Protein 2D7I (pdb70)

Nearest PDB structures (foldseek):
  2d7i-assembly1_A  TM=1.002E+00  e=0.000E+00  Homo sapiens
  6e4q-assembly1_A  TM=7.413E-01  e=8.117E-60  Drosophila melanogaster
  6nqt-assembly3_F  TM=6.940E-01  e=1.252E-51  Homo sapiens
  4d11-assembly1_A  TM=6.630E-01  e=9.498E-53  Homo sapiens
  8ui6-assembly1_A  TM=6.898E-01  e=3.267E-44  Toxoplasma gondii ME49

CATH classification: 3.90.550.10 (+1 more: 2.80.10.50)

Foldseek 3Di:
DQDKFQPFPVVLVVVLVVDDDACAQQDFGPDDVVQVDPVLCQQPLFRPVLLVRDDLAGAHHQPFDPCLNVDIFGPDFWAEEEEEEDESHDDSLLSSAVVLCVSAPDVVNHQAYEYEYQAHPDVCVPPVVVVVCVVPVRYDYHYDPHHQAPQVSSVVSLVPIDTQKYWFAYSRKHWHHPFPRVQRRVCRVPQLEKEFEQEWEQERRRRGTGHDPPGDFAWAAALLRDIDTHHDPPVQQDPPNQAKGFHLWDPPGTIMHGSVSCCLLPNADSLAGHDEQRRLQVSLSSQFQPHGYIYGSSTYMYGYDRNDHNDDDDPPHDNLLNVLLRCVQAVPPLSVLNCVLVVVSPPDDNDDNVVVNVSVVVRNTHHVVCSCVPPVVCRCVLHNSDFDAFFFKAWKAFQQLRWTFWDLPPQAKDFRATHHDCRVVDDCVSRTFGIWTCGLLQWIFTDGNSDTDQFTFAADEQWATTIRHGDDSDCASRHWAQDPLQWTARVNHRWTWFDDSVRTTITGHHDDSVDRRRHIDGPDGDVVSSVPPPDD

Organism: Homo sapiens (NCBI:txid9606)

Sequence (536 aa):
GQKLKDWHDKEAIRRDAQRVGNGEQGRPYPMTDAERVDQAYRENGFNIYVSDKISLNRSLPDIRHPNCNSKRYLETLPNTSIIIPFHNEGWSSLLRTVHSVLNRSPPELVAEIVLVDDFSDREHLKKPLEDYMALFPSVRILRTKKREGLIRTRMLGASVATGDVITFLDSHCEANVNWLPPLLDRIARNRKTIVCPMIDVIDHDDFRYETQAGDAMRGAFDWEMYYKRIPIPPELQKADPSDPFESPVMAGGLFAVDRKWFWELGGYDPGLEIWGGEQYEISFKVWMCGGRMEDIPCSRVGHIYRKYVPYKVPAGVSLARNLKRVAEVWMDEYAEYIYQRRPEYRHLSAGDVAVQKKLRSSLNCKSFKWFMTKIAWDLPKFYPPVEPPAAAWGEIRNVGTGLCADTKHGALGSPLRLEGCVRGRGEAAWNNMQVFTFTWREDIRPGDPQHTKKFCFDAISHTSPVTLYDCHSMKGNQLWKYRKDKTLYHPVSGSCMDCSESDHRIFMNTCNPSSLTQQWLFEHTNSTVLEKFNRN

InterPro domains:
  IPR000772 Ricin B, lectin domain [PF00652] (459-587)
  IPR000772 Ricin B, lectin domain [SM00458] (460-590)
  IPR001173 Glycosyltransferase 2-like [PF00535] (148-328)
  IPR029044 Nucleotide-diphospho-sugar transferases [G3DSA:3.90.550.10] (68-453)
  IPR029044 Nucleotide-diphospho-sugar transferases [SSF53448] (124-445)
  IPR035992 Ricin B-like lectins [SSF50370] (452-591)
  IPR045885 N-acetylgalactosaminyltransferase [cd02510] (148-443)

Solvent-accessible surface area: 24215 Å² total; per-residue (Å²): 120,131,150,76,70,50,21,20,79,144,93,15,71,130,142,38,67,122,80,133,48,75,4,3,41,3,137,68,23,78,48,68,115,63,8,141,56,119,105,0,12,143,77,3,0,0,0,17,82,0,0,88,114,6,46,45,54,2,0,19,36,69,64,20,65,105,60,0,86,86,51,128,20,26,89,115,20,34,50,0,0,0,0,0,13,7,23,11,5,5,79,7,3,0,1,5,0,1,23,6,1,47,88,38,6,26,114,117,5,18,44,22,0,0,0,0,6,5,108,13,80,62,122,51,0,83,129,63,0,69,75,56,5,81,137,57,132,43,12,94,39,32,76,13,183,120,47,35,1,42,0,61,0,6,30,52,0,1,70,49,7,97,1,67,1,0,1,0,2,33,2,10,2,4,1,3,19,14,0,0,0,4,1,0,12,71,5,45,125,64,97,88,1,0,0,4,2,12,23,1,37,0,20,41,41,22,0,77,12,76,53,36,86,58,62,28,31,6,2,1,0,16,4,64,9,106,77,57,58,4,52,30,10,113,146,58,106,90,113,38,78,1,48,25,11,64,2,1,2,4,38,3,16,4,1,0,0,18,81,144,4,0,88,70,0,25,0,1,4,70,17,0,42,12,140,4,1,10,20,2,2,0,0,0,0,0,12,0,10,53,6,86,0,6,22,4,8,5,0,10,0,0,21,4,82,66,103,87,94,37,43,155,77,61,106,84,42,56,55,15,67,2,6,14,12,5,1,76,6,4,1,55,93,17,4,70,55,3,16,104,80,43,82,106,7,111,194,59,90,12,42,98,22,63,98,18,98,146,36,40,78,77,43,129,30,104,48,0,108,68,0,12,71,131,24,1,78,1,1,48,117,28,30,16,32,104,82,63,93,15,3,0,77,6,18,0,85,0,60,17,26,39,40,0,0,1,1,132,96,14,45,170,30,32,31,1,26,16,68,43,46,30,149,79,181,39,104,95,84,176,80,46,33,10,58,0,0,6,10,55,49,18,6,0,12,3,5,66,58,156,126,47,96,108,42,0,0,19,0,138,49,102,69,24,48,0,36,6,120,85,27,70,42,98,100,25,55,5,24,0,23,13,102,125,58,61,6,0,82,0,49,76,30,52,2,7,0,18,3,28,92,78,99,109,95,0,63,0,45,98,46,62,100,95,30,94,15,4,60,0,72,23,98,76,67,54,70,92,31,27,93,121,119,35,167,196

Structure (mmCIF, N/CA/C/O backbone):
data_2D7I
#
_entry.id   2D7I
#
_cell.length_a   79.855
_cell.length_b   133.375
_cell.length_c   138.713
_cell.angle_alpha   90.00
_cell.angle_beta   90.00
_cell.angle_gamma   90.00
#
_symmetry.space_group_name_H-M   'C 2 2 21'
#
loop_
_entity.id
_entity.type
_entity.pdbx_description
1 polymer 'Polypeptide N-acetylgalactosaminyltransferase 10'
2 branched 2-acetamido-2-deoxy-beta-D-glucopyranose-(1-4)-2-acetamido-2-deoxy-beta-D-glucopyranose
3 non-polymer 2-acetamido-2-deoxy-beta-D-glucopyranose
4 non-polymer 2-acetamido-2-deoxy-beta-D-galactopyranose
5 non-polymer 'MANGANESE (II) ION'
6 non-polymer "URIDINE-5'-DIPHOSPHATE"
7 water water
#
loop_
_atom_site.group_PDB
_atom_site.id
_atom_site.type_symbol
_atom_site.label_atom_id
_atom_site.label_alt_id
_atom_site.label_comp_id
_atom_site.label_asym_id
_atom_site.label_entity_id
_atom_site.label_seq_id
_atom_site.pdbx_PDB_ins_code
_atom_site.Cartn_x
_atom_site.Cartn_y
_atom_site.Cartn_z
_atom_site.occupancy
_atom_site.B_iso_or_equiv
_atom_site.auth_seq_id
_atom_site.auth_comp_id
_atom_site.auth_asym_id
_atom_site.auth_atom_id
_atom_site.pdbx_PDB_model_num
ATOM 1 N N . GLY A 1 35 ? 27.700 7.191 16.204 1.00 99.01 68 GLY A N 1
ATOM 2 C CA . GLY A 1 35 ? 26.534 6.763 15.386 1.00 99.66 68 GLY A CA 1
ATOM 3 C C . GLY A 1 35 ? 25.656 7.928 14.96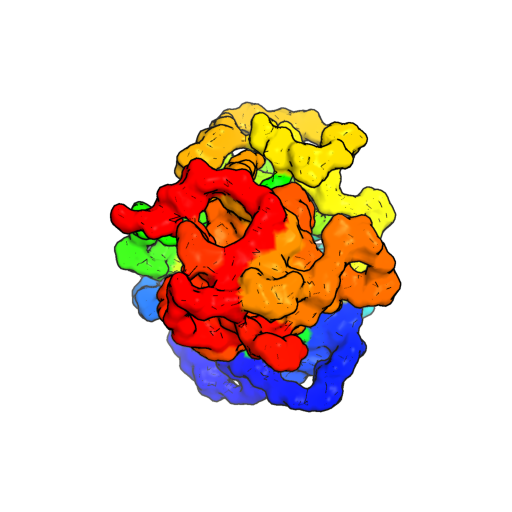0 1.00 100.21 68 GLY A C 1
ATOM 4 O O . GLY A 1 35 ? 25.230 8.729 15.791 1.00 100.80 68 GLY A O 1
ATOM 5 N N . GLN A 1 36 ? 25.383 8.021 13.660 1.00 99.52 69 GLN A N 1
ATOM 6 C CA . GLN A 1 36 ? 24.549 9.091 13.119 1.00 97.23 69 GLN A CA 1
ATOM 7 C C . GLN A 1 36 ? 23.099 8.651 12.941 1.00 95.59 69 GLN A C 1
ATOM 8 O O . GLN A 1 36 ? 22.505 8.864 11.879 1.00 95.52 69 GLN A O 1
ATOM 14 N N . LYS A 1 37 ? 22.529 8.032 13.972 1.00 93.19 70 LYS A N 1
ATOM 15 C CA . LYS A 1 37 ? 21.138 7.593 13.906 1.00 90.63 70 LYS A CA 1
ATOM 16 C C . LYS A 1 37 ? 20.249 8.822 13.722 1.00 87.74 70 LYS A C 1
ATOM 17 O O . LYS A 1 37 ? 20.178 9.677 14.604 1.00 87.84 70 LYS A O 1
ATOM 23 N N . LEU A 1 38 ? 19.584 8.918 12.576 1.00 83.77 71 LEU A N 1
ATOM 24 C CA . LEU A 1 38 ? 18.718 10.058 12.308 1.00 80.00 71 LEU A CA 1
ATOM 25 C C . LEU A 1 38 ? 17.351 9.953 12.974 1.00 78.55 71 LEU A C 1
ATOM 26 O O . LEU A 1 38 ? 17.068 8.983 13.681 1.00 78.75 71 LEU A O 1
ATOM 31 N N . LYS A 1 39 ? 16.505 10.955 12.734 1.00 75.43 72 LYS A N 1
ATOM 32 C CA . LYS A 1 39 ? 15.174 11.003 13.327 1.00 72.51 72 LYS A CA 1
ATOM 33 C C . LYS A 1 39 ? 14.253 11.994 12.612 1.00 71.94 72 LYS A C 1
ATOM 34 O O . LYS A 1 39 ? 14.722 12.941 11.982 1.00 72.95 72 LYS A O 1
ATOM 40 N N . ASP A 1 40 ? 12.947 11.758 12.691 1.00 70.22 73 ASP A N 1
ATOM 41 C CA . ASP A 1 40 ? 11.964 12.657 12.082 1.00 69.39 73 ASP A CA 1
ATOM 42 C C . ASP A 1 40 ? 11.399 13.449 13.242 1.00 67.40 73 ASP A C 1
ATOM 43 O O . ASP A 1 40 ? 10.470 12.995 13.904 1.00 66.71 73 ASP A O 1
ATOM 48 N N . TRP A 1 41 ? 11.966 14.627 13.492 1.00 65.35 74 TRP A N 1
ATOM 49 C CA . TRP A 1 41 ? 11.531 15.453 14.615 1.00 63.00 74 TRP A CA 1
ATOM 50 C C . TRP A 1 41 ? 10.164 16.120 14.485 1.00 62.42 74 TRP A C 1
ATOM 51 O O . TRP A 1 41 ? 9.764 16.894 15.353 1.00 62.20 74 TRP A O 1
ATOM 62 N N . HIS A 1 42 ? 9.441 15.820 13.414 1.00 63.22 75 HIS A N 1
ATOM 63 C CA . HIS A 1 42 ? 8.111 16.393 13.226 1.00 64.68 75 HIS A CA 1
ATOM 64 C C . HIS A 1 42 ? 7.113 15.821 14.231 1.00 65.74 75 HIS A C 1
ATOM 65 O O . HIS A 1 42 ? 7.055 14.611 14.444 1.00 66.41 75 HIS A O 1
ATOM 72 N N . ASP A 1 43 ? 6.344 16.699 14.864 1.00 67.37 76 ASP A N 1
ATOM 73 C CA . ASP A 1 43 ? 5.331 16.273 15.821 1.00 69.98 76 ASP A CA 1
ATOM 74 C C . ASP A 1 43 ? 4.029 16.277 15.046 1.00 71.61 76 ASP A C 1
ATOM 75 O O . ASP A 1 43 ? 3.233 17.210 15.153 1.00 72.91 76 ASP A O 1
ATOM 80 N N . LYS A 1 44 ? 3.825 15.225 14.261 1.00 73.25 77 LYS A N 1
ATOM 81 C CA . LYS A 1 44 ? 2.640 15.102 13.424 1.00 74.06 77 LYS A CA 1
ATOM 82 C C . LYS A 1 44 ? 1.323 15.422 14.126 1.00 73.65 77 LYS A C 1
ATOM 83 O O . LYS A 1 44 ? 0.459 16.083 13.553 1.00 73.20 77 LYS A O 1
ATOM 89 N N . GLU A 1 45 ? 1.162 14.966 15.362 1.00 73.53 78 GLU A N 1
ATOM 90 C CA . GLU A 1 45 ? -0.072 15.238 16.084 1.00 74.15 78 GLU A CA 1
ATOM 91 C C . GLU A 1 45 ? -0.270 16.731 16.296 1.00 72.76 78 GLU A C 1
ATOM 92 O O . GLU A 1 45 ? -1.357 17.263 16.061 1.00 71.81 78 GLU A O 1
ATOM 98 N N . ALA A 1 46 ? 0.783 17.408 16.741 1.00 71.54 79 ALA A N 1
ATOM 99 C CA . ALA A 1 46 ? 0.702 18.844 16.961 1.00 69.76 79 ALA A CA 1
ATOM 100 C C . ALA A 1 46 ? 0.284 19.531 15.659 1.00 69.49 79 ALA A C 1
ATOM 101 O O . ALA A 1 46 ? -0.568 20.419 15.666 1.00 69.18 79 ALA A O 1
ATOM 103 N N . ILE A 1 47 ? 0.872 19.111 14.541 1.00 68.77 80 ILE A N 1
ATOM 104 C CA . ILE A 1 47 ? 0.534 19.698 13.241 1.00 68.82 80 ILE A CA 1
ATOM 105 C C . ILE A 1 47 ? -0.937 19.494 12.928 1.00 69.94 80 ILE A C 1
ATOM 106 O O . ILE A 1 47 ? -1.579 20.350 12.321 1.00 70.26 80 ILE A O 1
ATOM 111 N N . ARG A 1 48 ? -1.465 18.350 13.342 1.00 72.59 81 ARG A N 1
ATOM 112 C CA . ARG A 1 48 ? -2.867 18.030 13.100 1.00 74.26 81 ARG A CA 1
ATOM 113 C C . ARG A 1 48 ? -3.731 18.941 13.968 1.00 73.32 81 ARG A C 1
ATOM 114 O O . ARG A 1 48 ? -4.636 19.609 13.467 1.00 73.07 81 ARG A O 1
ATOM 122 N N . ARG A 1 49 ? -3.438 18.974 15.266 1.00 72.55 82 ARG A N 1
ATOM 123 C CA . ARG A 1 49 ? -4.196 19.806 16.187 1.00 72.78 82 ARG A CA 1
ATOM 124 C C . ARG A 1 49 ? -4.105 21.286 15.826 1.00 72.35 82 ARG A C 1
ATOM 125 O O . ARG A 1 49 ? -5.094 22.009 15.924 1.00 73.11 82 ARG A O 1
ATOM 133 N N . ASP A 1 50 ? -2.934 21.740 15.396 1.00 72.42 83 ASP A N 1
ATOM 134 C CA . ASP A 1 50 ? -2.784 23.139 15.009 1.00 72.86 83 ASP A CA 1
ATOM 135 C C . ASP A 1 50 ? -3.602 23.414 13.757 1.00 71.80 83 ASP A C 1
ATOM 136 O O . ASP A 1 50 ? -4.191 24.482 13.605 1.00 71.46 83 ASP A O 1
ATOM 141 N N . ALA A 1 51 ? -3.640 22.440 12.860 1.00 71.45 84 ALA A N 1
ATOM 142 C CA . ALA A 1 51 ? -4.395 22.587 11.625 1.00 71.01 84 ALA A CA 1
ATOM 143 C C . ALA A 1 51 ? -5.890 22.619 11.928 1.00 69.94 84 ALA A C 1
ATOM 144 O O . ALA A 1 51 ? -6.658 23.268 11.222 1.00 69.42 84 ALA A O 1
ATOM 146 N N . GLN A 1 52 ? -6.290 21.920 12.987 1.00 69.07 85 GLN A N 1
ATOM 147 C CA . GLN A 1 52 ? -7.691 21.852 13.399 1.00 67.92 85 GLN A CA 1
ATOM 148 C C . GLN A 1 52 ? -8.092 23.043 14.276 1.00 65.11 85 GLN A C 1
ATOM 149 O O . GLN A 1 52 ? -9.254 23.177 14.663 1.00 66.20 85 GLN A O 1
ATOM 155 N N . ARG A 1 53 ? -7.128 23.906 14.583 1.00 60.75 86 ARG A N 1
ATOM 156 C CA . ARG A 1 53 ? -7.362 25.080 15.425 1.00 55.60 86 ARG A CA 1
ATOM 157 C C . ARG A 1 53 ? -8.158 26.159 14.681 1.00 53.59 86 ARG A C 1
ATOM 158 O O . ARG A 1 53 ? -7.903 26.418 13.509 1.00 53.07 86 ARG A O 1
ATOM 166 N N . VAL A 1 54 ? -9.113 26.789 15.364 1.00 50.85 87 VAL A N 1
ATOM 167 C CA . VAL A 1 54 ? -9.944 27.828 14.749 1.00 48.65 87 VAL A CA 1
ATOM 168 C C . VAL A 1 54 ? -10.111 29.062 15.632 1.00 45.81 87 VAL A C 1
ATOM 169 O O . VAL A 1 54 ? -10.151 28.964 16.849 1.00 45.52 87 VAL A O 1
ATOM 173 N N . GLY A 1 55 ? -10.212 30.227 15.006 1.00 44.63 88 GLY A N 1
ATOM 174 C CA . GLY A 1 55 ? -10.355 31.465 15.752 1.00 43.49 88 GLY A CA 1
ATOM 175 C C . GLY A 1 55 ? -9.632 32.609 15.056 1.00 45.00 88 GLY A C 1
ATOM 176 O O . GLY A 1 55 ? -8.860 32.390 14.110 1.00 44.09 88 GLY A O 1
ATOM 177 N N . ASN A 1 56 ? -9.865 33.834 15.513 1.00 44.94 89 ASN A N 1
ATOM 178 C CA . ASN A 1 56 ? -9.216 34.978 14.889 1.00 47.46 89 ASN A CA 1
ATOM 179 C C . ASN A 1 56 ? -7.697 34.881 14.865 1.00 47.82 89 ASN A C 1
ATOM 180 O O . ASN A 1 56 ? -7.062 34.696 15.906 1.00 47.42 89 ASN A O 1
ATOM 185 N N . GLY A 1 57 ? -7.133 35.018 13.664 1.00 45.85 90 GLY A N 1
ATOM 186 C CA . GLY A 1 57 ? -5.693 34.969 13.490 1.00 43.82 90 GLY A CA 1
ATOM 187 C C . GLY A 1 57 ? -5.090 33.590 13.309 1.00 44.07 90 GLY A C 1
ATOM 188 O O . GLY A 1 57 ? -3.910 33.462 12.970 1.00 43.78 90 GLY A O 1
ATOM 189 N N . GLU A 1 58 ? -5.886 32.552 13.530 1.00 43.74 91 GLU A N 1
ATOM 190 C CA . GLU A 1 58 ? -5.381 31.198 13.393 1.00 44.97 91 GLU A CA 1
ATOM 191 C C . GLU A 1 58 ? -4.854 30.936 11.981 1.00 45.03 91 GLU A C 1
ATOM 192 O O . GLU A 1 58 ? -5.297 31.561 11.021 1.00 43.68 91 GLU A O 1
ATOM 198 N N . GLN A 1 59 ? -3.893 30.022 11.867 1.00 44.63 92 GLN A N 1
ATOM 199 C CA . GLN A 1 59 ? -3.295 29.686 10.582 1.00 46.45 92 GLN A CA 1
ATOM 200 C C . GLN A 1 59 ? -2.591 30.900 9.974 1.00 46.12 92 GLN A C 1
ATOM 201 O O . GLN A 1 59 ? -2.302 30.923 8.781 1.00 43.95 92 GLN A O 1
ATOM 207 N N . GLY A 1 60 ? -2.324 31.907 10.804 1.00 44.87 93 GLY A N 1
ATOM 208 C CA . GLY A 1 60 ? -1.653 33.102 10.335 1.00 43.38 93 GLY A CA 1
ATOM 209 C C . GLY A 1 60 ? -2.494 34.114 9.576 1.00 42.78 93 GLY A C 1
ATOM 210 O O . GLY A 1 60 ? -1.979 35.176 9.212 1.00 42.69 93 GLY A O 1
ATOM 211 N N . ARG A 1 61 ? -3.767 33.813 9.331 1.00 41.54 94 ARG A N 1
ATOM 212 C CA . ARG A 1 61 ? -4.633 34.746 8.597 1.00 43.18 94 ARG A CA 1
ATOM 213 C C . ARG A 1 61 ? -4.716 36.088 9.300 1.00 43.61 94 ARG A C 1
ATOM 214 O O . ARG A 1 61 ? -4.623 36.158 10.524 1.00 44.83 94 ARG A O 1
ATOM 222 N N . PRO A 1 62 ? -4.897 37.175 8.533 1.00 44.59 95 PRO A N 1
ATOM 223 C CA . PRO A 1 62 ? -4.991 38.515 9.117 1.00 45.06 95 PRO A CA 1
ATOM 224 C C . PRO A 1 62 ? -6.167 38.636 10.073 1.00 45.37 95 PRO A C 1
ATOM 225 O O . PRO A 1 62 ? -7.165 37.936 9.941 1.00 44.85 95 PRO A O 1
ATOM 229 N N . TYR A 1 63 ? -6.034 39.527 11.044 1.00 45.93 96 TYR A N 1
ATOM 230 C CA . TYR A 1 63 ? -7.080 39.726 12.028 1.00 46.92 96 TYR A CA 1
ATOM 231 C C . TYR A 1 63 ? -8.193 40.556 11.417 1.00 47.56 96 TYR A C 1
ATOM 232 O O . TYR A 1 63 ? -7.919 41.538 10.725 1.00 47.76 96 TYR A O 1
ATOM 241 N N . PRO A 1 64 ? -9.462 40.172 11.654 1.00 48.04 97 PRO A N 1
ATOM 242 C CA . PRO A 1 64 ? -10.606 40.925 11.111 1.00 48.81 97 PRO A CA 1
ATOM 243 C C . PRO A 1 64 ? -10.637 42.337 11.719 1.00 49.90 97 PRO A C 1
ATOM 244 O O . PRO A 1 64 ? -11.338 42.575 12.696 1.00 49.89 97 PRO A O 1
ATOM 248 N N . MET A 1 65 ? -9.879 43.265 11.142 1.00 52.51 98 MET A N 1
ATOM 249 C CA . MET A 1 65 ? -9.800 44.648 11.640 1.00 56.06 98 MET A CA 1
ATOM 250 C C . MET A 1 65 ? -11.118 45.432 11.729 1.00 58.68 98 MET A C 1
ATOM 251 O O . MET A 1 65 ? -11.937 45.398 10.805 1.00 59.29 98 MET A O 1
ATOM 256 N N . THR A 1 66 ? -11.309 46.154 12.833 1.00 60.68 99 THR A N 1
ATOM 257 C CA . THR A 1 66 ? -12.491 47.009 12.989 1.00 62.74 99 THR A CA 1
ATOM 258 C C . THR A 1 66 ? -11.976 48.360 13.471 1.00 63.70 99 THR A C 1
ATOM 259 O O . THR A 1 66 ? -10.844 48.463 13.948 1.00 63.77 99 THR A O 1
ATOM 263 N N . ASP A 1 67 ? -12.805 49.391 13.348 1.00 64.39 100 ASP A N 1
ATOM 264 C CA . ASP A 1 67 ? -12.422 50.731 13.767 1.00 65.64 100 ASP A CA 1
ATOM 265 C C . ASP A 1 67 ? -11.857 50.748 15.180 1.00 64.92 100 ASP A C 1
ATOM 266 O O . ASP A 1 67 ? -11.035 51.606 15.514 1.00 64.59 100 ASP A O 1
ATOM 271 N N . ALA A 1 68 ? -12.295 49.804 16.009 1.00 62.84 101 ALA A N 1
ATOM 272 C CA . ALA A 1 68 ? -11.809 49.732 17.381 1.00 62.00 101 ALA A CA 1
ATOM 273 C C . ALA A 1 68 ? -10.301 49.468 17.408 1.00 62.04 101 ALA A C 1
ATOM 274 O O . ALA A 1 68 ? -9.555 50.171 18.094 1.00 62.16 101 ALA A O 1
ATOM 276 N N . GLU A 1 69 ? -9.850 48.466 16.657 1.00 60.98 102 GLU A N 1
ATOM 277 C CA . GLU A 1 69 ? -8.424 48.140 16.611 1.00 60.43 102 GLU A CA 1
ATOM 278 C C . GLU A 1 69 ? -7.609 49.102 15.755 1.00 60.38 102 GLU A C 1
ATOM 279 O O . GLU A 1 69 ? -6.387 49.131 15.852 1.00 60.42 102 GLU A O 1
ATOM 285 N N . ARG A 1 70 ? -8.283 49.899 14.931 1.00 60.94 103 ARG A N 1
ATOM 286 C CA . ARG A 1 70 ? -7.601 50.843 14.044 1.00 61.94 103 ARG A CA 1
ATOM 287 C C . ARG A 1 70 ? -7.194 52.183 14.667 1.00 61.81 103 ARG A C 1
ATOM 288 O O . ARG A 1 70 ? -6.710 53.071 13.963 1.00 61.79 103 ARG A O 1
ATOM 296 N N . VAL A 1 71 ? -7.375 52.335 15.974 1.00 61.95 104 VAL A N 1
ATOM 297 C CA . VAL A 1 71 ? -7.024 53.590 16.637 1.00 62.96 104 VAL A CA 1
ATOM 298 C C . VAL A 1 71 ? -5.511 53.776 16.653 1.00 63.59 104 VAL A C 1
ATOM 299 O O . VAL A 1 71 ? -4.773 52.875 16.266 1.00 65.36 104 VAL A O 1
ATOM 303 N N . ASP A 1 72 ? -5.047 54.940 17.096 1.00 63.68 105 ASP A N 1
ATOM 304 C CA . ASP A 1 72 ? -3.613 55.208 17.133 1.00 63.75 105 ASP A CA 1
ATOM 305 C C . ASP A 1 72 ? -2.993 54.896 18.477 1.00 62.45 105 ASP A C 1
ATOM 306 O O . ASP A 1 72 ? -1.775 54.930 18.629 1.00 62.08 105 ASP A O 1
ATOM 311 N N . GLN A 1 73 ? -3.829 54.606 19.463 1.00 60.99 106 GLN A N 1
ATOM 312 C CA . GLN A 1 73 ? -3.309 54.275 20.776 1.00 59.58 106 GLN A CA 1
ATOM 313 C C . GLN A 1 73 ? -2.840 52.831 20.784 1.00 57.19 106 GLN A C 1
ATOM 314 O O . GLN A 1 73 ? -2.041 52.433 21.625 1.00 56.44 106 GLN A O 1
ATOM 320 N N . ALA A 1 74 ? -3.338 52.048 19.838 1.00 54.83 107 ALA A N 1
ATOM 321 C CA . ALA A 1 74 ? -2.956 50.650 19.743 1.00 53.90 107 ALA A CA 1
ATOM 322 C C . ALA A 1 74 ? -1.488 50.454 19.334 1.00 52.52 107 ALA A C 1
ATOM 323 O O . ALA A 1 74 ? -0.965 49.343 19.425 1.00 52.61 107 ALA A O 1
ATOM 325 N N . TYR A 1 75 ? -0.823 51.526 18.904 1.00 49.87 108 TYR A N 1
ATOM 326 C CA . TYR A 1 75 ? 0.573 51.426 18.482 1.00 49.16 108 TYR A CA 1
ATOM 327 C C . TYR A 1 75 ? 1.543 52.131 19.425 1.00 49.31 108 TYR A C 1
ATOM 328 O O . TYR A 1 75 ? 2.690 51.702 19.588 1.00 49.58 108 TYR A O 1
ATOM 337 N N . ARG A 1 76 ? 1.069 53.196 20.061 1.00 49.33 109 ARG A N 1
ATOM 338 C CA . ARG A 1 76 ? 1.877 54.013 20.971 1.00 50.29 109 ARG A CA 1
ATOM 339 C C . ARG A 1 76 ? 2.860 53.279 21.884 1.00 48.14 109 ARG A C 1
ATOM 340 O O . ARG A 1 76 ? 3.979 53.742 22.092 1.00 49.00 109 ARG A O 1
ATOM 348 N N . GLU A 1 77 ? 2.454 52.135 22.414 1.00 45.73 110 GLU A N 1
ATOM 349 C CA . GLU A 1 77 ? 3.296 51.367 23.326 1.00 44.28 110 GLU A CA 1
ATOM 350 C C . GLU A 1 77 ? 4.348 50.424 22.722 1.00 42.13 110 GLU A C 1
ATOM 351 O O . GLU A 1 77 ? 5.410 50.213 23.315 1.00 40.24 110 GLU A O 1
ATOM 357 N N . ASN A 1 78 ? 4.072 49.867 21.547 1.00 40.87 111 ASN A N 1
ATOM 358 C CA . ASN A 1 78 ? 5.013 48.917 20.960 1.00 40.37 111 ASN A CA 1
ATOM 359 C C . ASN A 1 78 ? 5.484 49.152 19.546 1.00 40.21 111 ASN A C 1
ATOM 360 O O . ASN A 1 78 ? 6.470 48.556 19.126 1.00 41.93 111 ASN A O 1
ATOM 365 N N . GLY A 1 79 ? 4.802 50.009 18.799 1.00 40.17 112 GLY A N 1
ATOM 366 C CA . GLY A 1 79 ? 5.211 50.201 17.423 1.00 37.63 112 GLY A CA 1
ATOM 367 C C . GLY A 1 79 ? 4.421 49.216 16.573 1.00 37.63 112 GLY A C 1
ATOM 368 O O . GLY A 1 79 ? 4.560 49.200 15.352 1.00 39.83 112 GLY A O 1
ATOM 369 N N . PHE A 1 80 ? 3.618 48.374 17.228 1.00 35.49 113 PHE A N 1
ATOM 370 C CA . PHE A 1 80 ? 2.753 47.423 16.540 1.00 36.86 113 PHE A CA 1
ATOM 371 C C . PHE A 1 80 ? 1.411 47.371 17.273 1.00 38.42 113 PHE A C 1
ATOM 372 O O . PHE A 1 80 ? 1.304 47.831 18.400 1.00 38.24 113 PHE A O 1
ATOM 380 N N . ASN A 1 81 ? 0.388 46.820 16.630 1.00 40.60 114 ASN A N 1
ATOM 381 C CA . ASN A 1 81 ? -0.961 46.804 17.195 1.00 40.81 114 ASN A CA 1
ATOM 382 C C . ASN A 1 81 ? -1.234 45.856 18.362 1.00 40.24 114 ASN A C 1
ATOM 383 O O . ASN A 1 81 ? -1.597 44.691 18.171 1.00 40.88 114 ASN A O 1
ATOM 388 N N . ILE A 1 82 ? -1.100 46.385 19.574 1.00 39.73 115 ILE A N 1
ATOM 389 C CA . ILE A 1 82 ? -1.322 45.610 20.788 1.00 38.84 115 ILE A CA 1
ATOM 390 C C . ILE A 1 82 ? -2.811 45.255 21.009 1.00 38.51 115 ILE A C 1
ATOM 391 O O . ILE A 1 82 ? -3.128 44.278 21.678 1.00 38.31 115 ILE A O 1
ATOM 396 N N . TYR A 1 83 ? -3.728 46.037 20.449 1.00 38.93 116 TYR A N 1
ATOM 397 C CA . TYR A 1 83 ? -5.149 45.729 20.610 1.00 39.50 116 TYR A CA 1
ATOM 398 C C . TYR A 1 83 ? -5.461 44.444 19.870 1.00 38.52 116 TYR A C 1
ATOM 399 O O . TYR A 1 83 ? -6.246 43.633 20.337 1.00 38.79 116 TYR A O 1
ATOM 408 N N . VAL A 1 84 ? -4.847 44.284 18.701 1.00 38.33 117 VAL A N 1
ATOM 409 C CA . VAL A 1 84 ? -5.029 43.107 17.870 1.00 37.95 117 VAL A CA 1
ATOM 410 C C . VAL A 1 84 ? -4.318 41.930 18.515 1.00 39.06 117 VAL A C 1
ATOM 411 O O . VAL A 1 84 ? -4.839 40.813 18.567 1.00 39.02 117 VAL A O 1
ATOM 415 N N . SER A 1 85 ? -3.106 42.192 18.990 1.00 38.06 118 SER A N 1
ATOM 416 C CA . SER A 1 85 ? -2.317 41.168 19.642 1.00 37.78 118 SER A CA 1
ATOM 417 C C . SER A 1 85 ? -3.105 40.534 20.798 1.00 38.57 118 SER A C 1
ATOM 418 O O . SER A 1 85 ? -3.143 39.305 20.947 1.00 36.30 118 SER A O 1
ATOM 421 N N . ASP A 1 86 ? -3.732 41.379 21.612 1.00 39.02 119 ASP A N 1
ATOM 422 C CA . ASP A 1 86 ? -4.502 40.899 22.754 1.00 42.11 119 ASP A CA 1
ATOM 423 C C . ASP A 1 86 ? -5.697 40.029 22.348 1.00 43.23 119 ASP A C 1
ATOM 424 O O . ASP A 1 86 ? -6.100 39.139 23.102 1.00 45.12 119 ASP A O 1
ATOM 429 N N . LYS A 1 87 ? -6.257 40.278 21.163 1.00 42.82 120 LYS A N 1
ATOM 430 C CA . LYS A 1 87 ? -7.415 39.522 20.689 1.00 43.23 120 LYS A CA 1
ATOM 431 C C . LYS A 1 87 ? -7.042 38.240 19.946 1.00 42.24 120 LYS A C 1
ATOM 432 O O . LYS A 1 87 ? -7.912 37.559 19.406 1.00 41.66 120 LYS A O 1
ATOM 438 N N . ILE A 1 88 ? -5.749 37.935 19.900 1.00 39.92 121 ILE A N 1
ATOM 439 C CA . ILE A 1 88 ? -5.261 36.733 19.235 1.00 37.33 121 ILE A CA 1
ATOM 440 C C . ILE A 1 88 ? -4.711 35.762 20.269 1.00 35.66 121 ILE A C 1
ATOM 441 O O . ILE A 1 88 ? -4.017 36.164 21.189 1.00 35.57 121 ILE A O 1
ATOM 446 N N . SER A 1 89 ? -5.003 34.482 20.105 1.00 35.31 122 SER A N 1
ATOM 447 C CA . SER A 1 89 ? -4.523 33.483 21.040 1.00 34.69 122 SER A CA 1
ATOM 448 C C . SER A 1 89 ? -3.008 33.421 21.159 1.00 35.95 122 SER A C 1
ATOM 449 O O . SER A 1 89 ? -2.288 33.461 20.162 1.00 35.11 122 SER A O 1
ATOM 452 N N . LEU A 1 90 ? -2.536 33.297 22.393 1.00 35.26 123 LEU A N 1
ATOM 453 C CA . LEU A 1 90 ? -1.120 33.190 22.672 1.00 36.21 123 LEU A CA 1
ATOM 454 C C . LEU A 1 90 ? -0.539 31.893 22.076 1.00 37.25 123 LEU A C 1
ATOM 455 O O . LEU A 1 90 ? 0.684 31.704 22.040 1.00 39.25 123 LEU A O 1
ATOM 460 N N . ASN A 1 91 ? -1.407 31.004 21.609 1.00 37.49 124 ASN A N 1
ATOM 461 C CA . ASN A 1 91 ? -0.961 29.745 21.008 1.00 39.42 124 ASN A CA 1
ATOM 462 C C . ASN A 1 91 ? -1.406 29.673 19.553 1.00 38.98 124 ASN A C 1
ATOM 463 O O . ASN A 1 91 ? -1.336 28.608 18.949 1.00 41.00 124 ASN A O 1
ATOM 468 N N . ARG A 1 92 ? -1.854 30.788 18.979 1.00 37.74 125 ARG A N 1
ATOM 469 C CA . ARG A 1 92 ? -2.354 30.746 17.601 1.00 35.78 125 ARG A CA 1
ATOM 470 C C . ARG A 1 92 ? -1.495 29.902 16.680 1.00 35.52 125 ARG A C 1
ATOM 471 O O . ARG A 1 92 ? -0.273 29.832 16.851 1.00 36.53 125 ARG A O 1
ATOM 479 N N . SER A 1 93 ? -2.134 29.253 15.710 1.00 35.27 126 SER A N 1
ATOM 480 C CA . SER A 1 93 ? -1.412 28.413 14.747 1.00 35.99 126 SER A CA 1
ATOM 481 C C . SER A 1 93 ? -0.881 29.262 13.595 1.00 34.44 126 SER A C 1
ATOM 482 O O . SER A 1 93 ? -1.384 30.357 13.341 1.00 33.54 126 SER A O 1
ATOM 485 N N . LEU A 1 94 ? 0.120 28.743 12.895 1.00 34.65 127 LEU A N 1
ATOM 486 C CA . LEU A 1 94 ? 0.737 29.457 11.781 1.00 36.98 127 LEU A CA 1
ATOM 487 C C . LEU A 1 94 ? 0.793 28.592 10.518 1.00 37.50 127 LEU A C 1
ATOM 488 O O . LEU A 1 94 ? 0.909 27.364 10.598 1.00 39.05 127 LEU A O 1
ATOM 493 N N . PRO A 1 95 ? 0.754 29.222 9.335 1.00 37.82 128 PRO A N 1
ATOM 494 C CA . PRO A 1 95 ? 0.811 28.405 8.120 1.00 39.31 128 PRO A CA 1
ATOM 495 C C . PRO A 1 95 ? 2.208 27.788 7.958 1.00 40.36 128 PRO A C 1
ATOM 496 O O . PRO A 1 95 ? 3.200 28.361 8.375 1.00 41.67 128 PRO A O 1
ATOM 500 N N . ASP A 1 96 ? 2.289 26.608 7.372 1.00 43.79 129 ASP A N 1
ATOM 501 C CA . ASP A 1 96 ? 3.582 25.967 7.171 1.00 45.27 129 ASP A CA 1
ATOM 502 C C . ASP A 1 96 ? 4.084 26.351 5.786 1.00 45.75 129 ASP A C 1
ATOM 503 O O . ASP A 1 96 ? 3.906 25.595 4.840 1.00 49.83 129 ASP A O 1
ATOM 508 N N . ILE A 1 97 ? 4.706 27.521 5.663 1.00 44.38 130 ILE A N 1
ATOM 509 C CA . ILE A 1 97 ? 5.198 27.966 4.368 1.00 41.43 130 ILE A CA 1
ATOM 510 C C . ILE A 1 97 ? 6.628 27.529 4.040 1.00 42.25 130 ILE A C 1
ATOM 511 O O . ILE A 1 97 ? 7.311 28.160 3.228 1.00 40.94 130 ILE A O 1
ATOM 516 N N . ARG A 1 98 ? 7.074 26.448 4.668 1.00 41.08 131 ARG A N 1
ATOM 517 C CA . ARG A 1 98 ? 8.402 25.920 4.405 1.00 43.00 131 ARG A CA 1
ATOM 518 C C . ARG A 1 98 ? 8.469 25.353 2.995 1.00 45.54 131 ARG A C 1
ATOM 519 O O . ARG A 1 98 ? 7.452 25.205 2.312 1.00 44.28 131 ARG A O 1
ATOM 527 N N . HIS A 1 99 ? 9.678 25.033 2.555 1.00 47.54 132 HIS A N 1
ATOM 528 C CA . HIS A 1 99 ? 9.819 24.449 1.242 1.00 48.76 132 HIS A CA 1
ATOM 529 C C . HIS A 1 99 ? 9.254 23.031 1.405 1.00 49.04 132 HIS A C 1
ATOM 530 O O . HIS A 1 99 ? 9.462 22.382 2.442 1.00 45.25 132 HIS A O 1
ATOM 537 N N . PRO A 1 100 ? 8.527 22.539 0.388 1.00 49.21 133 PRO A N 1
ATOM 538 C CA . PRO A 1 100 ? 7.919 21.206 0.406 1.00 50.50 133 PRO A CA 1
ATOM 539 C C . PRO A 1 100 ? 8.881 20.109 0.851 1.00 52.76 133 PRO A C 1
ATOM 540 O O . PRO A 1 100 ? 8.469 19.118 1.454 1.00 53.93 133 PRO A O 1
ATOM 544 N N . ASN A 1 101 ? 10.161 20.292 0.546 1.00 53.78 134 ASN A N 1
ATOM 545 C CA . ASN A 1 101 ? 11.188 19.317 0.893 1.00 54.96 134 ASN A CA 1
ATOM 546 C C . ASN A 1 101 ? 11.478 19.244 2.386 1.00 55.99 134 ASN A C 1
ATOM 547 O O . ASN A 1 101 ? 11.897 18.204 2.907 1.00 55.56 134 ASN A O 1
ATOM 552 N N . CYS A 1 102 ? 11.257 20.357 3.071 1.00 57.86 135 CYS A N 1
ATOM 553 C CA . CYS A 1 102 ? 11.531 20.443 4.497 1.00 57.90 135 CYS A CA 1
ATOM 554 C C . CYS A 1 102 ? 10.806 19.414 5.343 1.00 58.96 135 CYS A C 1
ATOM 555 O O . CYS A 1 102 ? 11.359 18.905 6.315 1.00 56.99 135 CYS A O 1
ATOM 558 N N . ASN A 1 103 ? 9.570 19.109 4.964 1.00 61.65 136 ASN A N 1
ATOM 559 C CA . ASN A 1 103 ? 8.760 18.146 5.694 1.00 64.32 136 ASN A CA 1
ATOM 560 C C . ASN A 1 103 ? 9.378 16.747 5.669 1.00 66.01 136 ASN A C 1
ATOM 561 O O . ASN A 1 103 ? 9.127 15.934 6.565 1.00 67.28 136 ASN A O 1
ATOM 566 N N . SER A 1 104 ? 10.188 16.480 4.645 1.00 65.87 137 SER A N 1
ATOM 567 C CA . SER A 1 104 ? 10.831 15.181 4.466 1.00 65.56 137 SER A CA 1
ATOM 568 C C . SER A 1 104 ? 12.153 15.069 5.220 1.00 65.80 137 SER A C 1
ATOM 569 O O . SER A 1 104 ? 12.541 13.980 5.650 1.00 65.15 137 SER A O 1
ATOM 572 N N . LYS A 1 105 ? 12.851 16.193 5.362 1.00 65.78 138 LYS A N 1
ATOM 573 C CA . LYS A 1 105 ? 14.136 16.207 6.051 1.00 64.42 138 LYS A CA 1
ATOM 574 C C . LYS A 1 105 ? 14.065 15.548 7.416 1.00 64.01 138 LYS A C 1
ATOM 575 O O . LYS A 1 105 ? 13.020 15.539 8.063 1.00 65.40 138 LYS A O 1
ATOM 581 N N . ARG A 1 106 ? 15.189 14.978 7.832 1.00 63.79 139 ARG A N 1
ATOM 582 C CA . ARG A 1 106 ? 15.314 14.333 9.131 1.00 62.74 139 ARG A CA 1
ATOM 583 C C . ARG A 1 106 ? 16.656 14.781 9.684 1.00 61.11 139 ARG A C 1
ATOM 584 O O . ARG A 1 106 ? 17.551 15.152 8.924 1.00 59.55 139 ARG A O 1
ATOM 592 N N . TYR A 1 107 ? 16.804 14.743 10.999 1.00 59.83 140 TYR A N 1
ATOM 593 C CA . TYR A 1 107 ? 18.040 15.201 11.614 1.00 60.02 140 TYR A CA 1
ATOM 594 C C . TYR A 1 107 ? 18.528 14.254 12.700 1.00 62.29 140 TYR A C 1
ATOM 595 O O . TYR A 1 107 ? 17.803 13.355 13.130 1.00 64.37 140 TYR A O 1
ATOM 604 N N . LEU A 1 108 ? 19.762 14.465 13.144 1.00 63.87 141 LEU A N 1
ATOM 605 C CA . LEU A 1 108 ? 20.359 13.622 14.172 1.00 65.10 141 LEU A CA 1
ATOM 606 C C . LEU A 1 108 ? 19.428 13.351 15.346 1.00 66.43 141 LEU A C 1
ATOM 607 O O . LEU A 1 108 ? 18.790 14.266 15.874 1.00 68.84 141 LEU A O 1
ATOM 612 N N . GLU A 1 109 ? 19.353 12.087 15.748 1.00 66.49 142 GLU A N 1
ATOM 613 C CA . GLU A 1 109 ? 18.520 11.693 16.872 1.00 67.02 142 GLU A CA 1
ATOM 614 C C . GLU A 1 109 ? 19.057 12.376 18.126 1.00 66.33 142 GLU A C 1
ATOM 615 O O . GLU A 1 109 ? 18.299 12.770 19.019 1.00 67.06 142 GLU A O 1
ATOM 621 N N . THR A 1 110 ? 20.374 12.517 18.184 1.00 63.89 143 THR A N 1
ATOM 622 C CA . THR A 1 110 ? 21.015 13.157 19.320 1.00 63.41 143 THR A CA 1
ATOM 623 C C . THR A 1 110 ? 21.560 14.520 18.907 1.00 63.09 143 THR A C 1
ATOM 624 O O . THR A 1 110 ? 22.421 14.626 18.033 1.00 63.55 143 THR A O 1
ATOM 628 N N . LEU A 1 111 ? 21.048 15.566 19.542 1.00 61.51 144 LEU A N 1
ATOM 629 C CA . LEU A 1 111 ? 21.474 16.924 19.241 1.00 59.05 144 LEU A CA 1
ATOM 630 C C . LEU A 1 111 ? 21.878 17.652 20.510 1.00 58.55 144 LEU A C 1
ATOM 631 O O . LEU A 1 111 ? 21.491 17.252 21.607 1.00 60.54 144 LEU A O 1
ATOM 636 N N . PRO A 1 112 ? 22.685 18.716 20.384 1.00 57.59 145 PRO A N 1
ATOM 637 C CA . PRO A 1 112 ? 23.098 19.473 21.572 1.00 57.80 145 PRO A CA 1
ATOM 638 C C . PRO A 1 112 ? 21.906 20.318 22.054 1.00 57.41 145 PRO A C 1
ATOM 639 O O . PRO A 1 112 ? 21.124 20.809 21.238 1.00 56.77 145 PRO A O 1
ATOM 643 N N . ASN A 1 113 ? 21.756 20.452 23.370 1.00 58.05 146 ASN A N 1
ATOM 644 C CA . ASN A 1 113 ? 20.665 21.228 23.968 1.00 57.52 146 ASN A CA 1
ATOM 645 C C . ASN A 1 113 ? 20.942 22.727 23.733 1.00 55.37 146 ASN A C 1
ATOM 646 O O . ASN A 1 113 ? 22.069 23.094 23.379 1.00 53.95 146 ASN A O 1
ATOM 651 N N . THR A 1 114 ? 19.936 23.588 23.915 1.00 50.75 147 THR A N 1
ATOM 652 C CA . THR A 1 114 ? 20.133 25.026 23.687 1.00 47.66 147 THR A CA 1
ATOM 653 C C . THR A 1 114 ? 19.533 25.969 24.733 1.00 46.19 147 THR A C 1
ATOM 654 O O . THR A 1 114 ? 18.494 25.695 25.327 1.00 46.15 147 THR A O 1
ATOM 658 N N . SER A 1 115 ? 20.215 27.082 24.964 1.00 45.28 148 SER A N 1
ATOM 659 C CA . SER A 1 115 ? 19.729 28.095 25.892 1.00 44.57 148 SER A CA 1
ATOM 660 C C . SER A 1 115 ? 19.104 29.182 25.026 1.00 43.48 148 SER A C 1
ATOM 661 O O . SER A 1 115 ? 19.802 29.864 24.278 1.00 44.31 148 SER A O 1
ATOM 664 N N . ILE A 1 116 ? 17.790 29.334 25.108 1.00 40.54 149 ILE A N 1
ATOM 665 C CA . ILE A 1 116 ? 17.100 30.338 24.318 1.00 36.96 149 ILE A CA 1
ATOM 666 C C . ILE A 1 116 ? 17.051 31.667 25.068 1.00 34.58 149 ILE A C 1
ATOM 667 O O . ILE A 1 116 ? 16.375 31.787 26.087 1.00 34.24 149 ILE A O 1
ATOM 672 N N . ILE A 1 117 ? 17.773 32.657 24.562 1.00 31.21 150 ILE A N 1
ATOM 673 C CA . ILE A 1 117 ? 17.818 33.962 25.200 1.00 33.26 150 ILE A CA 1
ATOM 674 C C . ILE A 1 117 ? 16.947 35.014 24.524 1.00 33.44 150 ILE A C 1
ATOM 675 O O . ILE A 1 117 ? 17.130 35.341 23.346 1.00 33.03 150 ILE A O 1
ATOM 680 N N . ILE A 1 118 ? 16.015 35.568 25.292 1.00 34.24 151 ILE A N 1
ATOM 681 C CA . ILE A 1 118 ? 15.105 36.589 24.778 1.00 34.79 151 ILE A CA 1
ATOM 682 C C . ILE A 1 118 ? 15.193 37.905 25.560 1.00 35.28 151 ILE A C 1
ATOM 683 O O . ILE A 1 118 ? 14.663 38.036 26.667 1.00 36.10 151 ILE A O 1
ATOM 688 N N . PRO A 1 119 ? 15.892 38.892 24.992 1.00 34.44 152 PRO A N 1
ATOM 689 C CA . PRO A 1 119 ? 16.037 40.192 25.638 1.00 33.13 152 PRO A CA 1
ATOM 690 C C . PRO A 1 119 ? 14.790 41.001 25.371 1.00 33.99 152 PRO A C 1
ATOM 691 O O . PRO A 1 119 ? 14.171 40.883 24.316 1.00 33.03 152 PRO A O 1
ATOM 695 N N . PHE A 1 120 ? 14.414 41.836 26.321 1.00 34.32 153 PHE A N 1
ATOM 696 C CA . PHE A 1 120 ? 13.234 42.642 26.113 1.00 33.83 153 PHE A CA 1
ATOM 697 C C . PHE A 1 120 ? 13.287 43.918 26.940 1.00 35.07 153 PHE A C 1
ATOM 698 O O . PHE A 1 120 ? 13.973 43.997 27.965 1.00 36.72 153 PHE A O 1
ATOM 706 N N . HIS A 1 121 ? 12.541 44.908 26.484 1.00 34.68 154 HIS A N 1
ATOM 707 C CA . HIS A 1 121 ? 12.489 46.196 27.139 1.00 36.14 154 HIS A CA 1
ATOM 708 C C . HIS A 1 121 ? 11.106 46.773 26.904 1.00 37.66 154 HIS A C 1
ATOM 709 O O . HIS A 1 121 ? 10.741 47.060 25.757 1.00 34.78 154 HIS A O 1
ATOM 716 N N . ASN A 1 122 ? 10.334 46.934 27.981 1.00 37.82 155 ASN A N 1
ATOM 717 C CA . ASN A 1 122 ? 8.996 47.490 27.863 1.00 37.96 155 ASN A CA 1
ATOM 718 C C . ASN A 1 122 ? 8.235 46.850 26.714 1.00 37.81 155 ASN A C 1
ATOM 719 O O . ASN A 1 122 ? 7.539 47.532 25.961 1.00 38.23 155 ASN A O 1
ATOM 724 N N . GLU A 1 123 ? 8.367 45.539 26.582 1.00 37.44 156 GLU A N 1
ATOM 725 C CA . GLU A 1 123 ? 7.687 44.817 25.525 1.00 37.82 156 GLU A CA 1
ATOM 726 C C . GLU A 1 123 ? 6.245 44.548 25.961 1.00 35.96 156 GLU A C 1
ATOM 727 O O . GLU A 1 123 ? 5.959 44.428 27.151 1.00 34.60 156 GLU A O 1
ATOM 733 N N . GLY A 1 124 ? 5.330 44.470 25.003 1.00 35.47 157 GLY A N 1
ATOM 734 C CA . GLY A 1 124 ? 3.937 44.223 25.345 1.00 34.30 157 GLY A CA 1
ATOM 735 C C . GLY A 1 124 ? 3.705 42.873 26.014 1.00 35.43 157 GLY A C 1
ATOM 736 O O . GLY A 1 124 ? 4.460 41.921 25.803 1.00 35.83 157 GLY A O 1
ATOM 737 N N . TRP A 1 125 ? 2.646 42.776 26.812 1.00 34.87 158 TRP A N 1
ATOM 738 C CA . TRP A 1 125 ? 2.328 41.532 27.513 1.00 32.51 158 TRP A CA 1
ATOM 739 C C . TRP A 1 125 ? 1.985 40.333 26.624 1.00 31.97 158 TRP A C 1
ATOM 740 O O . TRP A 1 125 ? 2.605 39.275 26.737 1.00 30.42 158 TRP A O 1
ATOM 751 N N . SER A 1 126 ? 1.003 40.490 25.743 1.00 31.23 159 SER A N 1
ATOM 752 C CA . SER A 1 126 ? 0.606 39.380 24.895 1.00 32.86 159 SER A CA 1
ATOM 753 C C . SER A 1 126 ? 1.683 39.003 23.875 1.00 33.56 159 SER A C 1
ATOM 754 O O . SER A 1 126 ? 1.996 37.820 23.707 1.00 32.97 159 SER A O 1
ATOM 757 N N . SER A 1 127 ? 2.258 39.994 23.199 1.00 30.75 160 SER A N 1
ATOM 758 C CA . SER A 1 127 ? 3.285 39.691 22.228 1.00 29.54 160 SER A CA 1
ATOM 759 C C . SER A 1 127 ? 4.459 38.944 22.892 1.00 30.83 160 SER A C 1
ATOM 760 O O . SER A 1 127 ? 5.025 38.035 22.298 1.00 32.20 160 SER A O 1
ATOM 763 N N . LEU A 1 128 ? 4.819 39.296 24.124 1.00 29.72 161 LEU A N 1
ATOM 764 C CA . LEU A 1 128 ? 5.915 38.596 24.793 1.00 31.05 161 LEU A CA 1
ATOM 765 C C . LEU A 1 128 ? 5.475 37.177 25.153 1.00 31.42 161 LEU A C 1
ATOM 766 O O . LEU A 1 128 ? 6.198 36.216 24.908 1.00 32.45 161 LEU A O 1
ATOM 771 N N . LEU A 1 129 ? 4.287 37.038 25.728 1.00 30.61 162 LEU A N 1
ATOM 772 C CA . LEU A 1 129 ? 3.824 35.715 26.085 1.00 28.18 162 LEU A CA 1
ATOM 773 C C . LEU A 1 129 ? 3.633 34.832 24.855 1.00 29.04 162 LEU A C 1
ATOM 774 O O . LEU A 1 129 ? 3.851 33.621 24.934 1.00 30.42 162 LEU A O 1
ATOM 779 N N . ARG A 1 130 ? 3.276 35.412 23.712 1.00 26.05 163 ARG A N 1
ATOM 780 C CA . ARG A 1 130 ? 3.094 34.574 22.532 1.00 26.57 163 ARG A CA 1
ATOM 781 C C . ARG A 1 130 ? 4.448 34.056 22.072 1.00 26.02 163 ARG A C 1
ATOM 782 O O . ARG A 1 130 ? 4.556 32.928 21.590 1.00 25.81 163 ARG A O 1
ATOM 790 N N . THR A 1 131 ? 5.490 34.861 22.225 1.00 25.45 164 THR A N 1
ATOM 791 C CA . THR A 1 131 ? 6.809 34.395 21.834 1.00 27.70 164 THR A CA 1
ATOM 792 C C . THR A 1 131 ? 7.178 33.160 22.669 1.00 30.82 164 THR A C 1
ATOM 793 O O . THR A 1 131 ? 7.508 32.091 22.137 1.00 28.98 164 THR A O 1
ATOM 797 N N . VAL A 1 132 ? 7.099 33.304 23.989 1.00 33.25 165 VAL A N 1
ATOM 798 C CA . VAL A 1 132 ? 7.464 32.207 24.869 1.00 33.92 165 VAL A CA 1
ATOM 799 C C . VAL A 1 132 ? 6.593 30.974 24.633 1.00 35.41 165 VAL A C 1
ATOM 800 O O . VAL A 1 132 ? 7.089 29.849 24.629 1.00 36.81 165 VAL A O 1
ATOM 804 N N . HIS A 1 133 ? 5.300 31.162 24.412 1.00 35.22 166 HIS A N 1
ATOM 805 C CA . HIS A 1 133 ? 4.452 29.998 24.176 1.00 37.15 166 HIS A CA 1
ATOM 806 C C . HIS A 1 133 ? 4.902 29.257 22.918 1.00 36.95 166 HIS A C 1
ATOM 807 O O . HIS A 1 133 ? 5.038 28.037 22.923 1.00 36.70 166 HIS A O 1
ATOM 814 N N . SER A 1 134 ? 5.140 30.004 21.846 1.00 36.20 167 SER A N 1
ATOM 815 C CA . SER A 1 134 ? 5.556 29.395 20.598 1.00 34.59 167 SER A CA 1
ATOM 816 C C . SER A 1 134 ? 6.804 28.564 20.811 1.00 35.42 167 SER A C 1
ATOM 817 O O . SER A 1 134 ? 6.963 27.493 20.218 1.00 33.73 167 SER A O 1
ATOM 820 N N . VAL A 1 135 ? 7.689 29.047 21.674 1.00 37.53 168 VAL A N 1
ATOM 821 C CA . VAL A 1 135 ? 8.921 28.320 21.938 1.00 38.42 168 VAL A CA 1
ATOM 822 C C . VAL A 1 135 ? 8.603 27.083 22.759 1.00 40.14 168 VAL A C 1
ATOM 823 O O . VAL A 1 135 ? 9.122 26.004 22.489 1.00 40.22 168 VAL A O 1
ATOM 827 N N . LEU A 1 136 ? 7.731 27.233 23.744 1.00 41.33 169 LEU A N 1
ATOM 828 C CA . LEU A 1 136 ? 7.374 26.107 24.589 1.00 43.45 169 LEU A CA 1
ATOM 829 C C . LEU A 1 136 ? 6.611 25.013 23.840 1.00 44.78 169 LEU A C 1
ATOM 830 O O . LEU A 1 136 ? 6.887 23.827 24.010 1.00 47.69 169 LEU A O 1
ATOM 835 N N . ASN A 1 137 ? 5.670 25.415 22.995 1.00 44.64 170 ASN A N 1
ATOM 836 C CA . ASN A 1 137 ? 4.846 24.466 22.262 1.00 44.62 170 ASN A CA 1
ATOM 837 C C . ASN A 1 137 ? 5.417 23.944 20.953 1.00 46.12 170 ASN A C 1
ATOM 838 O O . ASN A 1 137 ? 4.900 22.971 20.401 1.00 49.16 170 ASN A O 1
ATOM 843 N N . ARG A 1 138 ? 6.469 24.572 20.443 1.00 45.25 171 ARG A N 1
ATOM 844 C CA . ARG A 1 138 ? 7.014 24.127 19.178 1.00 43.21 171 ARG A CA 1
ATOM 845 C C . ARG A 1 138 ? 8.486 23.757 19.232 1.00 45.29 171 ARG A C 1
ATOM 846 O O . ARG A 1 138 ? 9.130 23.564 18.201 1.00 47.19 171 ARG A O 1
ATOM 854 N N . SER A 1 139 ? 9.010 23.643 20.444 1.00 44.72 172 SER A N 1
ATOM 855 C CA . SER A 1 139 ? 10.393 23.253 20.637 1.00 46.40 172 SER A CA 1
ATOM 856 C C . SER A 1 139 ? 10.425 21.981 21.475 1.00 48.49 172 SER A C 1
ATOM 857 O O . SER A 1 139 ? 9.789 21.913 22.534 1.00 49.09 172 SER A O 1
ATOM 860 N N . PRO A 1 140 ? 11.153 20.950 21.011 1.00 50.12 173 PRO A N 1
ATOM 861 C CA . PRO A 1 140 ? 11.246 19.688 21.758 1.00 51.55 173 PRO A CA 1
ATOM 862 C C . PRO A 1 140 ? 11.874 19.995 23.123 1.00 53.31 173 PRO A C 1
ATOM 863 O O . PRO A 1 140 ? 13.035 20.389 23.204 1.00 53.97 173 PRO A O 1
ATOM 867 N N . PRO A 1 141 ? 11.109 19.830 24.211 1.00 53.55 174 PRO A N 1
ATOM 868 C CA . PRO A 1 141 ? 11.624 20.113 25.555 1.00 55.00 174 PRO A CA 1
ATOM 869 C C . PRO A 1 141 ? 13.023 19.589 25.833 1.00 56.36 174 PRO A C 1
ATOM 870 O O . PRO A 1 141 ? 13.858 20.295 26.403 1.00 55.93 174 PRO A O 1
ATOM 874 N N . GLU A 1 142 ? 13.276 18.353 25.426 1.00 58.17 175 GLU A N 1
ATOM 875 C CA . GLU A 1 142 ? 14.580 17.740 25.631 1.00 60.38 175 GLU A CA 1
ATOM 876 C C . GLU A 1 142 ? 15.721 18.581 25.027 1.00 58.75 175 GLU A C 1
ATOM 877 O O . GLU A 1 142 ? 16.821 18.634 25.572 1.00 59.59 175 GLU A O 1
ATOM 883 N N . LEU A 1 143 ? 15.451 19.238 23.905 1.00 56.91 176 LEU A N 1
ATOM 884 C CA . LEU A 1 143 ? 16.455 20.058 23.233 1.00 55.83 176 LEU A CA 1
ATOM 885 C C . LEU A 1 143 ? 16.591 21.452 23.835 1.00 55.80 176 LEU A C 1
ATOM 886 O O . LEU A 1 143 ? 17.546 22.170 23.535 1.00 56.62 176 LEU A O 1
ATOM 891 N N . VAL A 1 144 ? 15.639 21.839 24.680 1.00 54.08 177 VAL A N 1
ATOM 892 C CA . VAL A 1 144 ? 15.677 23.155 25.305 1.00 52.19 177 VAL A CA 1
ATOM 893 C C . VAL A 1 144 ? 16.172 23.052 26.731 1.00 51.37 177 VAL A C 1
ATOM 894 O O . VAL A 1 144 ? 15.471 22.561 27.607 1.00 51.74 177 VAL A O 1
ATOM 898 N N . ALA A 1 145 ? 17.386 23.524 26.963 1.00 51.59 178 ALA A N 1
ATOM 899 C CA . ALA A 1 145 ? 17.962 23.481 28.295 1.00 50.87 178 ALA A CA 1
ATOM 900 C C . ALA A 1 145 ? 17.294 24.515 29.184 1.00 50.70 178 ALA A C 1
ATOM 901 O O . ALA A 1 145 ? 17.056 24.265 30.360 1.00 51.83 178 ALA A O 1
ATOM 903 N N . GLU A 1 146 ? 16.985 25.676 28.617 1.00 50.77 179 GLU A N 1
ATOM 904 C CA . GLU A 1 146 ? 16.354 26.745 29.386 1.00 49.46 179 GLU A CA 1
ATOM 905 C C . GLU A 1 146 ? 15.975 27.932 28.510 1.00 46.59 179 GLU A C 1
ATOM 906 O O . GLU A 1 146 ? 16.621 28.195 27.499 1.00 46.11 179 GLU A O 1
ATOM 912 N N . ILE A 1 147 ? 14.918 28.632 28.904 1.00 43.59 180 ILE A N 1
ATOM 913 C CA . ILE A 1 147 ? 14.459 29.828 28.204 1.00 40.78 180 ILE A CA 1
ATOM 914 C C . ILE A 1 147 ? 14.726 30.991 29.159 1.00 40.04 180 ILE A C 1
ATOM 915 O O . ILE A 1 147 ? 14.155 31.044 30.252 1.00 38.52 180 ILE A O 1
ATOM 920 N N . VAL A 1 148 ? 15.590 31.914 28.753 1.00 37.97 181 VAL A N 1
ATOM 921 C CA . VAL A 1 148 ? 15.933 33.033 29.608 1.00 36.29 181 VAL A CA 1
ATOM 922 C C . VAL A 1 148 ? 15.467 34.368 29.052 1.00 37.15 181 VAL A C 1
ATOM 923 O O . VAL A 1 148 ? 15.933 34.828 28.003 1.00 36.83 181 VAL A O 1
ATOM 927 N N . LEU A 1 149 ? 14.529 34.977 29.767 1.00 35.86 182 LEU A N 1
ATOM 928 C CA . LEU A 1 149 ? 13.987 36.264 29.389 1.00 34.85 182 LEU A CA 1
ATOM 929 C C . LEU A 1 149 ? 14.863 37.245 30.122 1.00 36.68 182 LEU A C 1
ATOM 930 O O . LEU A 1 149 ? 15.010 37.166 31.342 1.00 38.77 182 LEU A O 1
ATOM 935 N N . VAL A 1 150 ? 15.464 38.158 29.383 1.00 36.11 183 VAL A N 1
ATOM 936 C CA . VAL A 1 150 ? 16.337 39.123 30.002 1.00 35.46 183 VAL A CA 1
ATOM 937 C C . VAL A 1 150 ? 15.686 40.487 29.891 1.00 36.90 183 VAL A C 1
ATOM 938 O O . VAL A 1 150 ? 15.543 41.035 28.796 1.00 37.08 183 VAL A O 1
ATOM 942 N N . ASP A 1 151 ? 15.284 41.008 31.048 1.00 36.41 184 ASP A N 1
ATOM 943 C CA . ASP A 1 151 ? 14.638 42.302 31.189 1.00 36.43 184 ASP A CA 1
ATOM 944 C C . ASP A 1 151 ? 15.661 43.436 31.160 1.00 36.94 184 ASP A C 1
ATOM 945 O O . ASP A 1 151 ? 16.503 43.540 32.047 1.00 35.51 184 ASP A O 1
ATOM 950 N N . ASP A 1 152 ? 15.589 44.292 30.146 1.00 37.36 185 ASP A N 1
ATOM 951 C CA . ASP A 1 152 ? 16.514 45.411 30.079 1.00 38.79 185 ASP A CA 1
ATOM 952 C C . ASP A 1 152 ? 15.914 46.652 30.740 1.00 40.33 185 ASP A C 1
ATOM 953 O O . ASP A 1 152 ? 15.440 47.572 30.077 1.00 41.24 185 ASP A O 1
ATOM 958 N N . PHE A 1 153 ? 15.931 46.649 32.065 1.00 42.63 186 PHE A N 1
ATOM 959 C CA . PHE A 1 153 ? 15.443 47.761 32.868 1.00 43.91 186 PHE A CA 1
ATOM 960 C C . PHE A 1 153 ? 14.059 48.268 32.491 1.00 43.28 186 PHE A C 1
ATOM 961 O O . PHE A 1 153 ? 13.836 49.480 32.366 1.00 43.10 186 PHE A O 1
ATOM 969 N N . SER A 1 154 ? 13.129 47.339 32.316 1.00 44.43 187 SER A N 1
ATOM 970 C CA . SER A 1 154 ? 11.761 47.687 31.958 1.00 45.89 187 SER A CA 1
ATOM 971 C C . SER A 1 154 ? 11.039 48.469 33.049 1.00 47.33 187 SER A C 1
ATOM 972 O O . SER A 1 154 ? 11.189 48.182 34.246 1.00 46.81 187 SER A O 1
ATOM 975 N N . ASP A 1 155 ? 10.243 49.447 32.632 1.00 47.96 188 ASP A N 1
ATOM 976 C CA . ASP A 1 155 ? 9.482 50.250 33.577 1.00 50.51 188 ASP A CA 1
ATOM 977 C C . ASP A 1 155 ? 7.989 49.923 33.533 1.00 49.40 188 ASP A C 1
ATOM 978 O O . ASP A 1 155 ? 7.226 50.396 34.364 1.00 51.39 188 ASP A O 1
ATOM 983 N N . ARG A 1 156 ? 7.571 49.124 32.559 1.00 49.78 189 ARG A N 1
ATOM 984 C CA . ARG A 1 156 ? 6.165 48.745 32.444 1.00 48.51 189 ARG A CA 1
ATOM 985 C C . ARG A 1 156 ? 5.847 47.777 33.580 1.00 48.06 189 ARG A C 1
ATOM 986 O O . ARG A 1 156 ? 6.560 46.800 33.802 1.00 46.88 189 ARG A O 1
ATOM 994 N N . GLU A 1 157 ? 4.767 48.048 34.300 1.00 48.73 190 GLU A N 1
ATOM 995 C CA . GLU A 1 157 ? 4.383 47.216 35.431 1.00 48.34 190 GLU A CA 1
ATOM 996 C C . GLU A 1 157 ? 4.028 45.755 35.134 1.00 46.91 190 GLU A C 1
ATOM 997 O O . GLU A 1 157 ? 4.321 44.876 35.945 1.00 46.44 190 GLU A O 1
ATOM 1003 N N . HIS A 1 158 ? 3.406 45.474 33.991 1.00 44.00 191 HIS A N 1
ATOM 1004 C CA . HIS A 1 158 ? 3.048 44.088 33.698 1.00 41.93 191 HIS A CA 1
ATOM 1005 C C . HIS A 1 158 ? 4.288 43.213 33.563 1.00 42.92 191 HIS A C 1
ATOM 1006 O O . HIS A 1 158 ? 4.205 41.985 33.635 1.00 42.81 191 HIS A O 1
ATOM 1013 N N . LEU A 1 159 ? 5.442 43.853 33.397 1.00 41.53 192 LEU A N 1
ATOM 1014 C CA . LEU A 1 159 ? 6.692 43.127 33.251 1.00 40.10 192 LEU A CA 1
ATOM 1015 C C . LEU A 1 159 ? 7.367 42.825 34.583 1.00 40.22 192 LEU A C 1
ATOM 1016 O O . LEU A 1 159 ? 8.491 42.322 34.618 1.00 40.01 192 LEU A O 1
ATOM 1021 N N . LYS A 1 160 ? 6.686 43.121 35.683 1.00 40.63 193 LYS A N 1
ATOM 1022 C CA . LYS A 1 160 ? 7.275 42.868 36.990 1.00 41.91 193 LYS A CA 1
ATOM 1023 C C . LYS A 1 160 ? 6.630 41.669 37.686 1.00 41.42 193 LYS A C 1
ATOM 1024 O O . LYS A 1 160 ? 6.789 40.529 37.238 1.00 42.08 193 LYS A O 1
ATOM 1030 N N . LYS A 1 161 ? 5.900 41.907 38.764 1.00 39.91 194 LYS A N 1
ATOM 1031 C CA . LYS A 1 161 ? 5.269 40.808 39.475 1.00 39.65 194 LYS A CA 1
ATOM 1032 C C . LYS A 1 161 ? 4.415 39.934 38.552 1.00 38.91 194 LYS A C 1
ATOM 1033 O O . LYS A 1 161 ? 4.594 38.716 38.494 1.00 39.76 194 LYS A O 1
ATOM 1039 N N . PRO A 1 162 ? 3.482 40.543 37.803 1.00 38.11 195 PRO A N 1
ATOM 1040 C CA . PRO A 1 162 ? 2.658 39.703 36.926 1.00 37.78 195 PRO A CA 1
ATOM 1041 C C . PRO A 1 162 ? 3.477 38.734 36.081 1.00 36.80 195 PRO A C 1
ATOM 1042 O O . PRO A 1 162 ? 3.227 37.535 36.095 1.00 38.37 195 PRO A O 1
ATOM 1046 N N . LEU A 1 163 ? 4.459 39.249 35.352 1.00 36.78 196 LEU A N 1
ATOM 1047 C CA . LEU A 1 163 ? 5.304 38.397 34.519 1.00 37.21 196 LEU A CA 1
ATOM 1048 C C . LEU A 1 163 ? 5.944 37.285 35.350 1.00 37.59 196 LEU A C 1
ATOM 1049 O O . LEU A 1 163 ? 5.943 36.112 34.942 1.00 37.37 196 LEU A O 1
ATOM 1054 N N . GLU A 1 164 ? 6.470 37.650 36.516 1.00 36.72 197 GLU A N 1
ATOM 1055 C CA . GLU A 1 164 ? 7.094 36.669 37.400 1.00 39.73 197 GLU A CA 1
ATOM 1056 C C . GLU A 1 164 ? 6.131 35.547 37.828 1.00 40.70 197 GLU A C 1
ATOM 1057 O O . GLU A 1 164 ? 6.455 34.354 37.723 1.00 40.62 197 GLU A O 1
ATOM 1063 N N . ASP A 1 165 ? 4.945 35.916 38.298 1.00 38.97 198 ASP A N 1
ATOM 1064 C CA . ASP A 1 165 ? 3.996 34.898 38.718 1.00 39.75 198 ASP A CA 1
ATOM 1065 C C . ASP A 1 165 ? 3.612 34.013 37.548 1.00 38.10 198 ASP A C 1
ATOM 1066 O O . ASP A 1 165 ? 3.502 32.795 37.689 1.00 38.30 198 ASP A O 1
ATOM 1071 N N . TYR A 1 166 ? 3.404 34.627 36.394 1.00 36.78 199 TYR A N 1
ATOM 1072 C CA . TYR A 1 166 ? 3.035 33.875 35.209 1.00 37.88 199 TYR A CA 1
ATOM 1073 C C . TYR A 1 166 ? 4.139 32.919 34.739 1.00 40.24 199 TYR A C 1
ATOM 1074 O O . TYR A 1 166 ? 3.871 31.750 34.422 1.00 39.12 199 TYR A O 1
ATOM 1083 N N . MET A 1 167 ? 5.377 33.406 34.688 1.00 40.56 200 MET A N 1
ATOM 1084 C CA . MET A 1 167 ? 6.470 32.556 34.237 1.00 41.76 200 MET A CA 1
ATOM 1085 C C . MET A 1 167 ? 6.869 31.504 35.266 1.00 42.97 200 MET A C 1
ATOM 1086 O O . MET A 1 167 ? 7.469 30.489 34.913 1.00 43.79 200 MET A O 1
ATOM 1091 N N . ALA A 1 168 ? 6.534 31.733 36.535 1.00 42.67 201 ALA A N 1
ATOM 1092 C CA . ALA A 1 168 ? 6.869 30.761 37.573 1.00 44.53 201 ALA A CA 1
ATOM 1093 C C . ALA A 1 168 ? 6.136 29.449 37.331 1.00 45.76 201 ALA A C 1
ATOM 1094 O O . ALA A 1 168 ? 6.521 28.419 37.865 1.00 48.59 201 ALA A O 1
ATOM 1096 N N . LEU A 1 169 ? 5.082 29.494 36.523 1.00 46.46 202 LEU A N 1
ATOM 1097 C CA . LEU A 1 169 ? 4.289 28.307 36.215 1.00 45.34 202 LEU A CA 1
ATOM 1098 C C . LEU A 1 169 ? 4.903 27.453 35.099 1.00 45.89 202 LEU A C 1
ATOM 1099 O O . LEU A 1 169 ? 4.382 26.382 34.755 1.00 43.34 202 LEU A O 1
ATOM 1104 N N . PHE A 1 170 ? 5.997 27.940 34.525 1.00 46.40 203 PHE A N 1
ATOM 1105 C CA . PHE A 1 170 ? 6.692 27.232 33.454 1.00 47.47 203 PHE A CA 1
ATOM 1106 C C . PHE A 1 170 ? 8.123 27.114 33.931 1.00 49.27 203 PHE A C 1
ATOM 1107 O O . PHE A 1 170 ? 8.899 28.066 33.871 1.00 50.49 203 PHE A O 1
ATOM 1115 N N . PRO A 1 171 ? 8.476 25.935 34.445 1.00 50.11 204 PRO A N 1
ATOM 1116 C CA . PRO A 1 171 ? 9.790 25.571 34.982 1.00 49.53 204 PRO A CA 1
ATOM 1117 C C . PRO A 1 171 ? 10.990 25.930 34.104 1.00 49.20 204 PRO A C 1
ATOM 1118 O O . PRO A 1 171 ? 11.997 26.442 34.604 1.00 50.14 204 PRO A O 1
ATOM 1122 N N . SER A 1 172 ? 10.893 25.655 32.807 1.00 46.89 205 SER A N 1
ATOM 1123 C CA . SER A 1 172 ? 11.997 25.946 31.895 1.00 45.14 205 SER A CA 1
ATOM 1124 C C . SER A 1 172 ? 12.225 27.433 31.657 1.00 44.35 205 SER A C 1
ATOM 1125 O O . SER A 1 172 ? 13.248 27.819 31.108 1.00 43.67 205 SER A O 1
ATOM 1128 N N . VAL A 1 173 ? 11.275 28.269 32.066 1.00 42.95 206 VAL A N 1
ATOM 1129 C CA . VAL A 1 173 ? 11.420 29.699 31.864 1.00 42.49 206 VAL A CA 1
ATOM 1130 C C . VAL A 1 173 ? 12.032 30.355 33.075 1.00 43.30 206 VAL A C 1
ATOM 1131 O O . VAL A 1 173 ? 11.728 30.007 34.207 1.00 45.72 206 VAL A O 1
ATOM 1135 N N . ARG A 1 174 ? 12.889 31.330 32.825 1.00 44.23 207 ARG A N 1
ATOM 1136 C CA . ARG A 1 174 ? 13.578 32.028 33.895 1.00 45.44 207 ARG A CA 1
ATOM 1137 C C . ARG A 1 174 ? 13.735 33.504 33.516 1.00 45.68 207 ARG A C 1
ATOM 1138 O O . ARG A 1 174 ? 14.005 33.829 32.358 1.00 45.88 207 ARG A O 1
ATOM 1146 N N . ILE A 1 175 ? 13.563 34.395 34.486 1.00 45.20 208 ILE A N 1
ATOM 1147 C CA . ILE A 1 175 ? 13.678 35.827 34.226 1.00 45.33 208 ILE A CA 1
ATOM 1148 C C . ILE A 1 175 ? 14.921 36.398 34.887 1.00 46.48 208 ILE A C 1
ATOM 1149 O O . ILE A 1 175 ? 15.148 36.196 36.078 1.00 47.09 208 ILE A O 1
ATOM 1154 N N . LEU A 1 176 ? 15.704 37.133 34.107 1.00 46.60 209 LEU A N 1
ATOM 1155 C CA . LEU A 1 176 ? 16.936 37.742 34.580 1.00 46.83 209 LEU A CA 1
ATOM 1156 C C . LEU A 1 176 ? 16.828 39.240 34.327 1.00 47.88 209 LEU A C 1
ATOM 1157 O O . LEU A 1 176 ? 16.445 39.658 33.240 1.00 50.77 209 LEU A O 1
ATOM 1162 N N . ARG A 1 177 ? 17.157 40.054 35.320 1.00 46.94 210 ARG A N 1
ATOM 1163 C CA . ARG A 1 177 ? 17.041 41.492 35.141 1.00 47.93 210 ARG A CA 1
ATOM 1164 C C . ARG A 1 177 ? 18.350 42.253 35.291 1.00 50.43 210 ARG A C 1
ATOM 1165 O O . ARG A 1 177 ? 19.196 41.912 36.116 1.00 52.14 210 ARG A O 1
ATOM 1173 N N . THR A 1 178 ? 18.509 43.285 34.471 1.00 50.81 211 THR A N 1
ATOM 1174 C CA . THR A 1 178 ? 19.685 44.132 34.521 1.00 51.97 211 THR A CA 1
ATOM 1175 C C . THR A 1 178 ? 19.418 45.173 35.610 1.00 53.88 211 THR A C 1
ATOM 1176 O O . THR A 1 178 ? 18.260 45.451 35.931 1.00 51.72 211 THR A O 1
ATOM 1180 N N . LYS A 1 179 ? 20.480 45.754 36.170 1.00 55.94 212 LYS A N 1
ATOM 1181 C CA . LYS A 1 179 ? 20.327 46.769 37.213 1.00 56.44 212 LYS A CA 1
ATOM 1182 C C . LYS A 1 179 ? 20.013 48.164 36.646 1.00 55.64 212 LYS A C 1
ATOM 1183 O O . LYS A 1 179 ? 19.502 49.022 37.358 1.00 58.24 212 LYS A O 1
ATOM 1189 N N . LYS A 1 180 ? 20.321 48.388 35.372 1.00 53.27 213 LYS A N 1
ATOM 1190 C CA . LYS A 1 180 ? 20.038 49.668 34.715 1.00 51.44 213 LYS A CA 1
ATOM 1191 C C . LYS A 1 180 ? 19.843 49.426 33.215 1.00 49.51 213 LYS A C 1
ATOM 1192 O O . LYS A 1 180 ? 19.931 48.291 32.760 1.00 48.52 213 LYS A O 1
ATOM 1198 N N . ARG A 1 181 ? 19.556 50.476 32.450 1.00 48.72 214 ARG A N 1
ATOM 1199 C CA . ARG A 1 181 ? 19.368 50.312 31.008 1.00 47.90 214 ARG A CA 1
ATOM 1200 C C . ARG A 1 181 ? 20.700 49.911 30.389 1.00 48.94 214 ARG A C 1
ATOM 1201 O O . ARG A 1 181 ? 21.665 50.673 30.448 1.00 50.15 214 ARG A O 1
ATOM 1209 N N . GLU A 1 182 ? 20.750 48.718 29.802 1.00 47.85 215 GLU A N 1
ATOM 1210 C CA . GLU A 1 182 ? 21.976 48.218 29.204 1.00 46.63 215 GLU A CA 1
ATOM 1211 C C . GLU A 1 182 ? 21.977 48.208 27.678 1.00 45.38 215 GLU A C 1
ATOM 1212 O O . GLU A 1 182 ? 23.034 48.345 27.058 1.00 46.03 215 GLU A O 1
ATOM 1218 N N . GLY A 1 183 ? 20.801 48.056 27.072 1.00 43.49 216 GLY A N 1
ATOM 1219 C CA . GLY A 1 183 ? 20.715 48.022 25.624 1.00 39.26 216 GLY A CA 1
ATOM 1220 C C . GLY A 1 183 ? 20.643 46.584 25.152 1.00 39.57 216 GLY A C 1
ATOM 1221 O O . GLY A 1 183 ? 21.115 45.677 25.842 1.00 38.97 216 GLY A O 1
ATOM 1222 N N . LEU A 1 184 ? 20.082 46.369 23.965 1.00 38.67 217 LEU A N 1
ATOM 1223 C CA . LEU A 1 184 ? 19.921 45.015 23.448 1.00 37.12 217 LEU A CA 1
ATOM 1224 C C . LEU A 1 184 ? 21.241 44.248 23.343 1.00 36.72 217 LEU A C 1
ATOM 1225 O O . LEU A 1 184 ? 21.310 43.072 23.701 1.00 37.28 217 LEU A O 1
ATOM 1230 N N . ILE A 1 185 ? 22.298 44.905 22.881 1.00 36.40 218 ILE A N 1
ATOM 1231 C CA . ILE A 1 185 ? 23.588 44.226 22.757 1.00 37.00 218 ILE A CA 1
ATOM 1232 C C . ILE A 1 185 ? 24.056 43.640 24.084 1.00 37.32 218 ILE A C 1
ATOM 1233 O O . ILE A 1 185 ? 24.209 42.425 24.225 1.00 37.81 218 ILE A O 1
ATOM 1238 N N . ARG A 1 186 ? 24.274 44.512 25.063 1.00 38.74 219 ARG A N 1
ATOM 1239 C CA . ARG A 1 186 ? 24.734 44.072 26.376 1.00 39.14 219 ARG A CA 1
ATOM 1240 C C . ARG A 1 186 ? 23.688 43.210 27.060 1.00 38.98 219 ARG A C 1
ATOM 1241 O O . ARG A 1 186 ? 24.025 42.292 27.809 1.00 38.75 219 ARG A O 1
ATOM 1249 N N . THR A 1 187 ? 22.418 43.491 26.800 1.00 38.01 220 THR A N 1
ATOM 1250 C CA . THR A 1 187 ? 21.373 42.691 27.416 1.00 38.09 220 THR A CA 1
ATOM 1251 C C . THR A 1 187 ? 21.451 41.271 26.865 1.00 38.38 220 THR A C 1
ATOM 1252 O O . THR A 1 187 ? 21.206 40.316 27.592 1.00 39.66 220 THR A O 1
ATOM 1256 N N . ARG A 1 188 ? 21.819 41.117 25.595 1.00 40.29 221 ARG A N 1
ATOM 1257 C CA . ARG A 1 188 ? 21.940 39.770 25.040 1.00 41.17 221 ARG A CA 1
ATOM 1258 C C . ARG A 1 188 ? 23.175 39.113 25.633 1.00 41.63 221 ARG A C 1
ATOM 1259 O O . ARG A 1 188 ? 23.213 37.901 25.829 1.00 42.50 221 ARG A O 1
ATOM 1267 N N . MET A 1 189 ? 24.181 39.923 25.934 1.00 44.19 222 MET A N 1
ATOM 1268 C CA . MET A 1 189 ? 25.418 39.420 26.539 1.00 46.63 222 MET A CA 1
ATOM 1269 C C . MET A 1 189 ? 25.134 38.893 27.934 1.00 47.55 222 MET A C 1
ATOM 1270 O O . MET A 1 189 ? 25.656 37.856 28.335 1.00 48.34 222 MET A O 1
ATOM 1275 N N . LEU A 1 190 ? 24.317 39.619 28.688 1.00 47.01 223 LEU A N 1
ATOM 1276 C CA . LEU A 1 190 ? 23.994 39.164 30.021 1.00 48.37 223 LEU A CA 1
ATOM 1277 C C . LEU A 1 190 ? 23.425 37.762 29.903 1.00 48.96 223 LEU A C 1
ATOM 1278 O O . LEU A 1 190 ? 23.898 36.841 30.561 1.00 51.29 223 LEU A O 1
ATOM 1283 N N . GLY A 1 191 ? 22.429 37.591 29.039 1.00 48.48 224 GLY A N 1
ATOM 1284 C CA . GLY A 1 191 ? 21.842 36.273 28.870 1.00 47.82 224 GLY A CA 1
ATOM 1285 C C . GLY A 1 191 ? 22.849 35.211 28.454 1.00 48.45 224 GLY A C 1
ATOM 1286 O O . GLY A 1 191 ? 22.799 34.068 28.919 1.00 47.58 224 GLY A O 1
ATOM 1287 N N . ALA A 1 192 ? 23.768 35.581 27.571 1.00 48.43 225 ALA A N 1
ATOM 1288 C CA . ALA A 1 192 ? 24.776 34.642 27.097 1.00 50.48 225 ALA A CA 1
ATOM 1289 C C . ALA A 1 192 ? 25.764 34.241 28.197 1.00 50.39 225 ALA A C 1
ATOM 1290 O O . ALA A 1 192 ? 26.248 33.104 28.221 1.00 50.42 225 ALA A O 1
ATOM 1292 N N . SER A 1 193 ? 26.045 35.168 29.110 1.00 50.10 226 SER A N 1
ATOM 1293 C CA . SER A 1 193 ? 26.994 34.922 30.197 1.00 50.31 226 SER A CA 1
ATOM 1294 C C . SER A 1 193 ? 26.496 33.968 31.262 1.00 50.28 226 SER A C 1
ATOM 1295 O O . SER A 1 193 ? 27.255 33.560 32.128 1.00 52.83 226 SER A O 1
ATOM 1298 N N . VAL A 1 194 ? 25.223 33.614 31.202 1.00 50.47 227 VAL A N 1
ATOM 1299 C CA . VAL A 1 194 ? 24.646 32.712 32.186 1.00 49.99 227 VAL A CA 1
ATOM 1300 C C . VAL A 1 194 ? 24.131 31.419 31.563 1.00 49.58 227 VAL A C 1
ATOM 1301 O O . VAL A 1 194 ? 23.870 30.445 32.265 1.00 49.86 227 VAL A O 1
ATOM 1305 N N . ALA A 1 195 ? 24.001 31.411 30.241 1.00 49.38 228 ALA A N 1
ATOM 1306 C CA . ALA A 1 195 ? 23.510 30.240 29.520 1.00 50.07 228 ALA A CA 1
ATOM 1307 C C . ALA A 1 195 ? 24.283 28.966 29.875 1.00 50.77 228 ALA A C 1
ATOM 1308 O O . ALA A 1 195 ? 25.517 28.985 29.985 1.00 50.62 228 ALA A O 1
ATOM 1310 N N . THR A 1 196 ? 23.552 27.860 30.031 1.00 50.37 229 THR A N 1
ATOM 1311 C CA . THR A 1 196 ? 24.160 26.579 30.376 1.00 50.58 229 THR A CA 1
ATOM 1312 C C . THR A 1 196 ? 24.080 25.572 29.235 1.00 50.62 229 THR A C 1
ATOM 1313 O O . THR A 1 196 ? 24.702 24.506 29.291 1.00 50.64 229 THR A O 1
ATOM 1317 N N . GLY A 1 197 ? 23.323 25.914 28.199 1.00 49.50 230 GLY A N 1
ATOM 1318 C CA . GLY A 1 197 ? 23.169 25.010 27.074 1.00 48.60 230 GLY A CA 1
ATOM 1319 C C . GLY A 1 197 ? 24.362 24.951 26.140 1.00 47.34 230 GLY A C 1
ATOM 1320 O O . GLY A 1 197 ? 25.232 25.822 26.172 1.00 46.87 230 GLY A O 1
ATOM 1321 N N . ASP A 1 198 ? 24.399 23.926 25.294 1.00 46.24 231 ASP A N 1
ATOM 1322 C CA . ASP A 1 198 ? 25.504 23.770 24.362 1.00 47.33 231 ASP A CA 1
ATOM 1323 C C . ASP A 1 198 ? 25.550 24.917 23.357 1.00 47.40 231 ASP A C 1
ATOM 1324 O O . ASP A 1 198 ? 26.618 25.479 23.099 1.00 46.40 231 ASP A O 1
ATOM 1329 N N . VAL A 1 199 ? 24.391 25.279 22.804 1.00 46.51 232 VAL A N 1
ATOM 1330 C CA . VAL A 1 199 ? 24.329 26.379 21.851 1.00 43.69 232 VAL A CA 1
ATOM 1331 C C . VAL A 1 199 ? 23.373 27.471 22.335 1.00 42.19 232 VAL A C 1
ATOM 1332 O O . VAL A 1 199 ? 22.331 27.193 22.933 1.00 42.38 232 VAL A O 1
ATOM 1336 N N . ILE A 1 200 ? 23.739 28.716 22.066 1.00 40.38 233 ILE A N 1
ATOM 1337 C CA . ILE A 1 200 ? 22.923 29.860 22.439 1.00 38.78 233 ILE A CA 1
ATOM 1338 C C . ILE A 1 200 ? 22.032 30.257 21.261 1.00 37.33 233 ILE A C 1
ATOM 1339 O O . ILE A 1 200 ? 22.533 30.556 20.166 1.00 34.97 233 ILE A O 1
ATOM 1344 N N . THR A 1 201 ? 20.721 30.263 21.475 1.00 34.44 234 THR A N 1
ATOM 1345 C CA . THR A 1 201 ? 19.808 30.676 20.416 1.00 34.76 234 THR A CA 1
ATOM 1346 C C . THR A 1 201 ? 19.200 32.013 20.817 1.00 34.04 234 THR A C 1
ATOM 1347 O O . THR A 1 201 ? 18.592 32.108 21.873 1.00 35.44 234 THR A O 1
ATOM 1351 N N . PHE A 1 202 ? 19.368 33.046 19.995 1.00 33.80 235 PHE A N 1
ATOM 1352 C CA . PHE A 1 202 ? 18.784 34.355 20.310 1.00 34.80 235 PHE A CA 1
ATOM 1353 C C . PHE A 1 202 ? 17.474 34.595 19.558 1.00 33.42 235 PHE A C 1
ATOM 1354 O O . PHE A 1 202 ? 17.316 34.178 18.424 1.00 34.03 235 PHE A O 1
ATOM 1362 N N . LEU A 1 203 ? 16.551 35.307 20.186 1.00 33.97 236 LEU A N 1
ATOM 1363 C CA . LEU A 1 203 ? 15.245 35.585 19.592 1.00 32.86 236 LEU A CA 1
ATOM 1364 C C . LEU A 1 203 ? 14.704 36.922 20.110 1.00 34.00 236 LEU A C 1
ATOM 1365 O O . LEU A 1 203 ? 14.822 37.214 21.294 1.00 36.00 236 LEU A O 1
ATOM 1370 N N . ASP A 1 204 ? 14.108 37.736 19.245 1.00 32.33 237 ASP A N 1
ATOM 1371 C CA . ASP A 1 204 ? 13.540 38.987 19.720 1.00 32.97 237 ASP A CA 1
ATOM 1372 C C . ASP A 1 204 ? 12.282 38.658 20.519 1.00 32.48 237 ASP A C 1
ATOM 1373 O O . ASP A 1 204 ? 11.728 37.569 20.390 1.00 30.61 237 ASP A O 1
ATOM 1378 N N . SER A 1 205 ? 11.834 39.588 21.350 1.00 31.80 238 SER A N 1
ATOM 1379 C CA . SER A 1 205 ? 10.676 39.325 22.202 1.00 33.10 238 SER A CA 1
ATOM 1380 C C . SER A 1 205 ? 9.317 39.356 21.545 1.00 31.36 238 SER A C 1
ATOM 1381 O O . SER A 1 205 ? 8.305 39.238 22.223 1.00 34.02 238 SER A O 1
ATOM 1384 N N . HIS A 1 206 ? 9.290 39.522 20.233 1.00 30.91 239 HIS A N 1
ATOM 1385 C CA . HIS A 1 206 ? 8.027 39.555 19.492 1.00 31.95 239 HIS A CA 1
ATOM 1386 C C . HIS A 1 206 ? 8.156 38.638 18.280 1.00 31.33 239 HIS A C 1
ATOM 1387 O O . HIS A 1 206 ? 8.111 39.088 17.140 1.00 32.01 239 HIS A O 1
ATOM 1394 N N . CYS A 1 207 ? 8.306 37.346 18.550 1.00 30.49 240 CYS A N 1
ATOM 1395 C CA . CYS A 1 207 ? 8.465 36.347 17.518 1.00 29.56 240 CYS A CA 1
ATOM 1396 C C . CYS A 1 207 ? 7.471 35.222 17.702 1.00 30.97 240 CYS A C 1
ATOM 1397 O O . CYS A 1 207 ? 6.726 35.201 18.682 1.00 30.40 240 CYS A O 1
ATOM 1400 N N . GLU A 1 208 ? 7.463 34.295 16.747 1.00 31.69 241 GLU A N 1
ATOM 1401 C CA . GLU A 1 208 ? 6.583 33.128 16.787 1.00 34.92 241 GLU A CA 1
ATOM 1402 C C . GLU A 1 208 ? 7.254 32.005 15.994 1.00 35.55 241 GLU A C 1
ATOM 1403 O O . GLU A 1 208 ? 7.242 32.004 14.763 1.00 34.03 241 GLU A O 1
ATOM 1409 N N . ALA A 1 209 ? 7.852 31.058 16.710 1.00 35.46 242 ALA A N 1
ATOM 1410 C CA . ALA A 1 209 ? 8.542 29.930 16.082 1.00 35.10 242 ALA A CA 1
ATOM 1411 C C . ALA A 1 209 ? 7.568 29.106 15.252 1.00 35.82 242 ALA A C 1
ATOM 1412 O O . ALA A 1 209 ? 6.467 28.797 15.714 1.00 37.37 242 ALA A O 1
ATOM 1414 N N . ASN A 1 210 ? 7.949 28.743 14.033 1.00 35.94 243 ASN A N 1
ATOM 1415 C CA . ASN A 1 210 ? 7.038 27.947 13.244 1.00 35.37 243 ASN A CA 1
ATOM 1416 C C . ASN A 1 210 ? 7.308 26.467 13.479 1.00 36.05 243 ASN A C 1
ATOM 1417 O O . ASN A 1 210 ? 8.161 26.101 14.293 1.00 35.98 243 ASN A O 1
ATOM 1422 N N . VAL A 1 211 ? 6.578 25.619 12.767 1.00 37.64 244 VAL A N 1
ATOM 1423 C CA . VAL A 1 211 ? 6.697 24.172 12.928 1.00 39.65 244 VAL A CA 1
ATOM 1424 C C . VAL A 1 211 ? 8.092 23.572 12.730 1.00 41.70 244 VAL A C 1
ATOM 1425 O O . VAL A 1 211 ? 8.763 23.818 11.731 1.00 43.17 244 VAL A O 1
ATOM 1429 N N . ASN A 1 212 ? 8.521 22.790 13.713 1.00 42.89 245 ASN A N 1
ATOM 1430 C CA . ASN A 1 212 ? 9.807 22.114 13.649 1.00 44.28 245 ASN A CA 1
ATOM 1431 C C . ASN A 1 212 ? 10.908 23.058 13.170 1.00 43.23 245 ASN A C 1
ATOM 1432 O O . ASN A 1 212 ? 11.553 22.812 12.158 1.00 44.94 245 ASN A O 1
ATOM 1437 N N . TRP A 1 213 ? 11.129 24.125 13.926 1.00 42.46 246 TRP A N 1
ATOM 1438 C CA . TRP A 1 213 ? 12.134 25.145 13.606 1.00 39.68 246 TRP A CA 1
ATOM 1439 C C . TRP A 1 213 ? 13.507 24.948 14.267 1.00 37.83 246 TRP A C 1
ATOM 1440 O O . TRP A 1 213 ? 14.531 25.330 13.713 1.00 36.23 246 TRP A O 1
ATOM 1451 N N . LEU A 1 214 ? 13.524 24.387 15.466 1.00 38.62 247 LEU A N 1
ATOM 1452 C CA . LEU A 1 214 ? 14.768 24.218 16.211 1.00 40.24 247 LEU A CA 1
ATOM 1453 C C . LEU A 1 214 ? 15.741 23.124 15.767 1.00 43.64 247 LEU A C 1
ATOM 1454 O O . LEU A 1 214 ? 16.935 23.388 15.592 1.00 44.88 247 LEU A O 1
ATOM 1459 N N . PRO A 1 215 ? 15.254 21.887 15.576 1.00 45.04 248 PRO A N 1
ATOM 1460 C CA . PRO A 1 215 ? 16.131 20.784 15.161 1.00 45.67 248 PRO A CA 1
ATOM 1461 C C . PRO A 1 215 ? 17.060 21.086 13.979 1.00 45.37 248 PRO A C 1
ATOM 1462 O O . PRO A 1 215 ? 18.251 20.787 14.032 1.00 42.97 248 PRO A O 1
ATOM 1466 N N . PRO A 1 216 ? 16.533 21.685 12.898 1.00 45.92 249 PRO A N 1
ATOM 1467 C CA . PRO A 1 216 ? 17.421 21.978 11.766 1.00 44.59 249 PRO A CA 1
ATOM 1468 C C . PRO A 1 216 ? 18.512 23.018 12.046 1.00 44.90 249 PRO A C 1
ATOM 1469 O O . PRO A 1 216 ? 19.471 23.128 11.287 1.00 45.94 249 PRO A O 1
ATOM 1473 N N . LEU A 1 217 ? 18.374 23.783 13.123 1.00 44.65 250 LEU A N 1
ATOM 1474 C CA . LEU A 1 217 ? 19.392 24.772 13.458 1.00 46.18 250 LEU A CA 1
ATOM 1475 C C . LEU A 1 217 ? 20.479 24.060 14.254 1.00 47.55 250 LEU A C 1
ATOM 1476 O O . LEU A 1 217 ? 21.669 24.239 14.000 1.00 47.88 250 LEU A O 1
ATOM 1481 N N . LEU A 1 218 ? 20.049 23.246 15.214 1.00 48.66 251 LEU A N 1
ATOM 1482 C CA . LEU A 1 218 ? 20.952 22.496 16.076 1.00 49.35 251 LEU A CA 1
ATOM 1483 C C . LEU A 1 218 ? 21.747 21.450 15.289 1.00 50.74 251 LEU A C 1
ATOM 1484 O O . LEU A 1 218 ? 22.936 21.233 15.540 1.00 49.36 251 LEU A O 1
ATOM 1489 N N . ASP A 1 219 ? 21.090 20.814 14.327 1.00 51.62 252 ASP A N 1
ATOM 1490 C CA . ASP A 1 219 ? 21.743 19.805 13.509 1.00 53.05 252 ASP A CA 1
ATOM 1491 C C . ASP A 1 219 ? 22.931 20.422 12.780 1.00 52.38 252 ASP A C 1
ATOM 1492 O O . ASP A 1 219 ? 24.035 19.881 12.799 1.00 51.88 252 ASP A O 1
ATOM 1497 N N . ARG A 1 220 ? 22.700 21.568 12.150 1.00 51.48 253 ARG A N 1
ATOM 1498 C CA . ARG A 1 220 ? 23.751 22.245 11.413 1.00 50.10 253 ARG A CA 1
ATOM 1499 C C . ARG A 1 220 ? 24.968 22.534 12.293 1.00 49.70 253 ARG A C 1
ATOM 1500 O O . ARG A 1 220 ? 26.096 22.211 11.915 1.00 48.82 253 ARG A O 1
ATOM 1508 N N . ILE A 1 221 ? 24.749 23.130 13.463 1.00 48.99 254 ILE A N 1
ATOM 1509 C CA . ILE A 1 221 ? 25.860 23.441 14.362 1.00 50.02 254 ILE A CA 1
ATOM 1510 C C . ILE A 1 221 ? 26.506 22.168 14.894 1.00 51.45 254 ILE A C 1
ATOM 1511 O O . ILE A 1 221 ? 27.693 22.163 15.239 1.00 52.16 254 ILE A O 1
ATOM 1516 N N . ALA A 1 222 ? 25.732 21.090 14.966 1.00 52.33 255 ALA A N 1
ATOM 1517 C CA . ALA A 1 222 ? 26.266 19.825 15.460 1.00 54.22 255 ALA A CA 1
ATOM 1518 C C . ALA A 1 222 ? 27.311 19.281 14.480 1.00 56.08 255 ALA A C 1
ATOM 1519 O O . ALA A 1 222 ? 28.305 18.680 14.887 1.00 55.74 255 ALA A O 1
ATOM 1521 N N . ARG A 1 223 ? 27.082 19.510 13.190 1.00 57.53 256 ARG A N 1
ATOM 1522 C CA . ARG A 1 223 ? 27.998 19.066 12.148 1.00 58.91 256 ARG A CA 1
ATOM 1523 C C . ARG A 1 223 ? 29.192 20.030 12.043 1.00 60.38 256 ARG A C 1
ATOM 1524 O O . ARG A 1 223 ? 30.324 19.602 11.800 1.00 62.54 256 ARG A O 1
ATOM 1532 N N . ASN A 1 224 ? 28.932 21.327 12.212 1.00 59.71 257 ASN A N 1
ATOM 1533 C CA . ASN A 1 224 ? 29.976 22.354 12.127 1.00 59.21 257 ASN A CA 1
ATOM 1534 C C . ASN A 1 224 ? 29.867 23.319 13.307 1.00 58.76 257 ASN A C 1
ATOM 1535 O O . ASN A 1 224 ? 29.143 24.320 13.250 1.00 58.24 257 ASN A O 1
ATOM 1540 N N . ARG A 1 225 ? 30.614 23.035 14.361 1.00 56.25 258 ARG A N 1
ATOM 1541 C CA . ARG A 1 225 ? 30.569 23.862 15.548 1.00 53.50 258 ARG A CA 1
ATOM 1542 C C . ARG A 1 225 ? 30.843 25.342 15.318 1.00 52.06 258 ARG A C 1
ATOM 1543 O O . ARG A 1 225 ? 30.309 26.181 16.037 1.00 51.92 258 ARG A O 1
ATOM 1551 N N . LYS A 1 226 ? 31.660 25.682 14.329 1.00 49.27 259 LYS A N 1
ATOM 1552 C CA . LYS A 1 226 ? 31.967 27.093 14.112 1.00 47.35 259 LYS A CA 1
ATOM 1553 C C . LYS A 1 226 ? 31.014 27.856 13.198 1.00 45.23 259 LYS A C 1
ATOM 1554 O O . LYS A 1 226 ? 31.262 29.013 12.880 1.00 46.99 259 LYS A O 1
ATOM 1560 N N . THR A 1 227 ? 29.921 27.217 12.793 1.00 43.60 260 THR A N 1
ATOM 1561 C CA . THR A 1 227 ? 28.921 27.846 11.921 1.00 42.19 260 THR A CA 1
ATOM 1562 C C . THR A 1 227 ? 27.793 28.523 12.709 1.00 41.39 260 THR A C 1
ATOM 1563 O O . THR A 1 227 ? 27.195 27.901 13.590 1.00 41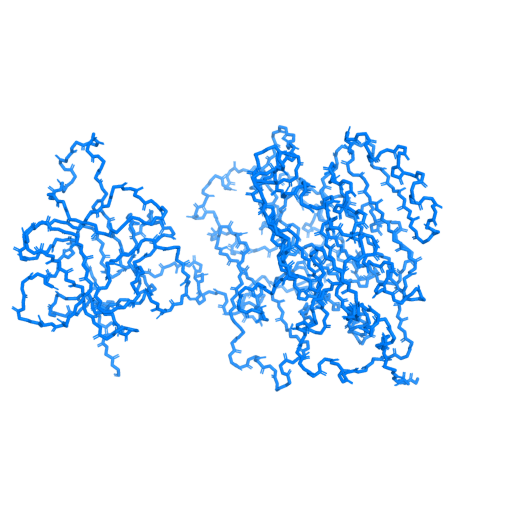.46 260 THR A O 1
ATOM 1567 N N . ILE A 1 228 ? 27.488 29.780 12.404 1.00 38.49 261 ILE A N 1
ATOM 1568 C CA . ILE A 1 228 ? 26.360 30.416 13.066 1.00 37.66 261 ILE A CA 1
ATOM 1569 C C . ILE A 1 228 ? 25.156 30.223 12.131 1.00 38.14 261 ILE A C 1
ATOM 1570 O O . ILE A 1 228 ? 25.273 30.438 10.921 1.00 37.31 261 ILE A O 1
ATOM 1575 N N . VAL A 1 229 ? 24.011 29.805 12.665 1.00 37.09 262 VAL A N 1
ATOM 1576 C CA . VAL A 1 229 ? 22.846 29.592 11.798 1.00 39.23 262 VAL A CA 1
ATOM 1577 C C . VAL A 1 229 ? 21.652 30.510 12.056 1.00 38.26 262 VAL A C 1
ATOM 1578 O O . VAL A 1 229 ? 21.326 30.836 13.195 1.00 37.88 262 VAL A O 1
ATOM 1582 N N . CYS A 1 230 ? 20.989 30.903 10.980 1.00 36.75 263 CYS A N 1
ATOM 1583 C CA . CYS A 1 230 ? 19.840 31.787 11.078 1.00 38.00 263 CYS A CA 1
ATOM 1584 C C . CYS A 1 230 ? 18.600 31.214 10.388 1.00 37.84 263 CYS A C 1
ATOM 1585 O O . CYS A 1 230 ? 18.663 30.707 9.261 1.00 36.04 263 CYS A O 1
ATOM 1588 N N . PRO A 1 231 ? 17.455 31.255 11.074 1.00 37.56 264 PRO A N 1
ATOM 1589 C CA . PRO A 1 231 ? 16.253 30.729 10.425 1.00 37.15 264 PRO A CA 1
ATOM 1590 C C . PRO A 1 231 ? 15.771 31.798 9.446 1.00 35.50 264 PRO A C 1
ATOM 1591 O O . PRO A 1 231 ? 16.295 32.911 9.419 1.00 34.96 264 PRO A O 1
ATOM 1595 N N . MET A 1 232 ? 14.797 31.453 8.625 1.00 34.73 265 MET A N 1
ATOM 1596 C CA . MET A 1 232 ? 14.250 32.429 7.709 1.00 35.60 265 MET A CA 1
ATOM 1597 C C . MET A 1 232 ? 13.408 33.275 8.654 1.00 36.35 265 MET A C 1
ATOM 1598 O O . MET A 1 232 ? 12.698 32.739 9.512 1.00 37.43 265 MET A O 1
ATOM 1603 N N . ILE A 1 233 ? 13.497 34.589 8.521 1.00 34.00 266 ILE A N 1
ATOM 1604 C CA . ILE A 1 233 ? 12.726 35.463 9.380 1.00 32.63 266 ILE A CA 1
ATOM 1605 C C . ILE A 1 233 ? 11.483 35.921 8.605 1.00 32.44 266 ILE A C 1
ATOM 1606 O O . ILE A 1 233 ? 11.579 36.635 7.608 1.00 29.49 266 ILE A O 1
ATOM 1611 N N . ASP A 1 234 ? 10.317 35.470 9.056 1.00 32.09 267 ASP A N 1
ATOM 1612 C CA . ASP A 1 234 ? 9.066 35.815 8.408 1.00 33.39 267 ASP A CA 1
ATOM 1613 C C . ASP A 1 234 ? 8.440 37.026 9.090 1.00 33.76 267 ASP A C 1
ATOM 1614 O O . ASP A 1 234 ? 8.769 37.354 10.232 1.00 34.78 267 ASP A O 1
ATOM 1619 N N . VAL A 1 235 ? 7.547 37.696 8.379 1.00 33.49 268 VAL A N 1
ATOM 1620 C CA . VAL A 1 235 ? 6.908 38.906 8.883 1.00 33.73 268 VAL A CA 1
ATOM 1621 C C . VAL A 1 235 ? 5.568 38.675 9.573 1.00 34.71 268 VAL A C 1
ATOM 1622 O O . VAL A 1 235 ? 4.751 37.878 9.113 1.00 34.00 268 VAL A O 1
ATOM 1626 N N . ILE A 1 236 ? 5.356 39.363 10.691 1.00 35.60 269 ILE A N 1
ATOM 1627 C CA . ILE A 1 236 ? 4.077 39.303 11.399 1.00 34.49 269 ILE A CA 1
ATOM 1628 C C . ILE A 1 236 ? 3.660 40.754 11.290 1.00 34.44 269 ILE A C 1
ATOM 1629 O O . ILE A 1 236 ? 4.272 41.612 11.901 1.00 34.78 269 ILE A O 1
ATOM 1634 N N . ASP A 1 237 ? 2.647 41.025 10.473 1.00 34.32 270 ASP A N 1
ATOM 1635 C CA . ASP A 1 237 ? 2.194 42.390 10.226 1.00 35.20 270 ASP A CA 1
ATOM 1636 C C . ASP A 1 237 ? 1.855 43.208 11.486 1.00 35.62 270 ASP A C 1
ATOM 1637 O O . ASP A 1 237 ? 1.047 42.780 12.317 1.00 32.68 270 ASP A O 1
ATOM 1642 N N . HIS A 1 238 ? 2.459 44.391 11.614 1.00 35.71 271 HIS A N 1
ATOM 1643 C CA . HIS A 1 238 ? 2.210 45.221 12.783 1.00 38.94 271 HIS A CA 1
ATOM 1644 C C . HIS A 1 238 ? 0.783 45.737 12.883 1.00 40.87 271 HIS A C 1
ATOM 1645 O O . HIS A 1 238 ? 0.422 46.362 13.883 1.00 41.15 271 HIS A O 1
ATOM 1652 N N . ASP A 1 239 ? -0.032 45.476 11.861 1.00 42.37 272 ASP A N 1
ATOM 1653 C CA . ASP A 1 239 ? -1.426 45.913 11.894 1.00 43.35 272 ASP A CA 1
ATOM 1654 C C . ASP A 1 239 ? -2.411 44.763 12.119 1.00 42.50 272 ASP A C 1
ATOM 1655 O O . ASP A 1 239 ? -3.100 44.734 13.133 1.00 42.55 272 ASP A O 1
ATOM 1660 N N . ASP A 1 240 ? -2.488 43.814 11.193 1.00 42.03 273 ASP A N 1
ATOM 1661 C CA . ASP A 1 240 ? -3.435 42.717 11.363 1.00 41.63 273 ASP A CA 1
ATOM 1662 C C . ASP A 1 240 ? -2.802 41.402 11.793 1.00 41.20 273 ASP A C 1
ATOM 1663 O O . ASP A 1 240 ? -3.469 40.367 11.854 1.00 40.86 273 ASP A O 1
ATOM 1668 N N . PHE A 1 241 ? -1.511 41.456 12.106 1.00 40.20 274 PHE A N 1
ATOM 1669 C CA . PHE A 1 241 ? -0.752 40.285 12.560 1.00 38.45 274 PHE A CA 1
ATOM 1670 C C . PHE A 1 241 ? -0.694 39.068 11.634 1.00 37.93 274 PHE A C 1
ATOM 1671 O O . PHE A 1 241 ? -0.401 37.945 12.086 1.00 37.73 274 PHE A O 1
ATOM 1679 N N . ARG A 1 242 ? -0.932 39.270 10.343 1.00 35.78 275 ARG A N 1
ATOM 1680 C CA . ARG A 1 242 ? -0.857 38.133 9.445 1.00 34.81 275 ARG A CA 1
ATOM 1681 C C . ARG A 1 242 ? 0.597 37.667 9.367 1.00 33.88 275 ARG A C 1
ATOM 1682 O O . ARG A 1 242 ? 1.535 38.442 9.567 1.00 31.46 275 ARG A O 1
ATOM 1690 N N . TYR A 1 243 ? 0.758 36.379 9.108 1.00 31.75 276 TYR A N 1
ATOM 1691 C CA . TYR A 1 243 ? 2.056 35.765 9.023 1.00 33.06 276 TYR A CA 1
ATOM 1692 C C . TYR A 1 243 ? 2.397 35.476 7.568 1.00 35.90 276 TYR A C 1
ATOM 16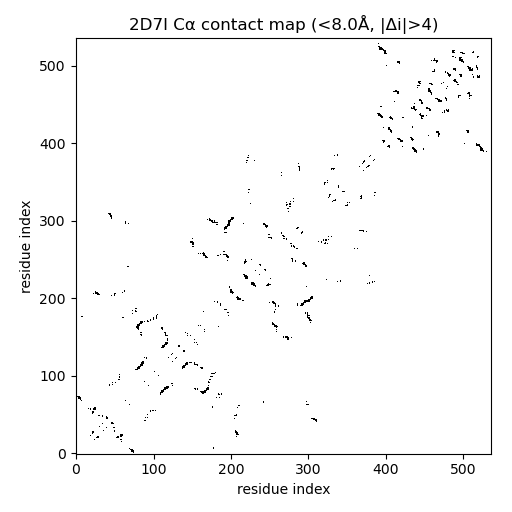93 O O . TYR A 1 243 ? 1.630 34.838 6.836 1.00 35.34 276 TYR A O 1
ATOM 1702 N N . GLU A 1 244 ? 3.557 35.950 7.148 1.00 37.14 277 GLU A N 1
ATOM 1703 C CA . GLU A 1 244 ? 4.001 35.730 5.786 1.00 39.46 277 GLU A CA 1
ATOM 1704 C C . GLU A 1 244 ? 5.476 36.024 5.620 1.00 38.55 277 GLU A C 1
ATOM 1705 O O . GLU A 1 244 ? 6.076 36.815 6.360 1.00 38.64 277 GLU A O 1
ATOM 1711 N N . THR A 1 245 ? 6.043 35.358 4.629 1.00 35.38 278 THR A N 1
ATOM 1712 C CA . THR A 1 245 ? 7.436 35.482 4.302 1.00 33.61 278 THR A CA 1
ATOM 1713 C C . THR A 1 245 ? 7.760 36.875 3.824 1.00 33.47 278 THR A C 1
ATOM 1714 O O . THR A 1 245 ? 6.902 37.570 3.294 1.00 35.24 278 THR A O 1
ATOM 1718 N N . GLN A 1 246 ? 9.001 37.297 4.026 1.00 35.87 279 GLN A N 1
ATOM 1719 C CA . GLN A 1 246 ? 9.418 38.601 3.530 1.00 35.30 279 GLN A CA 1
ATOM 1720 C C . GLN A 1 246 ? 9.477 38.414 2.018 1.00 37.04 279 GLN A C 1
ATOM 1721 O O . GLN A 1 246 ? 9.587 37.282 1.518 1.00 34.97 279 GLN A O 1
ATOM 1727 N N . ALA A 1 247 ? 9.413 39.523 1.291 1.00 39.31 280 ALA A N 1
ATOM 1728 C CA . ALA A 1 247 ? 9.480 39.476 -0.166 1.00 40.30 280 ALA A CA 1
ATOM 1729 C C . ALA A 1 247 ? 10.791 38.831 -0.596 1.00 40.80 280 ALA A C 1
ATOM 1730 O O . ALA A 1 247 ? 11.828 39.031 0.039 1.00 41.82 280 ALA A O 1
ATOM 1732 N N . GLY A 1 248 ? 10.728 38.052 -1.672 1.00 41.67 281 GLY A N 1
ATOM 1733 C CA . GLY A 1 248 ? 11.911 37.396 -2.194 1.00 40.98 281 GLY A CA 1
ATOM 1734 C C . GLY A 1 248 ? 12.329 36.151 -1.440 1.00 42.52 281 GLY A C 1
ATOM 1735 O O . GLY A 1 248 ? 13.254 35.455 -1.851 1.00 45.10 281 GLY A O 1
ATOM 1736 N N . ASP A 1 249 ? 11.646 35.862 -0.344 1.00 42.72 282 ASP A N 1
ATOM 1737 C CA . ASP A 1 249 ? 11.959 34.704 0.487 1.00 44.94 282 ASP A CA 1
ATOM 1738 C C . ASP A 1 249 ? 13.456 34.468 0.752 1.00 44.17 282 ASP A C 1
ATOM 1739 O O . ASP A 1 249 ? 14.142 35.347 1.269 1.00 43.22 282 ASP A O 1
ATOM 1744 N N . ALA A 1 250 ? 13.969 33.286 0.426 1.00 44.04 283 ALA A N 1
ATOM 1745 C CA . ALA A 1 250 ? 15.389 33.008 0.675 1.00 43.41 283 ALA A CA 1
ATOM 1746 C C . ALA A 1 250 ? 16.274 34.013 -0.056 1.00 40.60 283 ALA A C 1
ATOM 1747 O O . ALA A 1 250 ? 16.288 34.053 -1.272 1.00 40.10 283 ALA A O 1
ATOM 1749 N N . MET A 1 251 ? 17.010 34.822 0.701 1.00 40.13 284 MET A N 1
ATOM 1750 C CA . MET A 1 251 ? 17.886 35.839 0.132 1.00 40.04 284 MET A CA 1
ATOM 1751 C C . MET A 1 251 ? 19.160 36.021 0.953 1.00 40.56 284 MET A C 1
ATOM 1752 O O . MET A 1 251 ? 19.208 35.628 2.114 1.00 41.45 284 MET A O 1
ATOM 1757 N N . ARG A 1 252 ? 20.188 36.620 0.358 1.00 37.82 285 ARG A N 1
ATOM 1758 C CA . ARG A 1 252 ? 21.435 36.842 1.072 1.00 37.38 285 ARG A CA 1
ATOM 1759 C C . ARG A 1 252 ? 21.430 38.187 1.775 1.00 38.67 285 ARG A C 1
ATOM 1760 O O . ARG A 1 252 ? 20.904 39.167 1.259 1.00 40.05 285 ARG A O 1
ATOM 1768 N N . GLY A 1 253 ? 21.999 38.226 2.973 1.00 39.49 286 GLY A N 1
ATOM 1769 C CA . GLY A 1 253 ? 22.060 39.476 3.698 1.00 39.60 286 GLY A CA 1
ATOM 1770 C C . GLY A 1 253 ? 23.193 40.309 3.128 1.00 40.94 286 GLY A C 1
ATOM 1771 O O . GLY A 1 253 ? 24.176 39.763 2.620 1.00 42.17 286 GLY A O 1
ATOM 1772 N N . ALA A 1 254 ? 23.055 41.628 3.205 1.00 40.44 287 ALA A N 1
ATOM 1773 C CA . ALA A 1 254 ? 24.063 42.553 2.704 1.00 40.14 287 ALA A CA 1
ATOM 1774 C C . ALA A 1 254 ? 23.764 43.922 3.287 1.00 42.22 287 ALA A C 1
ATOM 1775 O O . ALA A 1 254 ? 22.944 44.038 4.194 1.00 43.50 287 ALA A O 1
ATOM 1777 N N . PHE A 1 255 ? 24.410 44.961 2.764 1.00 42.74 288 PHE A N 1
ATOM 1778 C CA . PHE A 1 255 ? 24.183 46.317 3.258 1.00 44.04 288 PHE A CA 1
ATOM 1779 C C . PHE A 1 255 ? 24.595 47.367 2.240 1.00 44.63 288 PHE A C 1
ATOM 1780 O O . PHE A 1 255 ? 25.357 47.075 1.326 1.00 44.89 288 PHE A O 1
ATOM 1788 N N . ASP A 1 256 ? 24.072 48.584 2.389 1.00 45.82 289 ASP A N 1
ATOM 1789 C CA . ASP A 1 256 ? 24.444 49.668 1.492 1.00 46.68 289 ASP A CA 1
ATOM 1790 C C . ASP A 1 256 ? 25.594 50.367 2.200 1.00 47.67 289 ASP A C 1
ATOM 1791 O O . ASP A 1 256 ? 25.883 50.048 3.349 1.00 45.80 289 ASP A O 1
ATOM 1796 N N . TRP A 1 257 ? 26.256 51.318 1.557 1.00 49.69 290 TRP A N 1
ATOM 1797 C CA . TRP A 1 257 ? 27.389 51.920 2.235 1.00 51.70 290 TRP A CA 1
ATOM 1798 C C . TRP A 1 257 ? 27.118 52.890 3.377 1.00 53.98 290 TRP A C 1
ATOM 1799 O O . TRP A 1 257 ? 28.044 53.532 3.877 1.00 56.50 290 TRP A O 1
ATOM 1810 N N . GLU A 1 258 ? 25.859 52.976 3.807 1.00 54.85 291 GLU A N 1
ATOM 1811 C CA . GLU A 1 258 ? 25.500 53.797 4.964 1.00 55.01 291 GLU A CA 1
ATOM 1812 C C . GLU A 1 258 ? 25.197 52.800 6.080 1.00 54.57 291 GLU A C 1
ATOM 1813 O O . GLU A 1 258 ? 24.739 53.168 7.163 1.00 57.28 291 GLU A O 1
ATOM 1819 N N . MET A 1 259 ? 25.454 51.529 5.778 1.00 51.33 292 MET A N 1
ATOM 1820 C CA . MET A 1 259 ? 25.264 50.407 6.689 1.00 48.70 292 MET A CA 1
ATOM 1821 C C . MET A 1 259 ? 23.830 50.001 7.005 1.00 48.10 292 MET A C 1
ATOM 1822 O O . MET A 1 259 ? 23.550 49.419 8.057 1.00 48.65 292 MET A O 1
ATOM 1827 N N . TYR A 1 260 ? 22.922 50.300 6.088 1.00 46.30 293 TYR A N 1
ATOM 1828 C CA . TYR A 1 260 ? 21.542 49.899 6.267 1.00 46.96 293 TYR A CA 1
ATOM 1829 C C . TYR A 1 260 ? 21.460 48.476 5.759 1.00 45.09 293 TYR A C 1
ATOM 1830 O O . TYR A 1 260 ? 21.930 48.169 4.666 1.00 44.50 293 TYR A O 1
ATOM 1839 N N . TYR A 1 261 ? 20.875 47.603 6.564 1.00 44.74 294 TYR A N 1
ATOM 1840 C CA . TYR A 1 261 ? 20.751 46.207 6.190 1.00 43.42 294 TYR A CA 1
ATOM 1841 C C . TYR A 1 261 ? 19.933 46.040 4.916 1.00 44.50 294 TYR A C 1
ATOM 1842 O O . TYR A 1 261 ? 18.855 46.625 4.752 1.00 43.78 294 TYR A O 1
ATOM 1851 N N . LYS A 1 262 ? 20.473 45.245 4.003 1.00 44.82 295 LYS A N 1
ATOM 1852 C CA . LYS A 1 262 ? 19.815 44.991 2.738 1.00 45.99 295 LYS A CA 1
ATOM 1853 C C . LYS A 1 262 ? 19.801 43.499 2.476 1.00 45.29 295 LYS A C 1
ATOM 1854 O O . LYS A 1 262 ? 20.588 42.751 3.057 1.00 45.68 295 LYS A O 1
ATOM 1860 N N . ARG A 1 263 ? 18.896 43.073 1.603 1.00 43.65 296 ARG A N 1
ATOM 1861 C CA . ARG A 1 263 ? 18.795 41.670 1.242 1.00 42.92 296 ARG A CA 1
ATOM 1862 C C . ARG A 1 263 ? 18.889 41.589 -0.266 1.00 42.04 296 ARG A C 1
ATOM 1863 O O . ARG A 1 263 ? 18.107 42.220 -0.961 1.00 42.65 296 ARG A O 1
ATOM 1871 N N . ILE A 1 264 ? 19.853 40.822 -0.769 1.00 40.82 297 ILE A N 1
ATOM 1872 C CA . ILE A 1 264 ? 20.021 40.667 -2.202 1.00 38.24 297 ILE A CA 1
ATOM 1873 C C . ILE A 1 264 ? 19.827 39.222 -2.602 1.00 39.99 297 ILE A C 1
ATOM 1874 O O . ILE A 1 264 ? 20.093 38.303 -1.825 1.00 40.76 297 ILE A O 1
ATOM 1879 N N . PRO A 1 265 ? 19.356 39.004 -3.835 1.00 40.17 298 PRO A N 1
ATOM 1880 C CA . PRO A 1 265 ? 19.103 37.664 -4.369 1.00 39.41 298 PRO A CA 1
ATOM 1881 C C . PRO A 1 265 ? 20.322 36.778 -4.436 1.00 39.51 298 PRO A C 1
ATOM 1882 O O . PRO A 1 265 ? 21.441 37.243 -4.662 1.00 40.79 298 PRO A O 1
ATOM 1886 N N . ILE A 1 266 ? 20.082 35.490 -4.245 1.00 39.33 299 ILE A N 1
ATOM 1887 C CA . ILE A 1 266 ? 21.134 34.502 -4.303 1.00 40.77 299 ILE A CA 1
ATOM 1888 C C . ILE A 1 266 ? 21.603 34.347 -5.757 1.00 43.20 299 ILE A C 1
ATOM 1889 O O . ILE A 1 266 ? 20.805 34.006 -6.642 1.00 43.92 299 ILE A O 1
ATOM 1894 N N . PRO A 1 267 ? 22.891 34.628 -6.032 1.00 43.94 300 PRO A N 1
ATOM 1895 C CA . PRO A 1 267 ? 23.385 34.480 -7.408 1.00 45.50 300 PRO A CA 1
ATOM 1896 C C . PRO A 1 267 ? 23.137 33.042 -7.876 1.00 46.41 300 PRO A C 1
ATOM 1897 O O . PRO A 1 267 ? 23.229 32.093 -7.090 1.00 46.56 300 PRO A O 1
ATOM 1901 N N . PRO A 1 268 ? 22.804 32.864 -9.158 1.00 47.44 301 PRO A N 1
ATOM 1902 C CA . PRO A 1 268 ? 22.546 31.527 -9.707 1.00 47.81 301 PRO A CA 1
ATOM 1903 C C . PRO A 1 268 ? 23.657 30.514 -9.429 1.00 47.70 301 PRO A C 1
ATOM 1904 O O . PRO A 1 268 ? 23.380 29.350 -9.140 1.00 48.05 301 PRO A O 1
ATOM 1908 N N . GLU A 1 269 ? 24.909 30.961 -9.497 1.00 46.91 302 GLU A N 1
ATOM 1909 C CA . GLU A 1 269 ? 26.036 30.070 -9.266 1.00 47.04 302 GLU A CA 1
ATOM 1910 C C . GLU A 1 269 ? 26.136 29.584 -7.816 1.00 46.55 302 GLU A C 1
ATOM 1911 O O . GLU A 1 269 ? 26.896 28.664 -7.519 1.00 44.58 302 GLU A O 1
ATOM 1917 N N . LEU A 1 270 ? 25.357 30.190 -6.917 1.00 47.85 303 LEU A N 1
ATOM 1918 C CA . LEU A 1 270 ? 25.369 29.799 -5.503 1.00 47.27 303 LEU A CA 1
ATOM 1919 C C . LEU A 1 270 ? 24.098 29.066 -5.091 1.00 48.39 303 LEU A C 1
ATOM 1920 O O . LEU A 1 270 ? 24.064 28.429 -4.044 1.00 49.93 303 LEU A O 1
ATOM 1925 N N . GLN A 1 271 ? 23.057 29.160 -5.914 1.00 49.32 304 GLN A N 1
ATOM 1926 C CA . GLN A 1 271 ? 21.786 28.506 -5.616 1.00 52.23 304 GLN A CA 1
ATOM 1927 C C . GLN A 1 271 ? 21.956 26.995 -5.528 1.00 53.20 304 GLN A C 1
ATOM 1928 O O . GLN A 1 271 ? 22.405 26.371 -6.479 1.00 53.87 304 GLN A O 1
ATOM 1934 N N . LYS A 1 272 ? 21.594 26.420 -4.381 1.00 55.18 305 LYS A N 1
ATOM 1935 C CA . LYS A 1 272 ? 21.706 24.974 -4.144 1.00 57.25 305 LYS A CA 1
ATOM 1936 C C . LYS A 1 272 ? 20.709 24.124 -4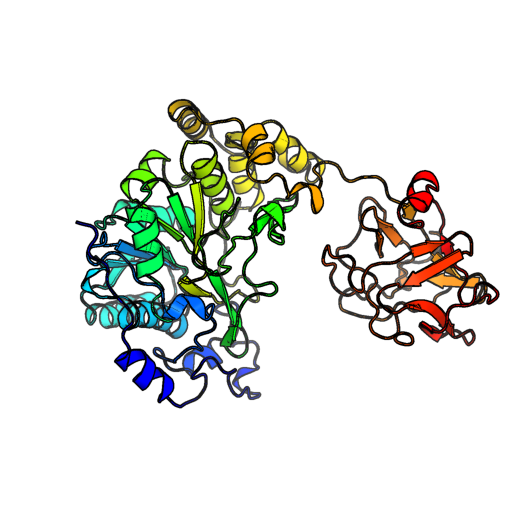.945 1.00 58.62 305 LYS A C 1
ATOM 1937 O O . LYS A 1 272 ? 19.569 24.547 -5.191 1.00 58.48 305 LYS A O 1
ATOM 1943 N N . ALA A 1 273 ? 21.147 22.925 -5.337 1.00 59.17 306 ALA A N 1
ATOM 1944 C CA . ALA A 1 273 ? 20.317 21.984 -6.100 1.00 59.93 306 ALA A CA 1
ATOM 1945 C C . ALA A 1 273 ? 18.956 21.857 -5.424 1.00 59.46 306 ALA A C 1
ATOM 1946 O O . ALA A 1 273 ? 17.917 22.059 -6.055 1.00 60.01 306 ALA A O 1
ATOM 1948 N N . ASP A 1 274 ? 18.984 21.500 -4.140 1.00 58.31 307 ASP A N 1
ATOM 1949 C CA . ASP A 1 274 ? 17.780 21.391 -3.324 1.00 56.78 307 ASP A CA 1
ATOM 1950 C C . ASP A 1 274 ? 17.601 22.782 -2.719 1.00 55.62 307 ASP A C 1
ATOM 1951 O O . ASP A 1 274 ? 18.330 23.172 -1.806 1.00 56.89 307 ASP A O 1
ATOM 1956 N N . PRO A 1 275 ? 16.638 23.557 -3.230 1.00 54.58 308 PRO A N 1
ATOM 1957 C CA . PRO A 1 275 ? 16.418 24.907 -2.697 1.00 53.87 308 PRO A CA 1
ATOM 1958 C C . PRO A 1 275 ? 16.058 24.997 -1.210 1.00 53.11 308 PRO A C 1
ATOM 1959 O O . PRO A 1 275 ? 15.905 26.098 -0.681 1.00 52.61 308 PRO A O 1
ATOM 1963 N N . SER A 1 276 ? 15.938 23.848 -0.543 1.00 52.03 309 SER A N 1
ATOM 1964 C CA . SER A 1 276 ? 15.599 23.808 0.885 1.00 52.15 309 SER A CA 1
ATOM 1965 C C . SER A 1 276 ? 16.855 23.618 1.732 1.00 51.21 309 SER A C 1
ATOM 1966 O O . SER A 1 276 ? 16.800 23.539 2.965 1.00 50.41 309 SER A O 1
ATOM 1969 N N . ASP A 1 277 ? 17.990 23.533 1.060 1.00 49.87 310 ASP A N 1
ATOM 1970 C CA . ASP A 1 277 ? 19.245 23.334 1.753 1.00 49.91 310 ASP A CA 1
ATOM 1971 C C . ASP A 1 277 ? 19.861 24.604 2.321 1.00 46.12 310 ASP A C 1
ATOM 1972 O O . ASP A 1 277 ? 19.623 25.719 1.829 1.00 44.71 310 ASP A O 1
ATOM 1977 N N . PRO A 1 278 ? 20.636 24.444 3.404 1.00 41.33 311 PRO A N 1
ATOM 1978 C CA . PRO A 1 278 ? 21.326 25.546 4.068 1.00 39.86 311 PRO A CA 1
ATOM 1979 C C . PRO A 1 278 ? 22.138 26.327 3.030 1.00 40.31 311 PRO A C 1
ATOM 1980 O O . PRO A 1 278 ? 22.789 25.745 2.158 1.00 41.35 311 PRO A O 1
ATOM 1984 N N . PHE A 1 279 ? 22.090 27.644 3.102 1.00 40.42 312 PHE A N 1
ATOM 1985 C CA . PHE A 1 279 ? 22.850 28.437 2.161 1.00 39.20 312 PHE A CA 1
ATOM 1986 C C . PHE A 1 279 ? 23.555 29.553 2.895 1.00 41.13 312 PHE A C 1
ATOM 1987 O O . PHE A 1 279 ? 23.083 30.039 3.928 1.00 41.96 312 PHE A O 1
ATOM 1995 N N . GLU A 1 280 ? 24.694 29.955 2.351 1.00 42.87 313 GLU A N 1
ATOM 1996 C CA . GLU A 1 280 ? 25.500 30.989 2.961 1.00 43.84 313 GLU A CA 1
ATOM 1997 C C . GLU A 1 280 ? 24.940 32.387 2.868 1.00 41.48 313 GLU A C 1
ATOM 1998 O O . GLU A 1 280 ? 24.293 32.757 1.900 1.00 42.10 313 GLU A O 1
ATOM 2004 N N . SER A 1 281 ? 25.187 33.151 3.922 1.00 39.07 314 SER A N 1
ATOM 2005 C CA . SER A 1 281 ? 24.759 34.526 4.003 1.00 36.77 314 SER A CA 1
ATOM 2006 C C . SER A 1 281 ? 25.918 35.331 4.560 1.00 35.76 314 SER A C 1
ATOM 2007 O O . SER A 1 281 ? 26.535 34.956 5.548 1.00 34.28 314 SER A O 1
ATOM 2010 N N . PRO A 1 282 ? 26.239 36.449 3.924 1.00 36.52 315 PRO A N 1
ATOM 2011 C CA . PRO A 1 282 ? 27.348 37.279 4.407 1.00 36.88 315 PRO A CA 1
ATOM 2012 C C . PRO A 1 282 ? 27.043 38.007 5.706 1.00 36.04 315 PRO A C 1
ATOM 2013 O O . PRO A 1 282 ? 27.924 38.217 6.541 1.00 37.17 315 PRO A O 1
ATOM 2017 N N . VAL A 1 283 ? 25.782 38.396 5.865 1.00 37.00 316 VAL A N 1
ATOM 2018 C CA . VAL A 1 283 ? 25.346 39.138 7.041 1.00 33.95 316 VAL A CA 1
ATOM 2019 C C . VAL A 1 283 ? 23.992 38.646 7.564 1.00 34.59 316 VAL A C 1
ATOM 2020 O O . VAL A 1 283 ? 23.100 38.298 6.789 1.00 35.73 316 VAL A O 1
ATOM 2024 N N . MET A 1 284 ? 23.834 38.621 8.877 1.00 33.17 317 MET A N 1
ATOM 2025 C CA . MET A 1 284 ? 22.560 38.201 9.450 1.00 34.68 317 MET A CA 1
ATOM 2026 C C . MET A 1 284 ? 21.729 39.453 9.758 1.00 35.40 317 MET A C 1
ATOM 2027 O O . MET A 1 284 ? 22.267 40.566 9.871 1.00 31.09 317 MET A O 1
ATOM 2032 N N . ALA A 1 285 ? 20.415 39.268 9.871 1.00 36.75 318 ALA A N 1
ATOM 2033 C CA . ALA A 1 285 ? 19.515 40.367 10.193 1.00 36.51 318 ALA A CA 1
ATOM 2034 C C . ALA A 1 285 ? 19.946 40.854 11.579 1.00 38.71 318 ALA A C 1
ATOM 2035 O O . ALA A 1 285 ? 19.970 42.064 11.848 1.00 38.01 318 ALA A O 1
ATOM 2037 N N . GLY A 1 286 ? 20.298 39.904 12.449 1.00 37.35 319 GLY A N 1
ATOM 2038 C CA . GLY A 1 286 ? 20.759 40.261 13.777 1.00 37.16 319 GLY A CA 1
ATOM 2039 C C . GLY A 1 286 ? 20.028 39.703 14.989 1.00 38.18 319 GLY A C 1
ATOM 2040 O O . GLY A 1 286 ? 20.659 39.295 15.966 1.00 39.40 319 GLY A O 1
ATOM 2041 N N . GLY A 1 287 ? 18.702 39.665 14.938 1.00 38.99 320 GLY A N 1
ATOM 2042 C CA . GLY A 1 287 ? 17.944 39.187 16.085 1.00 39.37 320 GLY A CA 1
ATOM 2043 C C . GLY A 1 287 ? 17.666 37.705 16.274 1.00 38.97 320 GLY A C 1
ATOM 2044 O O . GLY A 1 287 ? 17.357 37.290 17.383 1.00 39.71 320 GLY A O 1
ATOM 2045 N N . LEU A 1 288 ? 17.762 36.903 15.220 1.00 36.84 321 LEU A N 1
ATOM 2046 C CA . LEU A 1 288 ? 17.481 35.473 15.337 1.00 35.67 321 LEU A CA 1
ATOM 2047 C C . LEU A 1 288 ? 18.638 34.643 14.802 1.00 35.66 321 LEU A C 1
ATOM 2048 O O . LEU A 1 288 ? 18.938 34.683 13.602 1.00 34.83 321 LEU A O 1
ATOM 2053 N N . PHE A 1 289 ? 19.278 33.883 15.684 1.00 33.91 322 PHE A N 1
ATOM 2054 C CA . PHE A 1 289 ? 20.373 33.018 15.284 1.00 33.17 322 PHE A CA 1
ATOM 2055 C C . PHE A 1 289 ? 20.798 32.133 16.423 1.00 33.71 322 PHE A C 1
ATOM 2056 O O . PHE A 1 289 ? 20.490 32.401 17.572 1.00 35.10 322 PHE A O 1
ATOM 2064 N N . ALA A 1 290 ? 21.469 31.045 16.081 1.00 35.12 323 ALA A N 1
ATOM 2065 C CA . ALA A 1 290 ? 21.954 30.097 17.066 1.00 36.16 323 ALA A CA 1
ATOM 2066 C C . ALA A 1 290 ? 23.454 29.999 16.837 1.00 37.20 323 ALA A C 1
ATOM 2067 O O . ALA A 1 290 ? 23.919 30.088 15.704 1.00 38.97 323 ALA A O 1
ATOM 2069 N N . VAL A 1 291 ? 24.209 29.828 17.912 1.00 36.68 324 VAL A N 1
ATOM 2070 C CA . VAL A 1 291 ? 25.656 29.739 17.814 1.00 35.46 324 VAL A CA 1
ATOM 2071 C C . VAL A 1 291 ? 26.182 28.959 18.992 1.00 38.32 324 VAL A C 1
ATOM 2072 O O . VAL A 1 291 ? 25.779 29.193 20.136 1.00 37.48 324 VAL A O 1
ATOM 2076 N N . ASP A 1 292 ? 27.079 28.024 18.713 1.00 40.16 325 ASP A N 1
ATOM 2077 C CA . ASP A 1 292 ? 27.685 27.242 19.775 1.00 41.31 325 ASP A CA 1
ATOM 2078 C C . ASP A 1 292 ? 28.148 28.219 20.869 1.00 40.95 325 ASP A C 1
ATOM 2079 O O . ASP A 1 292 ? 28.790 29.233 20.572 1.00 36.98 325 ASP A O 1
ATOM 2084 N N . ARG A 1 293 ? 27.817 27.927 22.126 1.00 43.32 326 ARG A N 1
ATOM 2085 C CA . ARG A 1 293 ? 28.181 28.825 23.225 1.00 46.90 326 ARG A CA 1
ATOM 2086 C C . ARG A 1 293 ? 29.677 29.111 23.310 1.00 48.26 326 ARG A C 1
ATOM 2087 O O . ARG A 1 293 ? 30.087 30.277 23.364 1.00 47.03 326 ARG A O 1
ATOM 2095 N N . LYS A 1 294 ? 30.486 28.053 23.318 1.00 48.77 327 LYS A N 1
ATOM 2096 C CA . LYS A 1 294 ? 31.936 28.211 23.397 1.00 50.96 327 LYS A CA 1
ATOM 2097 C C . LYS A 1 294 ? 32.449 29.041 22.229 1.00 49.21 327 LYS A C 1
ATOM 2098 O O . LYS A 1 294 ? 33.262 29.956 22.414 1.00 48.79 327 LYS A O 1
ATOM 2104 N N . TRP A 1 295 ? 31.977 28.712 21.028 1.00 46.56 328 TRP A N 1
ATOM 2105 C CA . TRP A 1 295 ? 32.373 29.442 19.823 1.00 46.39 328 TRP A CA 1
ATOM 2106 C C . TRP A 1 295 ? 32.006 30.914 19.983 1.00 44.72 328 TRP A C 1
ATOM 2107 O O . TRP A 1 295 ? 32.766 31.802 19.605 1.00 46.78 328 TRP A O 1
ATOM 2118 N N . PHE A 1 296 ? 30.835 31.167 20.559 1.00 44.00 329 PHE A N 1
ATOM 2119 C CA . PHE A 1 296 ? 30.368 32.527 20.759 1.00 42.18 329 PHE A CA 1
ATOM 2120 C C . PHE A 1 296 ? 31.357 33.350 21.567 1.00 42.51 329 PHE A C 1
ATOM 2121 O O . PHE A 1 296 ? 31.708 34.465 21.188 1.00 41.96 329 PHE A O 1
ATOM 2129 N N . TRP A 1 297 ? 31.823 32.810 22.684 1.00 44.58 330 TRP A N 1
ATOM 2130 C CA . TRP A 1 297 ? 32.758 33.579 23.491 1.00 48.13 330 TRP A CA 1
ATOM 2131 C C . TRP A 1 297 ? 34.165 33.634 22.896 1.00 48.22 330 TRP A C 1
ATOM 2132 O O . TRP A 1 297 ? 34.863 34.634 23.049 1.00 48.24 330 TRP A O 1
ATOM 2143 N N . GLU A 1 298 ? 34.586 32.583 22.208 1.00 48.41 331 GLU A N 1
ATOM 2144 C CA 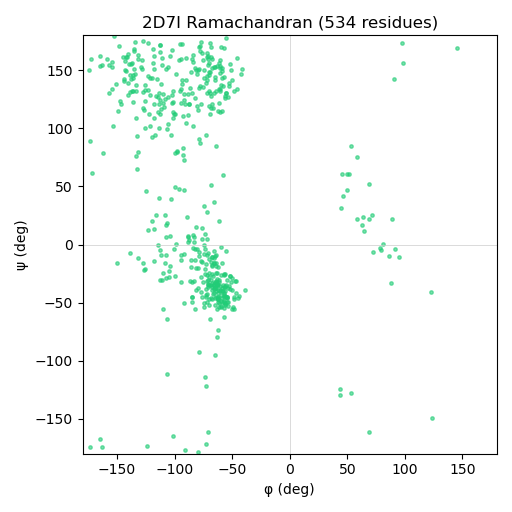. GLU A 1 298 ? 35.909 32.616 21.604 1.00 50.02 331 GLU A CA 1
ATOM 2145 C C . GLU A 1 298 ? 36.021 33.872 20.738 1.00 49.43 331 GLU A C 1
ATOM 2146 O O . GLU A 1 298 ? 37.076 34.499 20.681 1.00 49.97 331 GLU A O 1
ATOM 2152 N N . LEU A 1 299 ? 34.928 34.236 20.069 1.00 48.06 332 LEU A N 1
ATOM 2153 C CA . LEU A 1 299 ? 34.915 35.415 19.200 1.00 47.35 332 LEU A CA 1
ATOM 2154 C C . LEU A 1 299 ? 34.778 36.678 20.026 1.00 47.72 332 LEU A C 1
ATOM 2155 O O . LEU A 1 299 ? 34.915 37.787 19.503 1.00 47.45 332 LEU A O 1
ATOM 2160 N N . GLY A 1 300 ? 34.484 36.500 21.315 1.00 47.92 333 GLY A N 1
ATOM 2161 C CA . GLY A 1 300 ? 34.339 37.628 22.220 1.00 47.88 333 GLY A CA 1
ATOM 2162 C C . GLY A 1 300 ? 32.931 38.191 22.295 1.00 48.23 333 GLY A C 1
ATOM 2163 O O . GLY A 1 300 ? 32.740 39.342 22.696 1.00 46.79 333 GLY A O 1
ATOM 2164 N N . GLY A 1 301 ? 31.944 37.377 21.919 1.00 48.50 334 GLY A N 1
ATOM 2165 C CA . GLY A 1 301 ? 30.561 37.818 21.946 1.00 44.23 334 GLY A CA 1
ATOM 2166 C C . GLY A 1 301 ? 30.415 39.111 21.172 1.00 43.53 334 GLY A C 1
ATOM 2167 O O . GLY A 1 301 ? 30.840 39.210 20.023 1.00 42.34 334 GLY A O 1
ATOM 2168 N N . TYR A 1 302 ? 29.815 40.113 21.797 1.00 43.06 335 TYR A N 1
ATOM 2169 C CA . TYR A 1 302 ? 29.652 41.394 21.140 1.00 44.37 335 TYR A CA 1
ATOM 2170 C C . TYR A 1 302 ? 30.537 42.431 21.800 1.00 46.41 335 TYR A C 1
ATOM 2171 O O . TYR A 1 302 ? 30.962 42.271 22.944 1.00 46.89 335 TYR A O 1
ATOM 2180 N N . ASP A 1 303 ? 30.792 43.505 21.063 1.00 48.09 336 ASP A N 1
ATOM 2181 C CA . ASP A 1 303 ? 31.570 44.629 21.551 1.00 48.42 336 ASP A CA 1
ATOM 2182 C C . ASP A 1 303 ? 30.678 45.284 22.605 1.00 50.36 336 ASP A C 1
ATOM 2183 O O . ASP A 1 303 ? 29.633 45.844 22.277 1.00 50.01 336 ASP A O 1
ATOM 2188 N N . PRO A 1 304 ? 31.081 45.224 23.885 1.00 52.25 337 PRO A N 1
ATOM 2189 C CA . PRO A 1 304 ? 30.304 45.811 24.983 1.00 52.49 337 PRO A CA 1
ATOM 2190 C C . PRO A 1 304 ? 30.065 47.307 24.830 1.00 53.11 337 PRO A C 1
ATOM 2191 O O . PRO A 1 304 ? 29.198 47.871 25.503 1.00 53.97 337 PRO A O 1
ATOM 2195 N N . GLY A 1 305 ? 30.831 47.936 23.937 1.00 51.92 338 GLY A N 1
ATOM 2196 C CA . GLY A 1 305 ? 30.694 49.362 23.695 1.00 49.95 338 GLY A CA 1
ATOM 2197 C C . GLY A 1 305 ? 29.500 49.747 22.838 1.00 49.96 338 GLY A C 1
ATOM 2198 O O . GLY A 1 305 ? 29.134 50.920 22.770 1.00 49.63 338 GLY A O 1
ATOM 2199 N N . LEU A 1 306 ? 28.894 48.773 22.168 1.00 50.26 339 LEU A N 1
ATOM 2200 C CA . LEU A 1 306 ? 27.727 49.051 21.333 1.00 51.22 339 LEU A CA 1
ATOM 2201 C C . LEU A 1 306 ? 26.574 49.422 22.276 1.00 52.08 339 LEU A C 1
ATOM 2202 O O . LEU A 1 306 ? 26.288 48.706 23.233 1.00 51.50 339 LEU A O 1
ATOM 2207 N N . GLU A 1 307 ? 25.906 50.534 21.993 1.00 53.49 340 GLU A N 1
ATOM 2208 C CA . GLU A 1 307 ? 24.845 51.015 22.863 1.00 56.37 340 GLU A CA 1
ATOM 2209 C C . GLU A 1 307 ? 23.474 50.349 22.927 1.00 57.62 340 GLU A C 1
ATOM 2210 O O . GLU A 1 307 ? 23.342 49.216 23.401 1.00 61.20 340 GLU A O 1
ATOM 2216 N N . ILE A 1 308 ? 22.447 51.061 22.483 1.00 55.21 341 ILE A N 1
ATOM 2217 C CA . ILE A 1 308 ? 21.083 50.550 22.566 1.00 52.69 341 ILE A CA 1
ATOM 2218 C C . ILE A 1 308 ? 20.639 49.649 21.422 1.00 52.13 341 ILE A C 1
ATOM 2219 O O . ILE A 1 308 ? 20.040 48.593 21.644 1.00 51.64 341 ILE A O 1
ATOM 2224 N N . TRP A 1 309 ? 20.951 50.062 20.202 1.00 49.86 342 TRP A N 1
ATOM 2225 C CA . TRP A 1 309 ? 20.526 49.322 19.037 1.00 48.95 342 TRP A CA 1
ATOM 2226 C C . TRP A 1 309 ? 21.480 49.592 17.869 1.00 49.23 342 TRP A C 1
ATOM 2227 O O . TRP A 1 309 ? 22.125 50.643 17.818 1.00 49.54 342 TRP A O 1
ATOM 2238 N N . GLY A 1 310 ? 21.587 48.624 16.958 1.00 47.95 343 GLY A N 1
ATOM 2239 C CA . GLY A 1 310 ? 22.426 48.777 15.779 1.00 45.68 343 GLY A CA 1
ATOM 2240 C C . GLY A 1 310 ? 23.881 48.339 15.805 1.00 45.02 343 GLY A C 1
ATOM 2241 O O . GLY A 1 310 ? 24.576 48.486 16.800 1.00 43.97 343 GLY A O 1
ATOM 2242 N N . GLY A 1 311 ? 24.339 47.777 14.689 1.00 44.63 344 GLY A N 1
ATOM 2243 C CA . GLY A 1 311 ? 25.729 47.381 14.583 1.00 42.44 344 GLY A CA 1
ATOM 2244 C C . GLY A 1 311 ? 26.211 46.019 15.038 1.00 40.20 344 GLY A C 1
ATOM 2245 O O . GLY A 1 311 ? 27.156 45.505 14.461 1.00 38.83 344 GLY A O 1
ATOM 2246 N N . GLU A 1 312 ? 25.627 45.427 16.071 1.00 40.15 345 GLU A N 1
ATOM 2247 C CA . GLU A 1 312 ? 26.128 44.117 16.467 1.00 39.92 345 GLU A CA 1
ATOM 2248 C C . GLU A 1 312 ? 25.987 43.073 15.369 1.00 39.27 345 GLU A C 1
ATOM 2249 O O . GLU A 1 312 ? 26.806 42.157 15.295 1.00 38.98 345 GLU A O 1
ATOM 2255 N N . GLN A 1 313 ? 24.961 43.202 14.524 1.00 38.28 346 GLN A N 1
ATOM 2256 C CA . GLN A 1 313 ? 24.762 42.227 13.470 1.00 37.86 346 GLN A CA 1
ATOM 2257 C C . GLN A 1 313 ? 25.957 42.282 12.517 1.00 38.29 346 GLN A C 1
ATOM 2258 O O . GLN A 1 313 ? 26.420 41.246 12.026 1.00 36.70 346 GLN A O 1
ATOM 2264 N N . TYR A 1 314 ? 26.473 43.483 12.277 1.00 36.43 347 TYR A N 1
ATOM 2265 C CA . TYR A 1 314 ? 27.625 43.618 11.407 1.00 38.32 347 TYR A CA 1
ATOM 2266 C C . TYR A 1 314 ? 28.887 43.115 12.101 1.00 39.31 347 TYR A C 1
ATOM 2267 O O . TYR A 1 314 ? 29.666 42.373 11.498 1.00 39.02 347 TYR A O 1
ATOM 2276 N N . GLU A 1 315 ? 29.089 43.487 13.365 1.00 39.06 348 GLU A N 1
ATOM 2277 C CA . GLU A 1 315 ? 30.280 43.025 14.073 1.00 41.58 348 GLU A CA 1
ATOM 2278 C C . GLU A 1 315 ? 30.366 41.503 14.097 1.00 41.58 348 GLU A C 1
ATOM 2279 O O . GLU A 1 315 ? 31.365 40.912 13.685 1.00 41.64 348 GLU A O 1
ATOM 2285 N N . ILE A 1 316 ? 29.316 40.862 14.583 1.00 41.00 349 ILE A N 1
ATOM 2286 C CA . ILE A 1 316 ? 29.337 39.415 14.669 1.00 40.15 349 ILE A CA 1
ATOM 2287 C C . ILE A 1 316 ? 29.427 38.748 13.292 1.00 39.35 349 ILE A C 1
ATOM 2288 O O . ILE A 1 316 ? 30.165 37.787 13.140 1.00 40.67 349 ILE A O 1
ATOM 2293 N N . SER A 1 317 ? 28.717 39.262 12.286 1.00 36.65 350 SER A N 1
ATOM 2294 C CA . SER A 1 317 ? 28.771 38.660 10.954 1.00 35.70 350 SER A CA 1
ATOM 2295 C C . SER A 1 317 ? 30.179 38.717 10.374 1.00 36.56 350 SER A C 1
ATOM 2296 O O . SER A 1 317 ? 30.661 37.730 9.815 1.00 36.71 350 SER A O 1
ATOM 2299 N N . PHE A 1 318 ? 30.835 39.873 10.498 1.00 35.09 351 PHE A N 1
ATOM 2300 C CA . PHE A 1 318 ? 32.191 40.015 9.987 1.00 36.67 351 PHE A CA 1
ATOM 2301 C C . PHE A 1 318 ? 33.123 39.098 10.746 1.00 38.88 351 PHE A C 1
ATOM 2302 O O . PHE A 1 318 ? 34.014 38.511 10.157 1.00 41.59 351 PHE A O 1
ATOM 2310 N N . LYS A 1 319 ? 32.895 38.964 12.049 1.00 42.42 352 LYS A N 1
ATOM 2311 C CA . LYS A 1 319 ? 33.700 38.092 12.911 1.00 45.34 352 LYS A CA 1
ATOM 2312 C C . LYS A 1 319 ? 33.671 36.610 12.532 1.00 44.55 352 LYS A C 1
ATOM 2313 O O . LYS A 1 319 ? 34.720 35.980 12.440 1.00 45.75 352 LYS A O 1
ATOM 2319 N N . VAL A 1 320 ? 32.477 36.048 12.341 1.00 42.91 353 VAL A N 1
ATOM 2320 C CA . VAL A 1 320 ? 32.357 34.621 12.019 1.00 42.41 353 VAL A CA 1
ATOM 2321 C C . VAL A 1 320 ? 33.072 34.233 10.747 1.00 42.11 353 VAL A C 1
ATOM 2322 O O . VAL A 1 320 ? 33.711 33.190 10.675 1.00 43.42 353 VAL A O 1
ATOM 2326 N N . TRP A 1 321 ? 32.928 35.060 9.727 1.00 40.77 354 TRP A N 1
ATOM 2327 C CA . TRP A 1 321 ? 33.544 34.750 8.460 1.00 42.70 354 TRP A CA 1
ATOM 2328 C C . TRP A 1 321 ? 35.036 34.983 8.482 1.00 43.43 354 TRP A C 1
ATOM 2329 O O . TRP A 1 321 ? 35.810 34.083 8.163 1.00 44.66 354 TRP A O 1
ATOM 2340 N N . MET A 1 322 ? 35.428 36.190 8.871 1.00 43.70 355 MET A N 1
ATOM 2341 C CA . MET A 1 322 ? 36.827 36.572 8.910 1.00 44.35 355 MET A CA 1
ATOM 2342 C C . MET A 1 322 ? 37.699 35.799 9.888 1.00 45.73 355 MET A C 1
ATOM 2343 O O . MET A 1 322 ? 38.908 35.700 9.675 1.00 45.18 355 MET A O 1
ATOM 2348 N N . CYS A 1 323 ? 37.114 35.228 10.941 1.00 46.47 356 CYS A N 1
ATOM 2349 C CA . CYS A 1 323 ? 37.938 34.497 11.902 1.00 45.85 356 CYS A CA 1
ATOM 2350 C C . CYS A 1 323 ? 37.719 32.981 11.986 1.00 45.41 356 CYS A C 1
ATOM 2351 O O . CYS A 1 323 ? 37.714 32.404 13.069 1.00 45.64 356 CYS A O 1
ATOM 2354 N N . GLY A 1 324 ? 37.529 32.338 10.837 1.00 46.96 357 GLY A N 1
ATOM 2355 C CA . GLY A 1 324 ? 37.395 30.890 10.826 1.00 47.48 357 GLY A CA 1
ATOM 2356 C C . GLY A 1 324 ? 36.057 30.187 10.849 1.00 48.31 357 GLY A C 1
ATOM 2357 O O . GLY A 1 324 ? 36.006 28.969 10.652 1.00 47.97 357 GLY A O 1
ATOM 2358 N N . GLY A 1 325 ? 34.981 30.921 11.102 1.00 49.18 358 GLY A N 1
ATOM 2359 C CA . GLY A 1 325 ? 33.670 30.299 11.129 1.00 49.87 358 GLY A CA 1
ATOM 2360 C C . GLY A 1 325 ? 32.922 30.561 9.836 1.00 49.70 358 GLY A C 1
ATOM 2361 O O . GLY A 1 325 ? 33.523 30.958 8.838 1.00 50.65 358 GLY A O 1
ATOM 2362 N N . ARG A 1 326 ? 31.614 30.329 9.851 1.00 49.83 359 ARG A N 1
ATOM 2363 C CA . ARG A 1 326 ? 30.755 30.552 8.679 1.00 48.82 359 ARG A CA 1
ATOM 2364 C C . ARG A 1 326 ? 29.365 30.963 9.158 1.00 46.48 359 ARG A C 1
ATOM 2365 O O . ARG A 1 326 ? 29.063 30.882 10.350 1.00 46.88 359 ARG A O 1
ATOM 2373 N N . MET A 1 327 ? 28.518 31.388 8.229 1.00 43.78 360 MET A N 1
ATOM 2374 C CA . MET A 1 327 ? 27.162 31.768 8.580 1.00 40.60 360 MET A CA 1
ATOM 2375 C C . MET A 1 327 ? 26.178 31.253 7.548 1.00 38.07 360 MET A C 1
ATOM 2376 O O . MET A 1 327 ? 26.373 31.436 6.356 1.00 36.96 360 MET A O 1
ATOM 2381 N N . GLU A 1 328 ? 25.114 30.613 8.017 1.00 38.51 361 GLU A N 1
ATOM 2382 C CA . GLU A 1 328 ? 24.104 30.042 7.126 1.00 37.70 361 GLU A CA 1
ATOM 2383 C C . GLU A 1 328 ? 22.639 30.261 7.502 1.00 37.29 361 GLU A C 1
ATOM 2384 O O . GLU A 1 328 ? 22.259 30.238 8.676 1.00 37.53 361 GLU A O 1
ATOM 2390 N N . ASP A 1 329 ? 21.823 30.452 6.473 1.00 37.47 362 ASP A N 1
ATOM 2391 C CA . ASP A 1 329 ? 20.385 30.603 6.623 1.00 38.19 362 ASP A CA 1
ATOM 2392 C C . ASP A 1 329 ? 19.793 29.214 6.387 1.00 38.30 362 ASP A C 1
ATOM 2393 O O . ASP A 1 329 ? 20.168 28.523 5.437 1.00 39.70 362 ASP A O 1
ATOM 2398 N N . ILE A 1 330 ? 18.900 28.789 7.272 1.00 37.82 363 ILE A N 1
ATOM 2399 C CA . ILE A 1 330 ? 18.290 27.471 7.167 1.00 36.64 363 ILE A CA 1
ATOM 2400 C C . ILE A 1 330 ? 16.848 27.604 6.709 1.00 37.11 363 ILE A C 1
ATOM 2401 O O . ILE A 1 330 ? 15.960 27.912 7.509 1.00 37.86 363 ILE A O 1
ATOM 2406 N N . PRO A 1 331 ? 16.594 27.385 5.411 1.00 36.32 364 PRO A N 1
ATOM 2407 C CA . PRO A 1 331 ? 15.240 27.484 4.859 1.00 37.12 364 PRO A CA 1
ATOM 2408 C C . PRO A 1 331 ? 14.176 26.690 5.616 1.00 39.31 364 PRO A C 1
ATOM 2409 O O . PRO A 1 331 ? 13.015 27.109 5.684 1.00 39.14 364 PRO A O 1
ATOM 2413 N N . CYS A 1 332 ? 14.568 25.556 6.194 1.00 39.66 365 CYS A N 1
ATOM 2414 C CA . CYS A 1 332 ? 13.618 24.715 6.913 1.00 41.86 365 CYS A CA 1
ATOM 2415 C C . CYS A 1 332 ? 13.271 25.175 8.311 1.00 41.94 365 CYS A C 1
ATOM 2416 O O . CYS A 1 332 ? 12.417 24.587 8.972 1.00 43.47 365 CYS A O 1
ATOM 2419 N N . SER A 1 333 ? 13.951 26.208 8.778 1.00 40.50 366 SER A N 1
ATOM 2420 C CA . SER A 1 333 ? 13.680 26.746 10.101 1.00 39.16 366 SER A CA 1
ATOM 2421 C C . SER A 1 333 ? 13.110 28.142 9.872 1.00 37.20 366 SER A C 1
ATOM 2422 O O . SER A 1 333 ? 13.757 28.986 9.253 1.00 37.96 366 SER A O 1
ATOM 2425 N N . ARG A 1 334 ? 11.900 28.388 10.351 1.00 34.73 367 ARG A N 1
ATOM 2426 C CA . ARG A 1 334 ? 11.292 29.696 10.144 1.00 33.92 367 ARG A CA 1
ATOM 2427 C C . ARG A 1 334 ? 10.671 30.247 11.430 1.00 33.90 367 ARG A C 1
ATOM 2428 O O . ARG A 1 334 ? 10.019 29.525 12.199 1.00 34.73 367 ARG A O 1
ATOM 2436 N N . VAL A 1 335 ? 10.889 31.534 11.659 1.00 31.92 368 VAL A N 1
ATOM 2437 C CA . VAL A 1 335 ? 10.350 32.200 12.827 1.00 30.33 368 VAL A CA 1
ATOM 2438 C C . VAL A 1 335 ? 9.730 33.508 12.381 1.00 31.05 368 VAL A C 1
ATOM 2439 O O . VAL A 1 335 ? 10.340 34.265 11.630 1.00 32.12 368 VAL A O 1
ATOM 2443 N N . GLY A 1 336 ? 8.517 33.775 12.842 1.00 29.58 369 GLY A N 1
ATOM 2444 C CA . GLY A 1 336 ? 7.881 35.024 12.489 1.00 29.99 369 GLY A CA 1
ATOM 2445 C C . GLY A 1 336 ? 8.453 36.117 13.378 1.00 31.89 369 GLY A C 1
ATOM 2446 O O . GLY A 1 336 ? 8.870 35.852 14.510 1.00 31.90 369 GLY A O 1
ATOM 2447 N N . HIS A 1 337 ? 8.498 37.341 12.860 1.00 32.78 370 HIS A N 1
ATOM 2448 C CA . HIS A 1 337 ? 8.999 38.485 13.614 1.00 32.57 370 HIS A CA 1
ATOM 2449 C C . HIS A 1 337 ? 8.134 39.685 13.301 1.00 32.75 370 HIS A C 1
ATOM 2450 O O . HIS A 1 337 ? 7.749 39.889 12.157 1.00 33.95 370 HIS A O 1
ATOM 2457 N N . ILE A 1 338 ? 7.825 40.481 14.318 1.00 31.57 371 ILE A N 1
ATOM 2458 C CA . ILE A 1 338 ? 7.013 41.666 14.123 1.00 30.70 371 ILE A CA 1
ATOM 2459 C C . ILE A 1 338 ? 7.919 42.867 13.884 1.00 31.41 371 ILE A C 1
ATOM 2460 O O . ILE A 1 338 ? 8.603 43.306 14.800 1.00 31.38 371 ILE A O 1
ATOM 2465 N N . TYR A 1 339 ? 7.933 43.399 12.671 1.00 32.40 372 TYR A N 1
ATOM 2466 C CA . TYR A 1 339 ? 8.740 44.592 12.391 1.00 34.34 372 TYR A CA 1
ATOM 2467 C C . TYR A 1 339 ? 7.952 45.827 12.841 1.00 35.61 372 TYR A C 1
ATOM 2468 O O . TYR A 1 339 ? 6.804 46.031 12.448 1.00 33.77 372 TYR A O 1
ATOM 2477 N N . ARG A 1 340 ? 8.577 46.648 13.669 1.00 37.86 373 ARG A N 1
ATOM 2478 C CA . ARG A 1 340 ? 7.906 47.814 14.209 1.00 40.94 373 ARG A CA 1
ATOM 2479 C C . ARG A 1 340 ? 7.540 48.849 13.177 1.00 43.79 373 ARG A C 1
ATOM 2480 O O . ARG A 1 340 ? 8.279 49.058 12.223 1.00 46.86 373 ARG A O 1
ATOM 2488 N N . LYS A 1 341 ? 6.395 49.503 13.366 1.00 45.26 374 LYS A N 1
ATOM 2489 C CA . LYS A 1 341 ? 6.003 50.568 12.457 1.00 46.32 374 LYS A CA 1
ATOM 2490 C C . LYS A 1 341 ? 6.857 51.792 12.851 1.00 46.37 374 LYS A C 1
ATOM 2491 O O . LYS A 1 341 ? 7.147 52.659 12.027 1.00 45.19 374 LYS A O 1
ATOM 2497 N N . TYR A 1 342 ? 7.249 51.841 14.127 1.00 45.62 375 TYR A N 1
ATOM 2498 C CA . TYR A 1 342 ? 8.127 52.883 14.662 1.00 44.15 375 TYR A CA 1
ATOM 2499 C C . TYR A 1 342 ? 8.678 52.464 16.030 1.00 43.78 375 TYR A C 1
ATOM 2500 O O . TYR A 1 342 ? 8.148 51.556 16.672 1.00 43.23 375 TYR A O 1
ATOM 2509 N N . VAL A 1 343 ? 9.752 53.117 16.462 1.00 43.75 376 VAL A N 1
ATOM 2510 C CA . VAL A 1 343 ? 10.392 52.795 17.729 1.00 44.63 376 VAL A CA 1
ATOM 2511 C C . VAL A 1 343 ? 9.647 53.445 18.888 1.00 48.61 376 VAL A C 1
ATOM 2512 O O . VAL A 1 343 ? 9.537 54.662 18.956 1.00 50.09 376 VAL A O 1
ATOM 2516 N N . PRO A 1 344 ? 9.123 52.631 19.823 1.00 52.20 377 PRO A N 1
ATOM 2517 C CA . PRO A 1 344 ? 8.387 53.167 20.969 1.00 52.32 377 PRO A CA 1
ATOM 2518 C C . PRO A 1 344 ? 9.267 53.590 22.142 1.00 53.85 377 PRO A C 1
ATOM 2519 O O . PRO A 1 344 ? 9.123 54.690 22.656 1.00 55.91 377 PRO A O 1
ATOM 2523 N N . TYR A 1 345 ? 10.179 52.727 22.570 1.00 55.27 378 TYR A N 1
ATOM 2524 C CA . TYR A 1 345 ? 11.021 53.070 23.707 1.00 55.05 378 TYR A CA 1
ATOM 2525 C C . TYR A 1 345 ? 11.869 54.311 23.509 1.00 56.73 378 TYR A C 1
ATOM 2526 O O . TYR A 1 345 ? 11.965 54.854 22.405 1.00 55.75 378 TYR A O 1
ATOM 2535 N N . LYS A 1 346 ? 12.483 54.762 24.598 1.00 58.68 379 LYS A N 1
ATOM 2536 C CA . LYS A 1 346 ? 13.321 55.943 24.547 1.00 60.84 379 LYS A CA 1
ATOM 2537 C C . LYS A 1 346 ? 14.788 55.562 24.659 1.00 60.57 379 LYS A C 1
ATOM 2538 O O . LYS A 1 346 ? 15.130 54.544 25.262 1.00 59.85 379 LYS A O 1
ATOM 2544 N N . VAL A 1 347 ? 15.646 56.380 24.055 1.00 61.51 380 VAL A N 1
ATOM 2545 C CA . VAL A 1 347 ? 17.085 56.155 24.085 1.00 62.88 380 VAL A CA 1
ATOM 2546 C C . VAL A 1 347 ? 17.772 57.296 24.815 1.00 62.41 380 VAL A C 1
ATOM 2547 O O . VAL A 1 347 ? 17.564 58.469 24.502 1.00 62.62 380 VAL A O 1
ATOM 2551 N N . PRO A 1 348 ? 18.605 56.960 25.804 1.00 61.88 381 PRO A N 1
ATOM 2552 C CA . PRO A 1 348 ? 19.345 57.932 26.601 1.00 62.22 381 PRO A CA 1
ATOM 2553 C C . PRO A 1 348 ? 19.993 59.014 25.743 1.00 63.76 381 PRO A C 1
ATOM 2554 O O . PRO A 1 348 ? 20.181 58.837 24.541 1.00 64.50 381 PRO A O 1
ATOM 2558 N N . ALA A 1 349 ? 20.326 60.137 26.369 1.00 65.56 382 ALA A N 1
ATOM 2559 C CA . ALA A 1 349 ? 20.963 61.244 25.666 1.00 66.54 382 ALA A CA 1
ATOM 2560 C C . ALA A 1 349 ? 22.386 60.864 25.268 1.00 67.39 382 ALA A C 1
ATOM 2561 O O . ALA A 1 349 ? 23.053 60.097 25.967 1.00 65.94 382 ALA A O 1
ATOM 2563 N N . GLY A 1 350 ? 22.844 61.404 24.141 1.00 69.60 383 GLY A N 1
ATOM 2564 C CA . GLY A 1 350 ? 24.188 61.116 23.671 1.00 72.71 383 GLY A CA 1
ATOM 2565 C C . GLY A 1 350 ? 24.371 59.681 23.209 1.00 75.15 383 GLY A C 1
ATOM 2566 O O . GLY A 1 350 ? 25.295 58.986 23.643 1.00 75.71 383 GLY A O 1
ATOM 2567 N N . VAL A 1 351 ? 23.483 59.239 22.325 1.00 76.33 384 VAL A N 1
ATOM 2568 C CA . VAL A 1 351 ? 23.532 57.888 21.787 1.00 77.08 384 VAL A CA 1
ATOM 2569 C C . VAL A 1 351 ? 23.017 57.901 20.355 1.00 78.70 384 VAL A C 1
ATOM 2570 O O . VAL A 1 351 ? 21.900 58.361 20.091 1.00 80.01 384 VAL A O 1
ATOM 2574 N N . SER A 1 352 ? 23.838 57.416 19.427 1.00 78.78 385 SER A N 1
ATOM 2575 C CA . SER A 1 352 ? 23.428 57.357 18.027 1.00 77.57 385 SER A CA 1
ATOM 2576 C C . SER A 1 352 ? 23.976 56.100 17.364 1.00 75.96 385 SER A C 1
ATOM 2577 O O . SER A 1 352 ? 24.957 55.510 17.825 1.00 75.21 385 SER A O 1
ATOM 2580 N N . LEU A 1 353 ? 23.324 55.697 16.281 1.00 73.61 386 LEU A N 1
ATOM 2581 C CA . LEU A 1 353 ? 23.728 54.522 15.530 1.00 71.73 386 LEU A CA 1
ATOM 2582 C C . LEU A 1 353 ? 25.137 54.739 14.996 1.00 70.28 386 LEU A C 1
ATOM 2583 O O . LEU A 1 353 ? 25.924 53.796 14.868 1.00 69.98 386 LEU A O 1
ATOM 2588 N N . ALA A 1 354 ? 25.444 55.996 14.691 1.00 68.98 387 ALA A N 1
ATOM 2589 C CA . ALA A 1 354 ? 26.746 56.365 14.168 1.00 67.61 387 ALA A CA 1
ATOM 2590 C C . ALA A 1 354 ? 27.878 55.808 15.023 1.00 67.16 387 ALA A C 1
ATOM 2591 O O . ALA A 1 354 ? 28.748 55.097 14.514 1.00 68.06 387 ALA A O 1
ATOM 2593 N N . ARG A 1 355 ? 27.875 56.119 16.317 1.00 64.71 388 ARG A N 1
ATOM 2594 C CA . ARG A 1 355 ? 28.939 55.627 17.192 1.00 63.49 388 ARG A CA 1
ATOM 2595 C C . ARG A 1 355 ? 29.096 54.107 17.124 1.00 61.18 388 ARG A C 1
ATOM 2596 O O . ARG A 1 355 ? 30.213 53.606 17.033 1.00 62.08 388 ARG A O 1
ATOM 2604 N N . ASN A 1 356 ? 27.994 53.366 17.165 1.00 58.74 389 ASN A N 1
ATOM 2605 C CA . ASN A 1 356 ? 28.103 51.913 17.096 1.00 56.43 389 ASN A CA 1
ATOM 2606 C C . ASN A 1 356 ? 28.779 51.536 15.783 1.00 55.22 389 ASN A C 1
ATOM 2607 O O . ASN A 1 356 ? 29.775 50.817 15.765 1.00 54.28 389 ASN A O 1
ATOM 2612 N N . LEU A 1 357 ? 28.235 52.035 14.682 1.00 53.69 390 LEU A N 1
ATOM 2613 C CA . LEU A 1 357 ? 28.793 51.742 13.376 1.00 55.06 390 LEU A CA 1
ATOM 2614 C C . LEU A 1 357 ? 30.282 52.092 13.299 1.00 55.13 390 LEU A C 1
ATOM 2615 O O . LEU A 1 357 ? 31.091 51.306 12.794 1.00 55.65 390 LEU A O 1
ATOM 2620 N N . LYS A 1 358 ? 30.650 53.259 13.813 1.00 54.44 391 LYS A N 1
ATOM 2621 C CA . LYS A 1 358 ? 32.045 53.684 13.795 1.00 53.29 391 LYS A CA 1
ATOM 2622 C C . LYS A 1 358 ? 32.935 52.640 14.479 1.00 50.27 391 LYS A C 1
ATOM 2623 O O . LYS A 1 358 ? 34.001 52.295 13.972 1.00 48.95 391 LYS A O 1
ATOM 2629 N N . ARG A 1 359 ? 32.488 52.136 15.625 1.00 47.73 392 ARG A N 1
ATOM 2630 C CA . ARG A 1 359 ? 33.254 51.138 16.354 1.00 48.38 392 ARG A CA 1
ATOM 2631 C C . ARG A 1 359 ? 33.394 49.870 15.526 1.00 48.86 392 ARG A C 1
ATOM 2632 O O . ARG A 1 359 ? 34.406 49.168 15.605 1.00 48.28 392 ARG A O 1
ATOM 2640 N N . VAL A 1 360 ? 32.372 49.564 14.734 1.00 49.37 393 VAL A N 1
ATOM 2641 C CA . VAL A 1 360 ? 32.438 48.362 13.927 1.00 49.97 393 VAL A CA 1
ATOM 2642 C C . VAL A 1 360 ? 33.354 48.574 12.728 1.00 49.02 393 VAL A C 1
ATOM 2643 O O . VAL A 1 360 ? 34.197 47.730 12.446 1.00 48.60 393 VAL A O 1
ATOM 2647 N N . ALA A 1 361 ? 33.218 49.704 12.046 1.00 49.46 394 ALA A N 1
ATOM 2648 C CA . ALA A 1 361 ? 34.047 49.964 10.876 1.00 52.42 394 ALA A CA 1
ATOM 2649 C C . ALA A 1 361 ? 35.547 49.976 11.180 1.00 53.91 394 ALA A C 1
ATOM 2650 O O . ALA A 1 361 ? 36.320 49.259 10.535 1.00 54.48 394 ALA A O 1
ATOM 2652 N N . GLU A 1 362 ? 35.949 50.772 12.168 1.00 55.40 395 GLU A N 1
ATOM 2653 C CA . GLU A 1 362 ? 37.361 50.899 12.552 1.00 55.32 395 GLU A CA 1
ATOM 2654 C C . GLU A 1 362 ? 38.057 49.595 12.929 1.00 53.41 395 GLU A C 1
ATOM 2655 O O . GLU A 1 362 ? 39.236 49.410 12.644 1.00 53.13 395 GLU A O 1
ATOM 2661 N N . VAL A 1 363 ? 37.330 48.691 13.571 1.00 50.95 396 VAL A N 1
ATOM 2662 C CA . VAL A 1 363 ? 37.910 47.431 13.997 1.00 48.75 396 VAL A CA 1
ATOM 2663 C C . VAL A 1 363 ? 37.924 46.329 12.950 1.00 49.39 396 VAL A C 1
ATOM 2664 O O . VAL A 1 363 ? 38.839 45.503 12.942 1.00 51.09 396 VAL A O 1
ATOM 2668 N N . TRP A 1 364 ? 36.928 46.306 12.064 1.00 49.02 397 TRP A N 1
ATOM 2669 C CA . TRP A 1 364 ? 36.864 45.235 11.072 1.00 47.77 397 TRP A CA 1
ATOM 2670 C C . TRP A 1 364 ? 36.771 45.618 9.612 1.00 48.77 397 TRP A C 1
ATOM 2671 O O . TRP A 1 364 ? 37.096 44.808 8.739 1.00 49.15 397 TRP A O 1
ATOM 2682 N N . MET A 1 365 ? 36.332 46.832 9.319 1.00 47.19 398 MET A N 1
ATOM 2683 C CA . MET A 1 365 ? 36.184 47.189 7.919 1.00 47.15 398 MET A CA 1
ATOM 2684 C C . MET A 1 365 ? 37.398 47.675 7.133 1.00 46.33 398 MET A C 1
ATOM 2685 O O . MET A 1 365 ? 37.272 47.997 5.949 1.00 43.95 398 MET A O 1
ATOM 2690 N 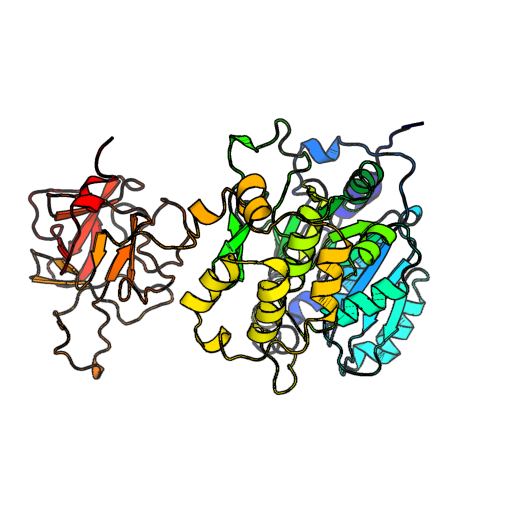N . ASP A 1 366 ? 38.563 47.712 7.777 1.00 47.03 399 ASP A N 1
ATOM 2691 C CA . ASP A 1 366 ? 39.800 48.136 7.122 1.00 49.83 399 ASP A CA 1
ATOM 2692 C C . ASP A 1 366 ? 39.618 49.369 6.259 1.00 51.36 399 ASP A C 1
ATOM 2693 O O . ASP A 1 366 ? 39.056 50.381 6.692 1.00 52.46 399 ASP A O 1
ATOM 2698 N N . GLU A 1 367 ? 40.097 49.266 5.023 1.00 51.36 400 GLU A N 1
ATOM 2699 C CA . GLU A 1 367 ? 40.025 50.372 4.082 1.00 52.63 400 GLU A CA 1
ATOM 2700 C C . GLU A 1 367 ? 38.601 50.698 3.670 1.00 52.06 400 GLU A C 1
ATOM 2701 O O . GLU A 1 367 ? 38.320 51.819 3.277 1.00 52.75 400 GLU A O 1
ATOM 2707 N N . TYR A 1 368 ? 37.701 49.723 3.750 1.00 51.91 401 TYR A N 1
ATOM 2708 C CA . TYR A 1 368 ? 36.315 49.958 3.354 1.00 51.15 401 TYR A CA 1
ATOM 2709 C C . TYR A 1 368 ? 35.564 50.917 4.260 1.00 51.53 401 TYR A C 1
ATOM 2710 O O . TYR A 1 368 ? 34.528 51.468 3.870 1.00 50.65 401 TYR A O 1
ATOM 2719 N N . ALA A 1 369 ? 36.086 51.123 5.465 1.00 53.61 402 ALA A N 1
ATOM 2720 C CA . ALA A 1 369 ? 35.444 52.030 6.409 1.00 55.68 402 ALA A CA 1
ATOM 2721 C C . ALA A 1 369 ? 35.347 53.394 5.751 1.00 57.69 402 ALA A C 1
ATOM 2722 O O . ALA A 1 369 ? 34.377 54.125 5.944 1.00 58.85 402 ALA A O 1
ATOM 2724 N N . GLU A 1 370 ? 36.360 53.717 4.951 1.00 60.25 403 GLU A N 1
ATOM 2725 C CA . GLU A 1 370 ? 36.421 54.993 4.251 1.00 61.13 403 GLU A CA 1
ATOM 2726 C C . GLU A 1 370 ? 35.192 55.218 3.381 1.00 61.46 403 GLU A C 1
ATOM 2727 O O . GLU A 1 370 ? 34.664 56.327 3.312 1.00 61.86 403 GLU A O 1
ATOM 2733 N N . TYR A 1 371 ? 34.736 54.162 2.716 1.00 61.80 404 TYR A N 1
ATOM 2734 C CA . TYR A 1 371 ? 33.569 54.263 1.854 1.00 60.67 404 TYR A CA 1
ATOM 2735 C C . TYR A 1 371 ? 32.359 54.762 2.623 1.00 60.36 404 TYR A C 1
ATOM 2736 O O . TYR A 1 371 ? 31.449 55.356 2.045 1.00 59.71 404 TYR A O 1
ATOM 2745 N N . ILE A 1 372 ? 32.365 54.523 3.932 1.00 60.14 405 ILE A N 1
ATOM 2746 C CA . ILE A 1 372 ? 31.282 54.954 4.810 1.00 59.89 405 ILE A CA 1
ATOM 2747 C C . ILE A 1 372 ? 31.388 56.448 5.112 1.00 61.76 405 ILE A C 1
ATOM 2748 O O . ILE A 1 372 ? 30.384 57.164 5.148 1.00 61.62 405 ILE A O 1
ATOM 2753 N N . TYR A 1 373 ? 32.613 56.911 5.339 1.00 63.20 406 TYR A N 1
ATOM 2754 C CA . TYR A 1 373 ? 32.849 58.311 5.658 1.00 65.97 406 TYR A CA 1
ATOM 2755 C C . TYR A 1 373 ? 32.652 59.241 4.459 1.00 69.48 406 TYR A C 1
ATOM 2756 O O . TYR A 1 373 ? 32.334 60.417 4.623 1.00 69.91 406 TYR A O 1
ATOM 2765 N N . GLN A 1 374 ? 32.840 58.714 3.253 1.00 73.41 407 GLN A N 1
ATOM 2766 C CA . GLN A 1 374 ? 32.685 59.518 2.045 1.00 76.72 407 GLN A CA 1
ATOM 2767 C C . GLN A 1 374 ? 31.222 59.849 1.781 1.00 77.75 407 GLN A C 1
ATOM 2768 O O . GLN A 1 374 ? 30.906 60.627 0.881 1.00 78.29 407 GLN A O 1
ATOM 2774 N N . ARG A 1 375 ? 30.335 59.251 2.571 1.00 78.49 408 ARG A N 1
ATOM 2775 C CA . ARG A 1 375 ? 28.898 59.487 2.446 1.00 79.45 408 ARG A CA 1
ATOM 2776 C C . ARG A 1 375 ? 28.409 60.214 3.697 1.00 80.82 408 ARG A C 1
ATOM 2777 O O . ARG A 1 375 ? 27.467 61.005 3.638 1.00 81.57 408 ARG A O 1
ATOM 2785 N N . ARG A 1 376 ? 29.065 59.941 4.824 1.00 81.90 409 ARG A N 1
ATOM 2786 C CA . ARG A 1 376 ? 28.736 60.570 6.098 1.00 83.03 409 ARG A CA 1
ATOM 2787 C C . ARG A 1 376 ? 30.017 61.077 6.754 1.00 83.47 409 ARG A C 1
ATOM 2788 O O . ARG A 1 376 ? 30.562 60.434 7.650 1.00 82.68 409 ARG A O 1
ATOM 2796 N N . PRO A 1 377 ? 30.515 62.242 6.299 1.00 84.40 410 PRO A N 1
ATOM 2797 C CA . PRO A 1 377 ? 31.727 62.926 6.764 1.00 85.30 410 PRO A CA 1
ATOM 2798 C C . PRO A 1 377 ? 31.866 63.162 8.270 1.00 86.65 410 PRO A C 1
ATOM 2799 O O . PRO A 1 377 ? 32.983 63.258 8.784 1.00 87.24 410 PRO A O 1
ATOM 2803 N N . GLU A 1 378 ? 30.748 63.259 8.981 1.00 87.67 411 GLU A N 1
ATOM 2804 C CA . GLU A 1 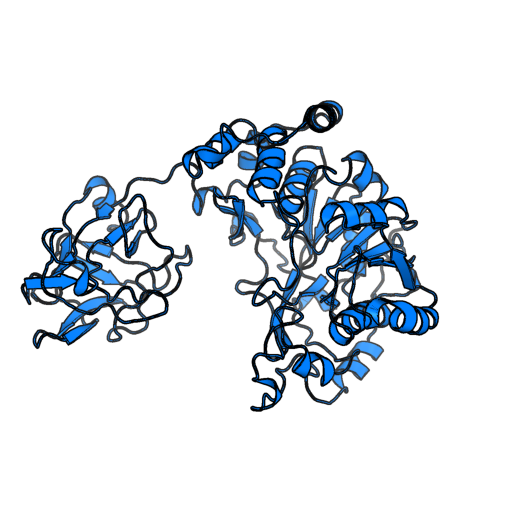378 ? 30.813 63.485 10.420 1.00 89.58 411 GLU A CA 1
ATOM 2805 C C . GLU A 1 378 ? 31.433 62.296 11.138 1.00 90.74 411 GLU A C 1
ATOM 2806 O O . GLU A 1 378 ? 31.840 62.400 12.294 1.00 90.91 411 GLU A O 1
ATOM 2812 N N . TYR A 1 379 ? 31.508 61.169 10.441 1.00 92.58 412 TYR A N 1
ATOM 2813 C CA . TYR A 1 379 ? 32.072 59.950 11.007 1.00 94.60 412 TYR A CA 1
ATOM 2814 C C . TYR A 1 379 ? 33.590 59.999 11.153 1.00 95.96 412 TYR A C 1
ATOM 2815 O O . TYR A 1 379 ? 34.171 59.201 11.885 1.00 95.89 412 TYR A O 1
ATOM 2824 N N . ARG A 1 380 ? 34.232 60.936 10.460 1.00 97.65 413 ARG A N 1
ATOM 2825 C CA . ARG A 1 380 ? 35.687 61.065 10.529 1.00 99.14 413 ARG A CA 1
ATOM 2826 C C . ARG A 1 380 ? 36.148 61.574 11.896 1.00 100.30 413 ARG A C 1
ATOM 2827 O O . ARG A 1 380 ? 36.849 60.869 12.632 1.00 100.55 413 ARG A O 1
ATOM 2835 N N . HIS A 1 381 ? 35.753 62.800 12.231 1.00 100.96 414 HIS A N 1
ATOM 2836 C CA . HIS A 1 381 ? 36.127 63.397 13.509 1.00 101.55 414 HIS A CA 1
ATOM 2837 C C . HIS A 1 381 ? 35.069 63.117 14.583 1.00 100.21 414 HIS A C 1
ATOM 2838 O O . HIS A 1 381 ? 34.656 64.017 15.319 1.00 100.08 414 HIS A O 1
ATOM 2845 N N . LEU A 1 382 ? 34.634 61.861 14.663 1.00 98.09 415 LEU A N 1
ATOM 2846 C CA . LEU A 1 382 ? 33.636 61.445 15.646 1.00 95.17 415 LEU A CA 1
ATOM 2847 C C . LEU A 1 382 ? 34.211 60.336 16.513 1.00 92.75 415 LEU A C 1
ATOM 2848 O O . LEU A 1 382 ? 34.445 59.229 16.036 1.00 91.43 415 LEU A O 1
ATOM 2853 N N . SER A 1 383 ? 34.433 60.635 17.788 1.00 90.77 416 SER A N 1
ATOM 2854 C CA . SER A 1 383 ? 35.002 59.654 18.705 1.00 88.31 416 SER A CA 1
ATOM 2855 C C . SER A 1 383 ? 34.183 58.373 18.734 1.00 86.25 416 SER A C 1
ATOM 2856 O O . SER A 1 383 ? 32.960 58.403 18.880 1.00 85.43 416 SER A O 1
ATOM 2859 N N . ALA A 1 384 ? 34.875 57.250 18.583 1.00 83.57 417 ALA A N 1
ATOM 2860 C CA . ALA A 1 384 ? 34.244 55.944 18.608 1.00 81.79 417 ALA A CA 1
ATOM 2861 C C . ALA A 1 384 ? 34.621 55.305 19.930 1.00 80.38 417 ALA A C 1
ATOM 2862 O O . ALA A 1 384 ? 34.530 54.091 20.098 1.00 79.34 417 ALA A O 1
ATOM 2864 N N . GLY A 1 385 ? 35.051 56.140 20.868 1.00 79.28 418 GLY A N 1
ATOM 2865 C CA . GLY A 1 385 ? 35.451 55.646 22.169 1.00 78.07 418 GLY A CA 1
ATOM 2866 C C . GLY A 1 385 ? 36.726 54.834 22.080 1.00 77.01 418 GLY A C 1
ATOM 2867 O O . GLY A 1 385 ? 37.472 54.931 21.108 1.00 76.41 418 GLY A O 1
ATOM 2868 N N . ASP A 1 386 ? 36.980 54.030 23.103 1.00 77.05 419 ASP A N 1
ATOM 2869 C CA . ASP A 1 386 ? 38.169 53.197 23.137 1.00 77.05 419 ASP A CA 1
ATOM 2870 C C . ASP A 1 386 ? 37.882 51.870 22.447 1.00 75.76 419 ASP A C 1
ATOM 2871 O O . ASP A 1 386 ? 36.985 51.125 22.848 1.00 75.01 419 ASP A O 1
ATOM 2876 N N . VAL A 1 387 ? 38.652 51.586 21.403 1.00 74.48 420 VAL A N 1
ATOM 2877 C CA . VAL A 1 387 ? 38.489 50.362 20.633 1.00 72.44 420 VAL A CA 1
ATOM 2878 C C . VAL A 1 387 ? 39.696 49.447 20.803 1.00 71.64 420 VAL A C 1
ATOM 2879 O O . VAL A 1 387 ? 39.709 48.310 20.313 1.00 71.17 420 VAL A O 1
ATOM 2883 N N . ALA A 1 388 ? 40.700 49.957 21.512 1.00 70.01 421 ALA A N 1
ATOM 2884 C CA . ALA A 1 388 ? 41.939 49.231 21.770 1.00 67.62 421 ALA A CA 1
ATOM 2885 C C . ALA A 1 388 ? 41.695 47.788 22.188 1.00 65.29 421 ALA A C 1
ATOM 2886 O O . ALA A 1 388 ? 42.346 46.865 21.695 1.00 65.84 421 ALA A O 1
ATOM 2888 N N . VAL A 1 389 ? 40.752 47.596 23.098 1.00 63.57 422 VAL A N 1
ATOM 2889 C CA . VAL A 1 389 ? 40.435 46.262 23.592 1.00 62.83 422 VAL A CA 1
ATOM 2890 C C . VAL A 1 389 ? 39.933 45.375 22.459 1.00 62.66 422 VAL A C 1
ATOM 2891 O O . VAL A 1 389 ? 40.346 44.223 22.325 1.00 60.88 422 VAL A O 1
ATOM 2895 N N . GLN A 1 390 ? 39.042 45.931 21.644 1.00 62.81 423 GLN A N 1
ATOM 2896 C CA . GLN A 1 390 ? 38.468 45.203 20.522 1.00 62.81 423 GLN A CA 1
ATOM 2897 C C . GLN A 1 390 ? 39.505 44.846 19.463 1.00 61.92 423 GLN A C 1
ATOM 2898 O O . GLN A 1 390 ? 39.605 43.684 19.065 1.00 59.51 423 GLN A O 1
ATOM 2904 N N . LYS A 1 391 ? 40.268 45.841 19.004 1.00 62.09 424 LYS A N 1
ATOM 2905 C CA . LYS A 1 391 ? 41.308 45.606 18.001 1.00 61.12 424 LYS A CA 1
ATOM 2906 C C . LYS A 1 391 ? 42.219 44.485 18.474 1.00 60.70 424 LYS A C 1
ATOM 2907 O O . LYS A 1 391 ? 42.699 43.682 17.676 1.00 60.70 424 LYS A O 1
ATOM 2913 N N . LYS A 1 392 ? 42.448 44.434 19.782 1.00 61.14 425 LYS A N 1
ATOM 2914 C CA . LYS A 1 392 ? 43.292 43.402 20.379 1.00 62.18 425 LYS A CA 1
ATOM 2915 C C . LYS A 1 392 ? 42.649 42.026 20.194 1.00 60.51 425 LYS A C 1
ATOM 2916 O O . LYS A 1 392 ? 43.339 41.012 20.061 1.00 60.62 425 LYS A O 1
ATOM 2922 N N . LEU A 1 393 ? 41.322 42.000 20.205 1.00 57.94 426 LEU A N 1
ATOM 2923 C CA . LEU A 1 393 ? 40.593 40.756 20.038 1.00 56.03 426 LEU A CA 1
ATOM 2924 C C . LEU A 1 393 ? 40.785 40.237 18.626 1.00 55.34 426 LEU A C 1
ATOM 2925 O O . LEU A 1 393 ? 41.083 39.056 18.420 1.00 55.39 426 LEU A O 1
ATOM 2930 N N . ARG A 1 394 ? 40.621 41.128 17.654 1.00 54.01 427 ARG A N 1
ATOM 2931 C CA . ARG A 1 394 ? 40.749 40.747 16.254 1.00 54.42 427 ARG A CA 1
ATOM 2932 C C . ARG A 1 394 ? 42.094 40.129 15.906 1.00 54.97 427 ARG A C 1
ATOM 2933 O O . ARG A 1 394 ? 42.151 39.113 15.215 1.00 54.93 427 ARG A O 1
ATOM 2941 N N . SER A 1 395 ? 43.176 40.735 16.381 1.00 55.63 428 SER A N 1
ATOM 2942 C CA . SER A 1 395 ? 44.494 40.210 16.079 1.00 56.24 428 SER A CA 1
ATOM 2943 C C . SER A 1 395 ? 44.752 38.905 16.816 1.00 55.35 428 SER A C 1
ATOM 2944 O O . SER A 1 395 ? 45.408 38.010 16.285 1.00 55.40 428 SER A O 1
ATOM 2947 N N . SER A 1 396 ? 44.233 38.776 18.031 1.00 54.54 429 SER A N 1
ATOM 2948 C CA . SER A 1 396 ? 44.466 37.542 18.761 1.00 54.74 429 SER A CA 1
ATOM 2949 C C . SER A 1 396 ? 43.736 36.366 18.115 1.00 55.50 429 SER A C 1
ATOM 2950 O O . SER A 1 396 ? 44.039 35.205 18.400 1.00 55.81 429 SER A O 1
ATOM 2953 N N . LEU A 1 397 ? 42.788 36.651 17.227 1.00 55.78 430 LEU A N 1
ATOM 2954 C CA . LEU A 1 397 ? 42.054 35.572 16.564 1.00 56.97 430 LEU A CA 1
ATOM 2955 C C . LEU A 1 397 ? 42.642 35.171 15.213 1.00 58.66 430 LEU A C 1
ATOM 2956 O O . LEU A 1 397 ? 42.287 34.123 14.674 1.00 59.58 430 LEU A O 1
ATOM 2961 N N . ASN A 1 398 ? 43.550 35.991 14.678 1.00 60.87 431 ASN A N 1
ATOM 2962 C CA . ASN A 1 398 ? 44.176 35.726 13.375 1.00 62.07 431 ASN A CA 1
ATOM 2963 C C . ASN A 1 398 ? 43.050 35.636 12.348 1.00 61.06 431 ASN A C 1
ATOM 2964 O O . ASN A 1 398 ? 42.680 34.546 11.907 1.00 61.33 431 ASN A O 1
ATOM 2969 N N . CYS A 1 399 ? 42.497 36.791 11.988 1.00 58.22 432 CYS A N 1
ATOM 2970 C CA . CYS A 1 399 ? 41.382 36.845 11.056 1.00 56.49 432 CYS A CA 1
ATOM 2971 C C . CYS A 1 399 ? 41.874 37.308 9.695 1.00 54.03 432 CYS A C 1
ATOM 2972 O O . CYS A 1 399 ? 42.958 37.872 9.581 1.00 54.41 432 CYS A O 1
ATOM 2975 N N . LYS A 1 400 ? 41.072 37.064 8.664 1.00 50.80 433 LYS A N 1
ATOM 2976 C CA . LYS A 1 400 ? 41.421 37.485 7.318 1.00 49.84 433 LYS A CA 1
ATOM 2977 C C . LYS A 1 400 ? 41.139 38.970 7.245 1.00 49.26 433 LYS A C 1
ATOM 2978 O O . LYS A 1 400 ? 40.592 39.554 8.179 1.00 50.61 433 LYS A O 1
ATOM 2984 N N . SER A 1 401 ? 41.507 39.583 6.131 1.00 47.76 4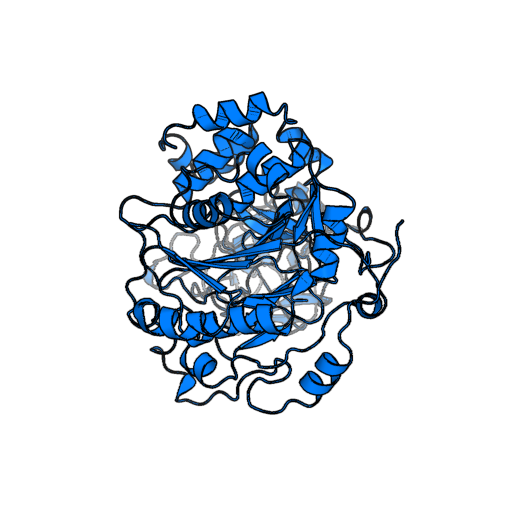34 SER A N 1
ATOM 2985 C CA . SER A 1 401 ? 41.257 40.998 5.953 1.00 46.51 434 SER A CA 1
ATOM 2986 C C . SER A 1 401 ? 39.790 41.165 5.585 1.00 46.41 434 SER A C 1
ATOM 2987 O O . SER A 1 401 ? 39.111 40.195 5.244 1.00 44.55 434 SER A O 1
ATOM 2990 N N . PHE A 1 402 ? 39.300 42.397 5.649 1.00 47.09 435 PHE A N 1
ATOM 2991 C CA . PHE A 1 402 ? 37.921 42.655 5.276 1.00 46.22 435 PHE A CA 1
ATOM 2992 C C . PHE A 1 402 ? 37.857 42.555 3.752 1.00 46.92 435 PHE A C 1
ATOM 2993 O O . PHE A 1 402 ? 36.807 42.257 3.176 1.00 46.51 435 PHE A O 1
ATOM 3001 N N . LYS A 1 403 ? 38.999 42.799 3.109 1.00 47.63 436 LYS A N 1
ATOM 3002 C CA . LYS A 1 403 ? 39.112 42.706 1.649 1.00 45.34 436 LYS A CA 1
ATOM 3003 C C . LYS A 1 403 ? 38.690 41.294 1.304 1.00 41.42 436 LYS A C 1
ATOM 3004 O O . LYS A 1 403 ? 37.857 41.077 0.436 1.00 40.56 436 LYS A O 1
ATOM 3010 N N . TRP A 1 404 ? 39.266 40.335 2.013 1.00 38.67 437 TRP A N 1
ATOM 3011 C CA . TRP A 1 404 ? 38.941 38.936 1.793 1.00 39.65 437 TRP A CA 1
ATOM 3012 C C . TRP A 1 404 ? 37.435 38.730 1.893 1.00 39.92 437 TRP A C 1
ATOM 3013 O O . TRP A 1 404 ? 36.827 38.103 1.019 1.00 39.44 437 TRP A O 1
ATOM 3024 N N . PHE A 1 405 ? 36.840 39.250 2.968 1.00 38.64 438 PHE A N 1
ATOM 3025 C CA . PHE A 1 405 ? 35.399 39.131 3.183 1.00 38.42 438 PHE A CA 1
ATOM 3026 C C . PHE A 1 405 ? 34.603 39.648 1.992 1.00 37.10 438 PHE A C 1
ATOM 3027 O O . PHE A 1 405 ? 33.710 38.964 1.500 1.00 37.62 438 PHE A O 1
ATOM 3035 N N . MET A 1 406 ? 34.929 40.853 1.527 1.00 38.48 439 MET A N 1
ATOM 3036 C CA . MET A 1 406 ? 34.227 41.456 0.389 1.00 38.37 439 MET A CA 1
ATOM 3037 C C . MET A 1 406 ? 34.424 40.691 -0.912 1.00 39.67 439 MET A C 1
ATOM 3038 O O . MET A 1 406 ? 33.516 40.588 -1.735 1.00 39.19 439 MET A O 1
ATOM 3043 N N . THR A 1 407 ? 35.624 40.159 -1.091 1.00 40.05 440 THR A N 1
ATOM 3044 C CA . THR A 1 407 ? 35.967 39.443 -2.303 1.00 39.96 440 THR A CA 1
ATOM 3045 C C . THR A 1 407 ? 35.517 37.995 -2.376 1.00 39.33 440 THR A C 1
ATOM 3046 O O . THR A 1 407 ? 35.089 37.549 -3.431 1.00 40.37 440 THR A O 1
ATOM 3050 N N . LYS A 1 408 ? 35.606 37.261 -1.273 1.00 37.72 441 LYS A N 1
ATOM 3051 C CA . LYS A 1 408 ? 35.214 35.854 -1.285 1.00 37.93 441 LYS A CA 1
ATOM 3052 C C . LYS A 1 408 ? 33.878 35.524 -0.652 1.00 38.54 441 LYS A C 1
ATOM 3053 O O . LYS A 1 408 ? 33.320 34.462 -0.918 1.00 38.70 441 LYS A O 1
ATOM 3059 N N . ILE A 1 409 ? 33.359 36.430 0.176 1.00 38.47 442 ILE A N 1
ATOM 3060 C CA . ILE A 1 409 ? 32.098 36.188 0.857 1.00 36.30 442 ILE A CA 1
ATOM 3061 C C . ILE A 1 409 ? 30.932 37.050 0.375 1.00 36.18 442 ILE A C 1
ATOM 3062 O O . ILE A 1 409 ? 29.877 36.535 -0.019 1.00 35.93 442 ILE A O 1
ATOM 3067 N N . ALA A 1 410 ? 31.121 38.359 0.407 1.00 35.56 443 ALA A N 1
ATOM 3068 C CA . ALA A 1 410 ? 30.086 39.292 -0.016 1.00 35.38 443 ALA A CA 1
ATOM 3069 C C . ALA A 1 410 ? 30.400 39.834 -1.396 1.00 35.29 443 ALA A C 1
ATOM 3070 O O . ALA A 1 410 ? 30.177 41.004 -1.659 1.00 35.52 443 ALA A O 1
ATOM 3072 N N . TRP A 1 411 ? 30.910 38.986 -2.283 1.00 36.26 444 TRP A N 1
ATOM 3073 C CA . TRP A 1 411 ? 31.290 39.439 -3.620 1.00 37.57 444 TRP A CA 1
ATOM 3074 C C . TRP A 1 411 ? 30.169 39.993 -4.484 1.00 38.50 444 TRP A C 1
ATOM 3075 O O . TRP A 1 411 ? 30.437 40.708 -5.451 1.00 39.79 444 TRP A O 1
ATOM 3086 N N . ASP A 1 412 ? 28.923 39.671 -4.155 1.00 38.95 445 ASP A N 1
ATOM 3087 C CA . ASP A 1 412 ? 27.795 40.159 -4.954 1.00 39.61 445 ASP A CA 1
ATOM 3088 C C . ASP A 1 412 ? 27.221 41.472 -4.435 1.00 39.78 445 ASP A C 1
ATOM 3089 O O . ASP A 1 412 ? 26.380 42.085 -5.086 1.00 40.53 445 ASP A O 1
ATOM 3094 N N . LEU A 1 413 ? 27.690 41.909 -3.271 1.00 38.41 446 LEU A N 1
ATOM 3095 C CA . LEU A 1 413 ? 27.188 43.127 -2.667 1.00 39.71 446 LEU A CA 1
ATOM 3096 C C . LEU A 1 413 ? 27.426 44.391 -3.507 1.00 43.23 446 LEU A C 1
ATOM 3097 O O . LEU A 1 413 ? 26.515 45.198 -3.695 1.00 43.48 446 LEU A O 1
ATOM 3102 N N . PRO A 1 414 ? 28.647 44.580 -4.028 1.00 44.66 447 PRO A N 1
ATOM 3103 C CA . PRO A 1 414 ? 28.949 45.773 -4.836 1.00 47.18 447 PRO A CA 1
ATOM 3104 C C . PRO A 1 414 ? 28.172 45.913 -6.157 1.00 49.28 447 PRO A C 1
ATOM 3105 O O . PRO A 1 414 ? 28.222 46.960 -6.815 1.00 49.15 447 PRO A O 1
ATOM 3109 N N . LYS A 1 415 ? 27.445 44.857 -6.514 1.00 50.21 448 LYS A N 1
ATOM 3110 C CA . LYS A 1 415 ? 26.638 44.797 -7.721 1.00 51.67 448 LYS A CA 1
ATOM 3111 C C . LYS A 1 415 ? 25.431 45.721 -7.557 1.00 53.66 448 LYS A C 1
ATOM 3112 O O . LYS A 1 415 ? 24.986 46.367 -8.512 1.00 53.90 448 LYS A O 1
ATOM 3118 N N . PHE A 1 416 ? 24.899 45.770 -6.339 1.00 52.70 449 PHE A N 1
ATOM 3119 C CA . PHE A 1 416 ? 23.752 46.624 -6.033 1.00 51.23 449 PHE A CA 1
ATOM 3120 C C . PHE A 1 416 ? 24.183 47.859 -5.242 1.00 51.43 449 PHE A C 1
ATOM 3121 O O . PHE A 1 416 ? 23.531 48.901 -5.310 1.00 52.31 449 PHE A O 1
ATOM 3129 N N . TYR A 1 417 ? 25.269 47.732 -4.482 1.00 50.86 450 TYR A N 1
ATOM 3130 C CA . TYR A 1 417 ? 25.775 48.838 -3.680 1.00 51.48 450 TYR A CA 1
ATOM 3131 C C . TYR A 1 417 ? 27.281 48.974 -3.866 1.00 53.29 450 TYR A C 1
ATOM 3132 O O . TYR A 1 417 ? 28.067 48.574 -3.006 1.00 52.29 450 TYR A O 1
ATOM 3141 N N . PRO A 1 418 ? 27.699 49.539 -5.010 1.00 54.32 451 PRO A N 1
ATOM 3142 C CA . PRO A 1 418 ? 29.120 49.728 -5.314 1.00 54.75 451 PRO A CA 1
ATOM 3143 C C . PRO A 1 418 ? 29.786 50.725 -4.375 1.00 55.20 451 PRO A C 1
ATOM 3144 O O . PRO A 1 418 ? 29.271 51.816 -4.156 1.00 52.85 451 PRO A O 1
ATOM 3148 N N . PRO A 1 419 ? 30.942 50.356 -3.802 1.00 56.78 452 PRO A N 1
ATOM 3149 C CA . PRO A 1 419 ? 31.609 51.292 -2.898 1.00 58.76 452 PRO A CA 1
ATOM 3150 C C . PRO A 1 419 ? 31.784 52.671 -3.541 1.00 59.90 452 PRO A C 1
ATOM 3151 O O . PRO A 1 419 ? 31.832 53.686 -2.845 1.00 60.81 452 PRO A O 1
ATOM 3155 N N . VAL A 1 420 ? 31.869 52.701 -4.869 1.00 60.81 453 VAL A N 1
ATOM 3156 C CA . VAL A 1 420 ? 31.994 53.953 -5.613 1.00 61.26 453 VAL A CA 1
ATOM 3157 C C . VAL A 1 420 ? 31.003 53.869 -6.768 1.00 63.34 453 VAL A C 1
ATOM 3158 O O . VAL A 1 420 ? 31.195 53.104 -7.718 1.00 63.48 453 VAL A O 1
ATOM 3162 N N . GLU A 1 421 ? 29.938 54.658 -6.672 1.00 65.04 454 GLU A N 1
ATOM 3163 C CA . GLU A 1 421 ? 28.885 54.652 -7.678 1.00 67.65 454 GLU A CA 1
ATOM 3164 C C . GLU A 1 421 ? 29.280 55.201 -9.045 1.00 68.24 454 GLU A C 1
ATOM 3165 O O . GLU A 1 421 ? 29.816 56.307 -9.154 1.00 67.79 454 GLU A O 1
ATOM 3171 N N . PRO A 1 422 ? 29.030 54.419 -10.112 1.00 68.36 455 PRO A N 1
ATOM 3172 C CA . PRO A 1 422 ? 29.367 54.860 -11.464 1.00 69.54 455 PRO A CA 1
ATOM 3173 C C . PRO A 1 422 ? 28.600 56.137 -11.786 1.00 70.01 455 PRO A C 1
ATOM 3174 O O . PRO A 1 422 ? 27.525 56.379 -11.235 1.00 68.84 455 PRO A O 1
ATOM 3178 N N . PRO A 1 423 ? 29.143 56.965 -12.689 1.00 71.20 456 PRO A N 1
ATOM 3179 C CA . PRO A 1 423 ? 28.491 58.222 -13.068 1.00 71.77 456 PRO A CA 1
ATOM 3180 C C . PRO A 1 423 ? 27.110 57.995 -13.669 1.00 71.64 456 PRO A C 1
ATOM 3181 O O . PRO A 1 423 ? 26.796 56.902 -14.148 1.00 70.86 456 PRO A O 1
ATOM 3185 N N . ALA A 1 424 ? 26.289 59.037 -13.636 1.00 72.11 457 ALA A N 1
ATOM 3186 C CA . ALA A 1 424 ? 24.941 58.965 -14.172 1.00 73.37 457 ALA A CA 1
ATOM 3187 C C . ALA A 1 424 ? 24.920 59.223 -15.674 1.00 74.55 457 ALA A C 1
ATOM 3188 O O . ALA A 1 424 ? 25.873 59.757 -16.246 1.00 74.13 457 ALA A O 1
ATOM 3190 N N . ALA A 1 425 ? 23.820 58.837 -16.307 1.00 76.33 458 ALA A N 1
ATOM 3191 C CA . ALA A 1 425 ? 23.652 59.031 -17.738 1.00 78.18 458 ALA A CA 1
ATOM 3192 C C . ALA A 1 425 ? 23.174 60.459 -18.006 1.00 79.35 458 ALA A C 1
ATOM 3193 O O . ALA A 1 425 ? 23.807 61.203 -18.756 1.00 80.66 458 ALA A O 1
ATOM 3195 N N . ALA A 1 426 ? 22.066 60.841 -17.378 1.00 79.96 459 ALA A N 1
ATOM 3196 C CA . ALA A 1 426 ? 21.510 62.176 -17.562 1.00 80.96 459 ALA A CA 1
ATOM 3197 C C . ALA A 1 426 ? 20.928 62.719 -16.267 1.00 81.36 459 ALA A C 1
ATOM 3198 O O . ALA A 1 426 ? 20.458 61.959 -15.426 1.00 82.03 459 ALA A O 1
ATOM 3200 N N . TRP A 1 427 ? 20.962 64.037 -16.112 1.00 81.72 460 TRP A N 1
ATOM 3201 C CA . TRP A 1 427 ? 20.431 64.673 -14.918 1.00 82.44 460 TRP A CA 1
ATOM 3202 C C . TRP A 1 427 ? 20.063 66.118 -15.200 1.00 83.08 460 TRP A C 1
ATOM 3203 O O . TRP A 1 427 ? 20.623 66.749 -16.093 1.00 84.49 460 TRP A O 1
ATOM 3214 N N . GLY A 1 428 ? 19.123 66.640 -14.424 1.00 83.19 461 GLY A N 1
ATOM 3215 C CA . GLY A 1 428 ? 18.683 68.007 -14.615 1.00 83.15 461 GLY A CA 1
ATOM 3216 C C . GLY A 1 428 ? 17.186 68.036 -14.845 1.00 83.37 461 GLY A C 1
ATOM 3217 O O . GLY A 1 428 ? 16.464 67.184 -14.327 1.00 83.11 461 GLY A O 1
ATOM 3218 N N . GLU A 1 429 ? 16.710 69.006 -15.618 1.00 83.70 462 GLU A N 1
ATOM 3219 C CA . GLU A 1 429 ? 15.283 69.103 -15.891 1.00 84.37 462 GLU A CA 1
ATOM 3220 C C . GLU A 1 429 ? 14.913 68.221 -17.075 1.00 84.02 462 GLU A C 1
ATOM 3221 O O . GLU A 1 429 ? 15.723 68.000 -17.976 1.00 84.28 462 GLU A O 1
ATOM 3227 N N . ILE A 1 430 ? 13.691 67.699 -17.058 1.00 83.39 463 ILE A N 1
ATOM 3228 C CA . ILE A 1 430 ? 13.210 66.862 -18.145 1.00 82.96 463 ILE A CA 1
ATOM 3229 C C . ILE A 1 430 ? 12.090 67.620 -18.839 1.00 83.18 463 ILE A C 1
ATOM 3230 O O . ILE A 1 430 ? 10.955 67.655 -18.356 1.00 81.72 463 ILE A O 1
ATOM 3235 N N . ARG A 1 431 ? 12.423 68.241 -19.967 1.00 84.28 464 ARG A N 1
ATOM 3236 C CA . ARG A 1 431 ? 11.453 69.016 -20.724 1.00 86.23 464 ARG A CA 1
ATOM 3237 C C . ARG A 1 431 ? 10.948 68.241 -21.927 1.00 86.71 464 ARG A C 1
ATOM 3238 O O . ARG A 1 431 ? 11.733 67.668 -22.681 1.00 86.63 464 ARG A O 1
ATOM 3246 N N . ASN A 1 432 ? 9.629 68.232 -22.095 1.00 87.68 465 ASN A N 1
ATOM 3247 C CA . ASN A 1 432 ? 8.983 67.544 -23.204 1.00 89.12 465 ASN A CA 1
ATOM 3248 C C . ASN A 1 432 ? 8.907 68.463 -24.421 1.00 89.84 465 ASN A C 1
ATOM 3249 O O . ASN A 1 432 ? 8.305 69.534 -24.363 1.00 89.83 465 ASN A O 1
ATOM 3254 N N . VAL A 1 433 ? 9.516 68.034 -25.522 1.00 90.29 466 VAL A N 1
ATOM 3255 C CA . VAL A 1 433 ? 9.538 68.816 -26.754 1.00 91.25 466 VAL A CA 1
ATOM 3256 C C . VAL A 1 433 ? 8.159 69.317 -27.193 1.00 91.44 466 VAL A C 1
ATOM 3257 O O . VAL A 1 433 ? 8.026 70.447 -27.670 1.00 91.17 466 VAL A O 1
ATOM 3261 N N . GLY A 1 434 ? 7.139 68.478 -27.024 1.00 91.32 467 GLY A N 1
ATOM 3262 C CA . GLY A 1 434 ? 5.790 68.845 -27.424 1.00 90.56 467 GLY A CA 1
ATOM 3263 C C . GLY A 1 434 ? 5.181 70.031 -26.699 1.00 90.05 467 GLY A C 1
ATOM 3264 O O . GLY A 1 434 ? 5.150 71.142 -27.232 1.00 89.93 467 GLY A O 1
ATOM 3265 N N . THR A 1 435 ? 4.687 69.796 -25.486 1.00 89.25 468 THR A N 1
ATOM 3266 C CA . THR A 1 435 ? 4.066 70.850 -24.687 1.00 88.59 468 THR A CA 1
ATOM 3267 C C . THR A 1 435 ? 5.060 71.930 -24.269 1.00 87.46 468 THR A C 1
ATOM 3268 O O . THR A 1 435 ? 4.663 72.987 -23.779 1.00 88.01 468 THR A O 1
ATOM 3272 N N . GLY A 1 436 ? 6.347 71.661 -24.461 1.00 85.72 469 GLY A N 1
ATOM 3273 C CA . GLY A 1 436 ? 7.364 72.629 -24.089 1.00 84.16 469 GLY A CA 1
ATOM 3274 C C . GLY A 1 436 ? 7.515 72.735 -22.582 1.00 83.51 469 GLY A C 1
ATOM 3275 O O . GLY A 1 436 ? 8.417 73.418 -22.088 1.00 82.55 469 GLY A O 1
ATOM 3276 N N . LEU A 1 437 ? 6.627 72.051 -21.859 1.00 83.04 470 LEU A N 1
ATOM 3277 C CA . LEU A 1 437 ? 6.622 72.037 -20.395 1.00 82.53 470 LEU A CA 1
ATOM 3278 C C . LEU A 1 437 ? 7.687 71.095 -19.812 1.00 82.07 470 LEU A C 1
ATOM 3279 O O . LEU A 1 437 ? 8.305 70.316 -20.538 1.00 82.17 470 LEU A O 1
ATOM 3284 N N . CYS A 1 438 ? 7.896 71.171 -18.499 1.00 81.58 471 CYS A N 1
ATOM 3285 C CA . CYS A 1 438 ? 8.892 70.334 -17.830 1.00 80.77 471 CYS A CA 1
ATOM 3286 C C . CYS A 1 438 ? 8.278 69.273 -16.918 1.00 80.15 471 CYS A C 1
ATOM 3287 O O . CYS A 1 438 ? 7.153 69.424 -16.434 1.00 78.47 471 CYS A O 1
ATOM 3290 N N . ALA A 1 439 ? 9.020 68.190 -16.700 1.00 80.11 472 ALA A N 1
ATOM 3291 C CA . ALA A 1 439 ? 8.561 67.117 -15.829 1.00 80.81 472 ALA A CA 1
ATOM 3292 C C . ALA A 1 439 ? 8.763 67.589 -14.397 1.00 82.12 472 ALA A C 1
ATOM 3293 O O . ALA A 1 439 ? 9.880 67.907 -13.992 1.00 80.69 472 ALA A O 1
ATOM 3295 N N . ASP A 1 440 ? 7.676 67.639 -13.637 1.00 84.55 473 ASP A N 1
ATOM 3296 C CA . ASP A 1 440 ? 7.729 68.095 -12.256 1.00 88.03 473 ASP A CA 1
ATOM 3297 C C . ASP A 1 440 ? 6.925 67.158 -11.356 1.00 90.73 473 ASP A C 1
ATOM 3298 O O . ASP A 1 440 ? 6.274 66.230 -11.828 1.00 91.13 473 ASP A O 1
ATOM 3303 N N . THR A 1 441 ? 6.990 67.407 -10.054 1.00 94.34 474 THR A N 1
ATOM 3304 C CA . THR A 1 441 ? 6.265 66.625 -9.058 1.00 97.93 474 THR A CA 1
ATOM 3305 C C . THR A 1 441 ? 6.103 67.487 -7.811 1.00 100.54 474 THR A C 1
ATOM 3306 O O . THR A 1 441 ? 7.071 68.073 -7.330 1.00 101.32 474 THR A O 1
ATOM 3310 N N . LYS A 1 442 ? 4.880 67.576 -7.299 1.00 103.77 475 LYS A N 1
ATOM 3311 C CA . LYS A 1 442 ? 4.614 68.376 -6.108 1.00 107.54 475 LYS A CA 1
ATOM 3312 C C . LYS A 1 442 ? 5.266 67.739 -4.887 1.00 109.41 475 LYS A C 1
ATOM 3313 O O . LYS A 1 442 ? 4.617 67.532 -3.862 1.00 110.10 475 LYS A O 1
ATOM 3319 N N . HIS A 1 443 ? 6.554 67.428 -5.005 1.00 111.50 476 HIS A N 1
ATOM 3320 C CA . HIS A 1 443 ? 7.303 66.803 -3.920 1.00 113.05 476 HIS A CA 1
ATOM 3321 C C . HIS A 1 443 ? 6.509 65.670 -3.273 1.00 114.14 476 HIS A C 1
ATOM 3322 O O . HIS A 1 443 ? 6.645 65.409 -2.074 1.00 114.65 476 HIS A O 1
ATOM 3329 N N . GLY A 1 444 ? 5.675 65.009 -4.076 1.00 114.86 477 GLY A N 1
ATOM 3330 C CA . GLY A 1 444 ? 4.879 63.897 -3.582 1.00 115.64 477 GLY A CA 1
ATOM 3331 C C . GLY A 1 444 ? 5.730 62.641 -3.484 1.00 116.23 477 GLY A C 1
ATOM 3332 O O . GLY A 1 444 ? 5.839 61.873 -4.445 1.00 116.18 477 GLY A O 1
ATOM 3333 N N . ALA A 1 445 ? 6.336 62.441 -2.315 1.00 116.27 478 ALA A N 1
ATOM 3334 C CA . ALA A 1 445 ? 7.208 61.296 -2.056 1.00 115.89 478 ALA A CA 1
ATOM 3335 C C . ALA A 1 445 ? 6.467 59.959 -2.007 1.00 115.51 478 ALA A C 1
ATOM 3336 O O . ALA A 1 445 ? 7.002 58.923 -2.413 1.00 115.33 478 ALA A O 1
ATOM 3338 N N . LEU A 1 446 ? 5.238 59.988 -1.501 1.00 114.75 479 LEU A N 1
ATOM 3339 C CA . LEU A 1 446 ? 4.415 58.788 -1.384 1.00 113.17 479 LEU A CA 1
ATOM 3340 C C . LEU A 1 446 ? 4.118 58.175 -2.754 1.00 111.60 479 LEU A C 1
ATOM 3341 O O . LEU A 1 446 ? 4.686 57.143 -3.115 1.00 111.05 479 LEU A O 1
ATOM 3346 N N . GLY A 1 447 ? 3.236 58.812 -3.518 1.00 110.00 480 GLY A N 1
ATOM 3347 C CA . GLY A 1 447 ? 2.901 58.286 -4.827 1.00 108.21 480 GLY A CA 1
ATOM 3348 C C . GLY A 1 447 ? 2.031 59.189 -5.682 1.00 106.79 480 GLY A C 1
ATOM 3349 O O . GLY A 1 447 ? 0.915 58.814 -6.047 1.00 106.31 480 GLY A O 1
ATOM 3350 N N . SER A 1 448 ? 2.538 60.377 -6.004 1.00 105.23 481 SER A N 1
ATOM 3351 C CA . SER A 1 448 ? 1.805 61.326 -6.841 1.00 103.32 481 SER A CA 1
ATOM 3352 C C . SER A 1 448 ? 2.371 61.273 -8.265 1.00 102.12 481 SER A C 1
ATOM 3353 O O . SER A 1 448 ? 3.565 61.497 -8.477 1.00 102.45 481 SER A O 1
ATOM 3356 N N . PRO A 1 449 ? 1.514 60.978 -9.260 1.00 100.49 482 PRO A N 1
ATOM 3357 C CA . PRO A 1 449 ? 1.909 60.884 -10.670 1.00 99.33 482 PRO A CA 1
ATOM 3358 C C . PRO A 1 449 ? 2.881 61.972 -11.115 1.00 98.17 482 PRO A C 1
ATOM 3359 O O . PRO A 1 449 ? 2.879 63.079 -10.579 1.00 98.66 482 PRO A O 1
ATOM 3363 N N . LEU A 1 450 ? 3.717 61.649 -12.095 1.00 96.06 483 LEU A N 1
ATOM 3364 C CA . LEU A 1 450 ? 4.678 62.611 -12.601 1.00 94.38 483 LEU A CA 1
ATOM 3365 C C . LEU A 1 450 ? 3.940 63.579 -13.516 1.00 94.19 483 LEU A C 1
ATOM 3366 O O . LEU A 1 450 ? 3.876 63.369 -14.729 1.00 94.16 483 LEU A O 1
ATOM 3371 N N . ARG A 1 451 ? 3.380 64.636 -12.927 1.00 93.64 484 ARG A N 1
ATOM 3372 C CA . ARG A 1 451 ? 2.632 65.640 -13.685 1.00 92.86 484 ARG A CA 1
ATOM 3373 C C . ARG A 1 451 ? 3.538 66.543 -14.525 1.00 90.84 484 ARG A C 1
ATOM 3374 O O . ARG A 1 451 ? 4.738 66.299 -14.647 1.00 90.88 484 ARG A O 1
ATOM 3382 N N . LEU A 1 452 ? 2.958 67.581 -15.114 1.00 88.47 485 LEU A N 1
ATOM 3383 C CA . LEU A 1 452 ? 3.726 68.493 -15.949 1.00 85.77 485 LEU A CA 1
ATOM 3384 C C . LEU A 1 452 ? 3.543 69.934 -15.462 1.00 83.64 485 LEU A C 1
ATOM 3385 O O . LEU A 1 452 ? 2.431 70.351 -15.129 1.00 83.08 485 LEU A O 1
ATOM 3390 N N . GLU A 1 453 ? 4.640 70.685 -15.411 1.00 81.01 486 GLU A N 1
ATOM 3391 C CA . GLU A 1 453 ? 4.595 72.069 -14.951 1.00 78.39 486 GLU A CA 1
ATOM 3392 C C . GLU A 1 453 ? 5.538 72.959 -15.746 1.00 76.28 486 GLU A C 1
ATOM 3393 O O . GLU A 1 453 ? 6.456 72.475 -16.405 1.00 75.01 486 GLU A O 1
ATOM 3399 N N . GLY A 1 454 ? 5.297 74.265 -15.682 1.00 75.31 487 GLY A N 1
ATOM 3400 C CA . GLY A 1 454 ? 6.131 75.216 -16.394 1.00 73.77 487 GLY A CA 1
ATOM 3401 C C . GLY A 1 454 ? 7.537 75.176 -15.846 1.00 72.56 487 GLY A C 1
ATOM 3402 O O . GLY A 1 454 ? 7.731 75.214 -14.636 1.00 70.63 487 GLY A O 1
ATOM 3403 N N . CYS A 1 455 ? 8.515 75.105 -16.739 1.00 73.71 488 CYS A N 1
ATOM 3404 C CA . CYS A 1 455 ? 9.917 75.028 -16.353 1.00 75.74 488 CYS A CA 1
ATOM 3405 C C . CYS A 1 455 ? 10.389 76.149 -15.440 1.00 75.97 488 CYS A C 1
ATOM 3406 O O . CYS A 1 455 ? 10.162 77.325 -15.712 1.00 75.96 488 CYS A O 1
ATOM 3409 N N . VAL A 1 456 ? 11.056 75.760 -14.358 1.00 77.24 489 VAL A N 1
ATOM 3410 C CA . VAL A 1 456 ? 11.597 76.697 -13.381 1.00 78.46 489 VAL A CA 1
ATOM 3411 C C . VAL A 1 456 ? 13.034 77.049 -13.761 1.00 80.49 489 VAL A C 1
ATOM 3412 O O . VAL A 1 456 ? 13.392 78.221 -13.823 1.00 80.42 489 VAL A O 1
ATOM 3416 N N . ARG A 1 457 ? 13.850 76.030 -14.019 1.00 83.74 490 ARG A N 1
ATOM 3417 C CA . ARG A 1 457 ? 15.244 76.229 -14.411 1.00 87.71 490 ARG A CA 1
ATOM 3418 C C . ARG A 1 457 ? 16.084 76.905 -13.314 1.00 88.88 490 ARG A C 1
ATOM 3419 O O . ARG A 1 457 ? 17.110 77.528 -13.606 1.00 89.50 490 ARG A O 1
ATOM 3427 N N . GLY A 1 458 ? 15.646 76.785 -12.062 1.00 89.61 491 GLY A N 1
ATOM 3428 C CA . GLY A 1 458 ? 16.372 77.390 -10.953 1.00 90.68 491 GLY A CA 1
ATOM 3429 C C . GLY A 1 458 ? 16.088 78.872 -10.773 1.00 91.08 491 GLY A C 1
ATOM 3430 O O . GLY A 1 458 ? 16.635 79.526 -9.880 1.00 90.00 491 GLY A O 1
ATOM 3431 N N . ARG A 1 459 ? 15.220 79.403 -11.626 1.00 91.95 492 ARG A N 1
ATOM 3432 C CA . ARG A 1 459 ? 14.849 80.814 -11.582 1.00 92.99 492 ARG A CA 1
ATOM 3433 C C . ARG A 1 459 ? 13.431 80.953 -11.036 1.00 94.37 492 ARG A C 1
ATOM 3434 O O . ARG A 1 459 ? 12.795 81.995 -11.195 1.00 94.52 492 ARG A O 1
ATOM 3442 N N . GLY A 1 460 ? 12.939 79.899 -10.392 1.00 95.88 493 GLY A N 1
ATOM 3443 C CA . GLY A 1 460 ? 11.587 79.935 -9.868 1.00 98.01 493 GLY A CA 1
ATOM 3444 C C . GLY A 1 460 ? 11.459 80.178 -8.378 1.00 99.39 493 GLY A C 1
ATOM 3445 O O . GLY A 1 460 ? 12.438 80.105 -7.632 1.00 99.02 493 GLY A O 1
ATOM 3446 N N . GLU A 1 461 ? 10.232 80.471 -7.955 1.00 100.92 494 GLU A N 1
ATOM 3447 C CA . GLU A 1 461 ? 9.920 80.727 -6.553 1.00 102.32 494 GLU A CA 1
ATOM 3448 C C . GLU A 1 461 ? 9.637 79.378 -5.888 1.00 102.92 494 GLU A C 1
ATOM 3449 O O . GLU A 1 461 ? 8.923 78.541 -6.443 1.00 102.19 494 GLU A O 1
ATOM 3455 N N . ALA A 1 462 ? 10.206 79.163 -4.706 1.00 104.25 495 ALA A N 1
ATOM 3456 C CA . ALA A 1 462 ? 10.006 77.908 -3.987 1.00 105.37 495 ALA A CA 1
ATOM 3457 C C . ALA A 1 462 ? 8.611 77.846 -3.369 1.00 105.81 495 ALA A C 1
ATOM 3458 O O . ALA A 1 462 ? 8.245 76.859 -2.731 1.00 106.12 495 ALA A O 1
ATOM 3460 N N . ALA A 1 463 ? 7.834 78.905 -3.568 1.00 105.99 496 ALA A N 1
ATOM 3461 C CA . ALA A 1 463 ? 6.483 78.973 -3.028 1.00 106.04 496 ALA A CA 1
ATOM 3462 C C . ALA A 1 463 ? 5.521 78.023 -3.738 1.00 105.80 496 ALA A C 1
ATOM 3463 O O . ALA A 1 463 ? 4.571 77.529 -3.130 1.00 105.77 496 ALA A O 1
ATOM 3465 N N . TRP A 1 464 ? 5.767 77.760 -5.018 1.00 105.70 497 TRP A N 1
ATOM 3466 C CA . TRP A 1 464 ? 4.891 76.875 -5.780 1.00 105.61 497 TRP A CA 1
ATOM 3467 C C . TRP A 1 464 ? 5.312 75.410 -5.666 1.00 104.20 497 TRP A C 1
ATOM 3468 O O . TRP A 1 464 ? 4.700 74.533 -6.280 1.00 104.37 497 TRP A O 1
ATOM 3479 N N . ASN A 1 465 ? 6.351 75.151 -4.873 1.00 102.44 498 ASN A N 1
ATOM 3480 C CA . ASN A 1 465 ? 6.863 73.792 -4.680 1.00 100.09 498 ASN A CA 1
ATOM 3481 C C . ASN A 1 465 ? 7.167 73.131 -6.022 1.00 98.13 498 ASN A C 1
ATOM 3482 O O . ASN A 1 465 ? 6.336 72.396 -6.569 1.00 98.20 498 ASN A O 1
ATOM 3487 N N . ASN A 1 466 ? 8.362 73.395 -6.549 1.00 95.05 499 ASN A N 1
ATOM 3488 C CA . ASN A 1 466 ? 8.777 72.835 -7.830 1.00 91.42 499 ASN A CA 1
ATOM 3489 C C . ASN A 1 466 ? 9.995 71.924 -7.705 1.00 89.28 499 ASN A C 1
ATOM 3490 O O . ASN A 1 466 ? 11.058 72.347 -7.241 1.00 89.56 499 ASN A O 1
ATOM 3495 N N . MET A 1 467 ? 9.821 70.668 -8.111 1.00 85.79 500 MET A N 1
ATOM 3496 C CA . MET A 1 467 ? 10.894 69.682 -8.106 1.00 81.66 500 MET A CA 1
ATOM 3497 C C . MET A 1 467 ? 11.054 69.241 -9.557 1.00 79.08 500 MET A C 1
ATOM 3498 O O . MET A 1 467 ? 10.361 68.331 -10.024 1.00 78.86 500 MET A O 1
ATOM 3503 N N . GLN A 1 468 ? 11.958 69.912 -10.268 1.00 75.22 501 GLN A N 1
ATOM 3504 C CA . GLN A 1 468 ? 12.216 69.624 -11.674 1.00 70.70 501 GLN A CA 1
ATOM 3505 C C . GLN A 1 468 ? 13.622 69.126 -11.932 1.00 68.00 501 GLN A C 1
ATOM 3506 O O . GLN A 1 468 ? 14.160 69.290 -13.028 1.00 68.31 501 GLN A O 1
ATOM 3512 N N . VAL A 1 469 ? 14.224 68.530 -10.917 1.00 64.09 502 VAL A N 1
ATOM 3513 C CA . VAL A 1 469 ? 15.565 68.003 -11.059 1.00 60.97 502 VAL A CA 1
ATOM 3514 C C . VAL A 1 469 ? 15.481 66.491 -10.935 1.00 59.50 502 VAL A C 1
ATOM 3515 O O . VAL A 1 469 ? 14.865 65.966 -10.010 1.00 59.83 502 VAL A O 1
ATOM 3519 N N . PHE A 1 470 ? 16.086 65.798 -11.888 1.00 57.92 503 PHE A N 1
ATOM 3520 C CA . PHE A 1 470 ? 16.060 64.346 -11.908 1.00 56.97 503 PHE A CA 1
ATOM 3521 C C . PHE A 1 470 ? 17.390 63.783 -12.346 1.00 57.43 503 PHE A C 1
ATOM 3522 O O . PHE A 1 470 ? 18.205 64.472 -12.956 1.00 55.16 503 PHE A O 1
ATOM 3530 N N . THR A 1 471 ? 17.594 62.509 -12.034 1.00 60.05 504 THR A N 1
ATOM 3531 C CA . THR A 1 471 ? 18.817 61.828 -12.405 1.00 60.69 504 THR A CA 1
ATOM 3532 C C . THR A 1 471 ? 18.525 60.435 -12.935 1.00 62.55 504 THR A C 1
ATOM 3533 O O . THR A 1 471 ? 17.756 59.672 -12.350 1.00 62.35 504 THR A O 1
ATOM 3537 N N . PHE A 1 472 ? 19.132 60.130 -14.073 1.00 65.58 505 PHE A N 1
ATOM 3538 C CA . PHE A 1 472 ? 19.001 58.830 -14.710 1.00 66.98 505 PHE A CA 1
ATOM 3539 C C . PHE A 1 472 ? 20.275 58.124 -14.250 1.00 65.72 505 PHE A C 1
ATOM 3540 O O . PHE A 1 472 ? 21.269 58.071 -14.967 1.00 66.11 505 PHE A O 1
ATOM 3548 N N . THR A 1 473 ? 20.236 57.604 -13.029 1.00 65.46 506 THR A N 1
ATOM 3549 C CA . THR A 1 473 ? 21.387 56.942 -12.421 1.00 65.88 506 THR A CA 1
ATOM 3550 C C . THR A 1 473 ? 21.984 55.785 -13.222 1.00 66.15 506 THR A C 1
ATOM 3551 O O . THR A 1 473 ? 21.481 55.416 -14.289 1.00 66.38 506 THR A O 1
ATOM 3555 N N . TRP A 1 474 ? 23.063 55.220 -12.680 1.00 65.96 507 TRP A N 1
ATOM 3556 C CA . TRP A 1 474 ? 23.774 54.100 -13.294 1.00 65.31 507 TRP A CA 1
ATOM 3557 C C . TRP A 1 474 ? 22.953 52.811 -13.318 1.00 64.59 507 TRP A C 1
ATOM 3558 O O . TRP A 1 474 ? 23.271 51.886 -14.060 1.00 64.45 507 TRP A O 1
ATOM 3569 N N . ARG A 1 475 ? 21.903 52.754 -12.504 1.00 64.19 508 ARG A N 1
ATOM 3570 C CA . ARG A 1 475 ? 21.053 51.568 -12.435 1.00 63.87 508 ARG A CA 1
ATOM 3571 C C . ARG A 1 475 ? 19.984 51.563 -13.522 1.00 64.43 508 ARG A C 1
ATOM 3572 O O . ARG A 1 475 ? 19.086 50.723 -13.509 1.00 63.77 508 ARG A O 1
ATOM 3580 N N . GLU A 1 476 ? 20.076 52.505 -14.456 1.00 66.08 509 GLU A N 1
ATOM 3581 C CA . GLU A 1 476 ? 19.114 52.601 -15.552 1.00 67.49 509 GLU A CA 1
ATOM 3582 C C . GLU A 1 476 ? 17.727 53.027 -15.077 1.00 67.11 509 GLU A C 1
ATOM 3583 O O . GLU A 1 476 ? 16.725 52.771 -15.754 1.00 66.89 509 GLU A O 1
ATOM 3589 N N . ASP A 1 477 ? 17.666 53.669 -13.914 1.00 66.61 510 ASP A N 1
ATOM 3590 C CA . ASP A 1 477 ? 16.391 54.135 -13.374 1.00 67.04 510 ASP A CA 1
ATOM 3591 C C . ASP A 1 477 ? 16.386 55.654 -13.239 1.00 66.47 510 ASP A C 1
ATOM 3592 O O . ASP A 1 477 ? 17.441 56.297 -13.254 1.00 66.17 510 ASP A O 1
ATOM 3597 N N . ILE A 1 478 ? 15.195 56.225 -13.106 1.00 65.36 511 ILE A N 1
ATOM 3598 C CA . ILE A 1 478 ? 15.062 57.667 -12.981 1.00 65.04 511 ILE A CA 1
ATOM 3599 C C . ILE A 1 478 ? 14.565 58.053 -11.597 1.00 64.76 511 ILE A C 1
ATOM 3600 O O . ILE A 1 478 ? 13.524 57.575 -11.153 1.00 65.18 511 ILE A O 1
ATOM 3605 N N . ARG A 1 479 ? 15.312 58.912 -10.914 1.00 64.59 512 ARG A N 1
ATOM 3606 C CA . ARG A 1 479 ? 14.902 59.365 -9.593 1.00 65.74 512 ARG A CA 1
ATOM 3607 C C . ARG A 1 479 ? 15.148 60.864 -9.387 1.00 65.26 512 ARG A C 1
ATOM 3608 O O . ARG A 1 479 ? 16.107 61.438 -9.916 1.00 65.20 512 ARG A O 1
ATOM 3616 N N . PRO A 1 480 ? 14.267 61.522 -8.624 1.00 64.19 513 PRO A N 1
ATOM 3617 C CA . PRO A 1 480 ? 14.389 62.956 -8.359 1.00 65.11 513 PRO A CA 1
ATOM 3618 C C . PRO A 1 480 ? 15.659 63.352 -7.623 1.00 65.62 513 PRO A C 1
ATOM 3619 O O . PRO A 1 480 ? 16.267 62.541 -6.925 1.00 65.82 513 PRO A O 1
ATOM 3623 N N . GLY A 1 481 ? 16.048 64.611 -7.792 1.00 66.49 514 GLY A N 1
ATOM 3624 C CA . GLY A 1 481 ? 17.234 65.119 -7.134 1.00 68.39 514 GLY A CA 1
ATOM 3625 C C . GLY A 1 481 ? 18.461 65.110 -8.018 1.00 70.07 514 GLY A C 1
ATOM 3626 O O . GLY A 1 481 ? 18.434 64.595 -9.135 1.00 69.22 514 GLY A O 1
ATOM 3627 N N . ASP A 1 482 ? 19.537 65.696 -7.504 1.00 72.78 515 ASP A N 1
ATOM 3628 C CA . ASP A 1 482 ? 20.801 65.766 -8.216 1.00 75.94 515 ASP A CA 1
ATOM 3629 C C . ASP A 1 482 ? 21.437 64.394 -8.181 1.00 76.27 515 ASP A C 1
ATOM 3630 O O . ASP A 1 482 ? 21.239 63.637 -7.238 1.00 74.55 515 ASP A O 1
ATOM 3635 N N . PRO A 1 483 ? 22.227 64.061 -9.208 1.00 77.96 516 PRO A N 1
ATOM 3636 C CA . PRO A 1 483 ? 22.891 62.757 -9.279 1.00 79.38 516 PRO A CA 1
ATOM 3637 C C . PRO A 1 483 ? 23.742 62.477 -8.048 1.00 80.07 516 PRO A C 1
ATOM 3638 O O . PRO A 1 483 ? 24.277 61.380 -7.884 1.00 80.99 516 PRO A O 1
ATOM 3642 N N . GLN A 1 484 ? 23.852 63.471 -7.178 1.00 80.38 517 GLN A N 1
ATOM 3643 C CA . GLN A 1 484 ? 24.638 63.325 -5.969 1.00 80.76 517 GLN A CA 1
ATOM 3644 C C . GLN A 1 484 ? 23.732 63.287 -4.743 1.00 79.98 517 GLN A C 1
ATOM 3645 O O . GLN A 1 484 ? 24.103 62.733 -3.715 1.00 80.36 517 GLN A O 1
ATOM 3651 N N . HIS A 1 485 ? 22.540 63.870 -4.855 1.00 79.70 518 HIS A N 1
ATOM 3652 C CA . HIS A 1 485 ? 21.585 63.891 -3.745 1.00 78.48 518 HIS A CA 1
ATOM 3653 C C . HIS A 1 485 ? 20.248 63.303 -4.184 1.00 76.85 518 HIS A C 1
ATOM 3654 O O . HIS A 1 485 ? 19.194 63.869 -3.910 1.00 76.05 518 HIS A O 1
ATOM 3661 N N . THR A 1 486 ? 20.298 62.169 -4.871 1.00 75.94 519 THR A N 1
ATOM 3662 C CA . THR A 1 486 ? 19.089 61.521 -5.357 1.00 75.56 519 THR A CA 1
ATOM 3663 C C . THR A 1 486 ? 18.240 60.976 -4.229 1.00 76.21 519 THR A C 1
ATOM 3664 O O . THR A 1 486 ? 18.726 60.748 -3.126 1.00 75.96 519 THR A O 1
ATOM 3668 N N . LYS A 1 487 ? 16.963 60.766 -4.527 1.00 77.57 520 LYS A N 1
ATOM 3669 C CA . LYS A 1 487 ? 16.014 60.233 -3.563 1.00 78.86 520 LYS A CA 1
ATOM 3670 C C . LYS A 1 487 ? 15.693 58.782 -3.874 1.00 79.99 520 LYS A C 1
ATOM 3671 O O . LYS A 1 487 ? 15.764 58.352 -5.025 1.00 79.87 520 LYS A O 1
ATOM 3677 N N . LYS A 1 488 ? 15.333 58.034 -2.836 1.00 81.59 521 LYS A N 1
ATOM 3678 C CA . LYS A 1 488 ? 15.001 56.620 -2.974 1.00 83.51 521 LYS A CA 1
ATOM 3679 C C . LYS A 1 488 ? 13.667 56.385 -3.677 1.00 84.05 521 LYS A C 1
ATOM 3680 O O . LYS A 1 488 ? 13.004 55.376 -3.438 1.00 83.72 521 LYS A O 1
ATOM 3686 N N . PHE A 1 489 ? 13.277 57.316 -4.543 1.00 84.88 522 PHE A N 1
ATOM 3687 C CA . PHE A 1 489 ? 12.028 57.196 -5.286 1.00 85.56 522 PHE A CA 1
ATOM 3688 C C . PHE A 1 489 ? 12.356 57.051 -6.765 1.00 85.93 522 PHE A C 1
ATOM 3689 O O . PHE A 1 489 ? 13.093 57.849 -7.328 1.00 85.89 522 PHE A O 1
ATOM 3697 N N . CYS A 1 490 ? 11.811 56.015 -7.385 1.00 87.64 523 CYS A N 1
ATOM 3698 C CA . CYS A 1 490 ? 12.065 55.737 -8.793 1.00 89.54 523 CYS A CA 1
ATOM 3699 C C . CYS A 1 490 ? 10.822 55.913 -9.654 1.00 90.12 523 CYS A C 1
ATOM 3700 O O . CYS A 1 490 ? 9.710 56.005 -9.137 1.00 89.79 523 CYS A O 1
ATOM 3703 N N . PHE A 1 491 ? 11.017 55.978 -10.968 1.00 91.03 524 PHE A N 1
ATOM 3704 C CA . PHE A 1 491 ? 9.896 56.117 -11.886 1.00 92.43 524 PHE A CA 1
ATOM 3705 C C . PHE A 1 491 ? 9.326 54.726 -12.150 1.00 93.85 524 PHE A C 1
ATOM 3706 O O . PHE A 1 491 ? 9.892 53.956 -12.925 1.00 94.21 524 PHE A O 1
ATOM 3714 N N . ASP A 1 492 ? 8.210 54.414 -11.493 1.00 95.60 525 ASP A N 1
ATOM 3715 C CA . ASP A 1 492 ? 7.552 53.115 -11.630 1.00 97.39 525 ASP A CA 1
ATOM 3716 C C . ASP A 1 492 ? 6.245 53.229 -12.415 1.00 98.22 525 ASP A C 1
ATOM 3717 O O . ASP A 1 492 ? 5.362 54.011 -12.057 1.00 98.31 525 ASP A O 1
ATOM 3722 N N . ALA A 1 493 ? 6.127 52.441 -13.482 1.00 98.82 526 ALA A N 1
ATOM 3723 C CA . ALA A 1 493 ? 4.934 52.446 -14.322 1.00 99.81 526 ALA A CA 1
ATOM 3724 C C . ALA A 1 493 ? 4.396 51.028 -14.498 1.00 100.65 526 ALA A C 1
ATOM 3725 O O . ALA A 1 493 ? 5.148 50.108 -14.826 1.00 100.52 526 ALA A O 1
ATOM 3727 N N . ILE A 1 494 ? 3.091 50.861 -14.292 1.00 101.87 527 ILE A N 1
ATOM 3728 C CA . ILE A 1 494 ? 2.448 49.554 -14.417 1.00 102.63 527 ILE A CA 1
ATOM 3729 C C . ILE A 1 494 ? 2.184 49.163 -15.872 1.00 103.64 527 ILE A C 1
ATOM 3730 O O . ILE A 1 494 ? 3.046 48.583 -16.538 1.00 104.01 527 ILE A O 1
ATOM 3735 N N . SER A 1 495 ? 0.986 49.485 -16.357 1.00 104.36 528 SER A N 1
ATOM 3736 C CA . SER A 1 495 ? 0.588 49.157 -17.724 1.00 105.34 528 SER A CA 1
ATOM 3737 C C . SER A 1 495 ? 1.326 49.989 -18.766 1.00 105.77 528 SER A C 1
ATOM 3738 O O . SER A 1 495 ? 2.374 50.572 -18.487 1.00 105.38 528 SER A O 1
ATOM 3741 N N . HIS A 1 496 ? 0.768 50.033 -19.971 1.00 106.79 529 HIS A N 1
ATOM 3742 C CA . HIS A 1 496 ? 1.354 50.795 -21.067 1.00 108.18 529 HIS A CA 1
ATOM 3743 C C . HIS A 1 496 ? 0.492 52.029 -21.337 1.00 108.61 529 HIS A C 1
ATOM 3744 O O . HIS A 1 496 ? 0.469 52.557 -22.452 1.00 109.01 529 HIS A O 1
ATOM 3751 N N . THR A 1 497 ? -0.222 52.473 -20.304 1.00 108.71 530 THR A N 1
ATOM 3752 C CA . THR A 1 497 ? -1.078 53.653 -20.397 1.00 108.54 530 THR A CA 1
ATOM 3753 C C . THR A 1 497 ? -1.177 54.373 -19.054 1.00 108.02 530 THR A C 1
ATOM 3754 O O . THR A 1 497 ? -1.595 55.530 -18.995 1.00 108.37 530 THR A O 1
ATOM 3758 N N . SER A 1 498 ? -0.788 53.690 -17.981 1.00 106.88 531 SER A N 1
ATOM 3759 C CA . SER A 1 498 ? -0.842 54.284 -16.650 1.00 105.94 531 SER A CA 1
ATOM 3760 C C . SER A 1 498 ? 0.218 55.372 -16.499 1.00 105.37 531 SER A C 1
ATOM 3761 O O . SER A 1 498 ? 1.229 55.376 -17.206 1.00 105.31 531 SER A O 1
ATOM 3764 N N . PRO A 1 499 ? -0.006 56.319 -15.574 1.00 104.92 532 PRO A N 1
ATOM 3765 C CA . PRO A 1 499 ? 0.935 57.415 -15.333 1.00 104.42 532 PRO A CA 1
ATOM 3766 C C . PRO A 1 499 ? 2.166 56.958 -14.555 1.00 103.36 532 PRO A C 1
ATOM 3767 O O . PRO A 1 499 ? 2.135 55.929 -13.876 1.00 103.78 532 PRO A O 1
ATOM 3771 N N . VAL A 1 500 ? 3.247 57.726 -14.656 1.00 101.68 533 VAL A N 1
ATOM 3772 C CA . VAL A 1 500 ? 4.479 57.394 -13.957 1.00 99.40 533 VAL A CA 1
ATOM 3773 C C . VAL A 1 500 ? 4.297 57.629 -12.460 1.00 98.71 533 VAL A C 1
ATOM 3774 O O . VAL A 1 500 ? 3.476 58.448 -12.045 1.00 98.30 533 VAL A O 1
ATOM 3778 N N . THR A 1 501 ? 5.070 56.915 -11.652 1.00 97.97 534 THR A N 1
ATOM 3779 C CA . THR A 1 501 ? 4.970 57.041 -10.205 1.00 97.40 534 THR A CA 1
ATOM 3780 C C . THR A 1 501 ? 6.331 57.060 -9.532 1.00 96.82 534 THR A C 1
ATOM 3781 O O . THR A 1 501 ? 7.312 56.555 -10.071 1.00 95.54 534 THR A O 1
ATOM 3785 N N . LEU A 1 502 ? 6.377 57.660 -8.349 1.00 97.36 535 LEU A N 1
ATOM 3786 C CA . LEU A 1 502 ? 7.607 57.736 -7.581 1.00 98.85 535 LEU A CA 1
ATOM 3787 C C . LEU A 1 502 ? 7.600 56.658 -6.507 1.00 99.87 535 LEU A C 1
ATOM 3788 O O . LEU A 1 502 ? 7.853 56.930 -5.332 1.00 100.59 535 LEU A O 1
ATOM 3793 N N . TYR A 1 503 ? 7.302 55.431 -6.924 1.00 100.79 536 TYR A N 1
ATOM 3794 C CA . TYR A 1 503 ? 7.272 54.289 -6.015 1.00 101.28 536 TYR A CA 1
ATOM 3795 C C . TYR A 1 503 ? 8.697 54.026 -5.498 1.00 100.95 536 TYR A C 1
ATOM 3796 O O . TYR A 1 503 ? 9.679 54.348 -6.168 1.00 101.97 536 TYR A O 1
ATOM 3805 N N . ASP A 1 504 ? 8.806 53.445 -4.309 1.00 99.70 537 ASP A N 1
ATOM 3806 C CA . ASP A 1 504 ? 10.105 53.148 -3.715 1.00 98.21 537 ASP A CA 1
ATOM 3807 C C . ASP A 1 504 ? 11.007 52.409 -4.700 1.00 97.17 537 ASP A C 1
ATOM 3808 O O . ASP A 1 504 ? 10.547 51.554 -5.456 1.00 96.92 537 ASP A O 1
ATOM 3813 N N . CYS A 1 505 ? 12.292 52.745 -4.690 1.00 95.99 538 CYS A N 1
ATOM 3814 C CA . CYS A 1 505 ? 13.246 52.107 -5.592 1.00 95.16 538 CYS A CA 1
ATOM 3815 C C . CYS A 1 505 ? 13.664 50.730 -5.099 1.00 94.96 538 CYS A C 1
ATOM 3816 O O . CYS A 1 505 ? 13.975 50.549 -3.924 1.00 94.56 538 CYS A O 1
ATOM 3819 N N . HIS A 1 506 ? 13.675 49.767 -6.012 1.00 94.80 539 HIS A N 1
ATOM 3820 C CA . HIS A 1 506 ? 14.104 48.409 -5.708 1.00 94.15 539 HIS A CA 1
ATOM 3821 C C . HIS A 1 506 ? 15.147 48.121 -6.781 1.00 95.05 539 HIS A C 1
ATOM 3822 O O . HIS A 1 506 ? 14.838 48.142 -7.965 1.00 96.20 539 HIS A O 1
ATOM 3829 N N . SER A 1 507 ? 16.389 47.892 -6.375 1.00 95.79 540 SER A N 1
ATOM 3830 C CA . SER A 1 507 ? 17.457 47.649 -7.342 1.00 96.54 540 SER A CA 1
ATOM 3831 C C . SER A 1 507 ? 17.205 46.467 -8.267 1.00 96.68 540 SER A C 1
ATOM 3832 O O . SER A 1 507 ? 17.984 45.516 -8.305 1.00 97.70 540 SER A O 1
ATOM 3835 N N . MET A 1 508 ? 16.118 46.544 -9.025 1.00 96.41 541 MET A N 1
ATOM 3836 C CA . MET A 1 508 ? 15.741 45.497 -9.962 1.00 96.62 541 MET A CA 1
ATOM 3837 C C . MET A 1 508 ? 15.218 46.183 -11.222 1.00 96.12 541 MET A C 1
ATOM 3838 O O . MET A 1 508 ? 14.351 47.055 -11.143 1.00 96.07 541 MET A O 1
ATOM 3843 N N . LYS A 1 509 ? 15.751 45.798 -12.378 1.00 95.54 542 LYS A N 1
ATOM 3844 C CA . LYS A 1 509 ? 15.335 46.385 -13.650 1.00 95.03 542 LYS A CA 1
ATOM 3845 C C . LYS A 1 509 ? 13.885 46.047 -13.984 1.00 94.51 542 LYS A C 1
ATOM 3846 O O . LYS A 1 509 ? 13.542 45.832 -15.148 1.00 94.68 542 LYS A O 1
ATOM 3852 N N . GLY A 1 510 ? 13.037 46.007 -12.961 1.00 93.58 543 GLY A N 1
ATOM 3853 C CA . GLY A 1 510 ? 11.639 45.685 -13.170 1.00 92.42 543 GLY A CA 1
ATOM 3854 C C . GLY A 1 510 ? 10.878 46.808 -13.844 1.00 91.53 543 GLY A C 1
ATOM 3855 O O . GLY A 1 510 ? 11.226 47.243 -14.945 1.00 91.78 543 GLY A O 1
ATOM 3856 N N . ASN A 1 511 ? 9.832 47.283 -13.182 1.00 90.17 544 ASN A N 1
ATOM 3857 C CA . ASN A 1 511 ? 9.028 48.362 -13.730 1.00 88.63 544 ASN A CA 1
ATOM 3858 C C . ASN A 1 511 ? 9.682 49.715 -13.477 1.00 87.87 544 ASN A C 1
ATOM 3859 O O . ASN A 1 511 ? 9.049 50.764 -13.613 1.00 88.09 544 ASN A O 1
ATOM 3864 N N . GLN A 1 512 ? 10.960 49.672 -13.112 1.00 85.72 545 GLN A N 1
ATOM 3865 C CA . GLN A 1 512 ? 11.742 50.871 -12.846 1.00 82.47 545 GLN A CA 1
ATOM 3866 C C . GLN A 1 512 ? 12.926 50.913 -13.815 1.00 82.07 545 GLN A C 1
ATOM 3867 O O . GLN A 1 512 ? 13.919 51.598 -13.578 1.00 81.75 545 GLN A O 1
ATOM 3873 N N . LEU A 1 513 ? 12.808 50.169 -14.909 1.00 81.58 546 LEU A N 1
ATOM 3874 C CA . LEU A 1 513 ? 13.853 50.114 -15.921 1.00 82.11 546 LEU A CA 1
ATOM 3875 C C . LEU A 1 513 ? 13.483 50.998 -17.101 1.00 82.89 546 LEU A C 1
ATOM 3876 O O . LEU A 1 513 ? 12.516 50.724 -17.810 1.00 83.87 546 LEU A O 1
ATOM 3881 N N . TRP A 1 514 ? 14.245 52.064 -17.315 1.00 82.36 547 TRP A N 1
ATOM 3882 C CA . TRP A 1 514 ? 13.954 52.949 -18.429 1.00 81.64 547 TRP A CA 1
ATOM 3883 C C . TRP A 1 514 ? 15.049 52.881 -19.473 1.00 83.71 547 TRP A C 1
ATOM 3884 O O . TRP A 1 514 ? 16.091 52.271 -19.252 1.00 83.14 547 TRP A O 1
ATOM 3895 N N . LYS A 1 515 ? 14.797 53.512 -20.613 1.00 86.73 548 LYS A N 1
ATOM 3896 C CA . LYS A 1 515 ? 15.740 53.531 -21.718 1.00 89.80 548 LYS A CA 1
ATOM 3897 C C . LYS A 1 515 ? 15.598 54.874 -22.428 1.00 91.14 548 LYS A C 1
ATOM 3898 O O . LYS A 1 515 ? 14.516 55.222 -22.904 1.00 91.30 548 LYS A O 1
ATOM 3904 N N . TYR A 1 516 ? 16.687 55.633 -22.479 1.00 92.71 549 TYR A N 1
ATOM 3905 C CA . TYR A 1 516 ? 16.682 56.930 -23.143 1.00 94.06 549 TYR A CA 1
ATOM 3906 C C . TYR A 1 516 ? 17.435 56.751 -24.459 1.00 95.38 549 TYR A C 1
ATOM 3907 O O . TYR A 1 516 ? 18.662 56.668 -24.460 1.00 95.77 549 TYR A O 1
ATOM 3916 N N . ARG A 1 517 ? 16.704 56.680 -25.572 1.00 97.12 550 ARG A N 1
ATOM 3917 C CA . ARG A 1 517 ? 17.328 56.488 -26.885 1.00 98.39 550 ARG A CA 1
ATOM 3918 C C . ARG A 1 517 ? 17.569 57.787 -27.648 1.00 98.85 550 ARG A C 1
ATOM 3919 O O . ARG A 1 517 ? 17.130 58.857 -27.226 1.00 99.02 550 ARG A O 1
ATOM 3927 N N . LYS A 1 518 ? 18.269 57.679 -28.777 1.00 99.68 551 LYS A N 1
ATOM 3928 C CA . LYS A 1 518 ? 18.581 58.832 -29.619 1.00 100.40 551 LYS A CA 1
ATOM 3929 C C . LYS A 1 518 ? 17.296 59.512 -30.098 1.00 100.75 551 LYS A C 1
ATOM 3930 O O . LYS A 1 518 ? 17.284 60.710 -30.387 1.00 100.34 551 LYS A O 1
ATOM 3936 N N . ASP A 1 519 ? 16.218 58.738 -30.181 1.00 101.25 552 ASP A N 1
ATOM 3937 C CA . ASP A 1 519 ? 14.929 59.266 -30.615 1.00 101.84 552 ASP A CA 1
ATOM 3938 C C . ASP A 1 519 ? 14.266 60.075 -29.498 1.00 101.60 552 ASP A C 1
ATOM 3939 O O . ASP A 1 519 ? 13.076 60.390 -29.568 1.00 101.46 552 ASP A O 1
ATOM 3944 N N . LYS A 1 520 ? 15.046 60.409 -28.472 1.00 101.23 553 LYS A N 1
ATOM 3945 C CA . LYS A 1 520 ? 14.550 61.185 -27.340 1.00 100.83 553 LYS A CA 1
ATOM 3946 C C . LYS A 1 520 ? 13.254 60.642 -26.748 1.00 101.28 553 LYS A C 1
ATOM 3947 O O . LYS A 1 520 ? 12.231 61.329 -26.734 1.00 101.69 553 LYS A O 1
ATOM 3953 N N . THR A 1 521 ? 13.299 59.408 -26.261 1.00 101.41 554 THR A N 1
ATOM 3954 C CA . THR A 1 521 ? 12.125 58.795 -25.653 1.00 101.70 554 THR A CA 1
ATOM 3955 C C . THR A 1 521 ? 12.564 57.953 -24.467 1.00 102.10 554 THR A C 1
ATOM 3956 O O . THR A 1 521 ? 13.670 57.407 -24.449 1.00 101.71 554 THR A O 1
ATOM 3960 N N . LEU A 1 522 ? 11.688 57.853 -23.477 1.00 102.77 555 LEU A N 1
ATOM 3961 C CA . LEU A 1 522 ? 11.967 57.081 -22.275 1.00 103.80 555 LEU A CA 1
ATOM 3962 C C . LEU A 1 522 ? 11.291 55.716 -22.379 1.00 104.26 555 LEU A C 1
ATOM 3963 O O . LEU A 1 522 ? 10.229 55.479 -21.798 1.00 103.97 555 LEU A O 1
ATOM 3968 N N . TYR A 1 523 ? 11.930 54.830 -23.136 1.00 104.96 556 TYR A N 1
ATOM 3969 C CA . TYR A 1 523 ? 11.444 53.476 -23.378 1.00 105.47 556 TYR A CA 1
ATOM 3970 C C . TYR A 1 523 ? 11.293 52.632 -22.111 1.00 104.28 556 TYR A C 1
ATOM 3971 O O . TYR A 1 523 ? 12.178 52.605 -21.257 1.00 104.07 556 TYR A O 1
ATOM 3980 N N . HIS A 1 524 ? 10.159 51.948 -22.003 1.00 103.40 557 HIS A N 1
ATOM 3981 C CA . HIS A 1 524 ? 9.865 51.079 -20.864 1.00 102.77 557 HIS A CA 1
ATOM 3982 C C . HIS A 1 524 ? 9.732 49.655 -21.421 1.00 102.70 557 HIS A C 1
ATOM 3983 O O . HIS A 1 524 ? 8.655 49.260 -21.869 1.00 103.32 557 HIS A O 1
ATOM 3990 N N . PRO A 1 525 ? 10.829 48.873 -21.407 1.00 102.16 558 PRO A N 1
ATOM 3991 C CA . PRO A 1 525 ? 10.844 47.492 -21.916 1.00 101.42 558 PRO A CA 1
ATOM 3992 C C . PRO A 1 525 ? 9.945 46.473 -21.209 1.00 101.04 558 PRO A C 1
ATOM 3993 O O . PRO A 1 525 ? 9.411 45.563 -21.847 1.00 100.33 558 PRO A O 1
ATOM 3997 N N . VAL A 1 526 ? 9.780 46.624 -19.897 1.00 101.30 559 VAL A N 1
ATOM 3998 C CA . VAL A 1 526 ? 8.955 45.705 -19.113 1.00 101.26 559 VAL A CA 1
ATOM 3999 C C . VAL A 1 526 ? 7.466 45.931 -19.378 1.00 101.51 559 VAL A C 1
ATOM 4000 O O . VAL A 1 526 ? 6.613 45.209 -18.860 1.00 101.09 559 VAL A O 1
ATOM 4004 N N . SER A 1 527 ? 7.167 46.939 -20.193 1.00 102.46 560 SER A N 1
ATOM 4005 C CA . SER A 1 527 ? 5.790 47.279 -20.546 1.00 103.07 560 SER A CA 1
ATOM 4006 C C . SER A 1 527 ? 5.672 47.444 -22.066 1.00 103.08 560 SER A C 1
ATOM 4007 O O . SER A 1 527 ? 4.569 47.514 -22.613 1.00 103.24 560 SER A O 1
ATOM 4010 N N . GLY A 1 528 ? 6.821 47.498 -22.738 1.00 103.12 561 GLY A N 1
ATOM 4011 C CA . GLY A 1 528 ? 6.850 47.645 -24.183 1.00 103.55 561 GLY A CA 1
ATOM 4012 C C . GLY A 1 528 ? 6.285 48.964 -24.669 1.00 104.24 561 GLY A C 1
ATOM 4013 O O . GLY A 1 528 ? 6.044 49.139 -25.865 1.00 103.96 561 GLY A O 1
ATOM 4014 N N . SER A 1 529 ? 6.074 49.894 -23.741 1.00 105.09 562 SER A N 1
ATOM 4015 C CA . SER A 1 529 ? 5.529 51.206 -24.076 1.00 105.82 562 SER A CA 1
ATOM 4016 C C . SER A 1 529 ? 6.486 52.349 -23.736 1.00 106.41 562 SER A C 1
ATOM 4017 O O . SER A 1 529 ? 7.485 52.156 -23.042 1.00 106.53 562 SER A O 1
ATOM 4020 N N . CYS A 1 530 ? 6.169 53.540 -24.234 1.00 107.17 563 CYS A N 1
ATOM 4021 C CA . CYS A 1 530 ? 6.986 54.725 -24.004 1.00 107.46 563 CYS A CA 1
ATOM 4022 C C . CYS A 1 530 ? 6.264 55.745 -23.133 1.00 106.78 563 CYS A C 1
ATOM 4023 O O . CYS A 1 530 ? 5.079 55.599 -22.837 1.00 106.69 563 CYS A O 1
ATOM 4026 N N . MET A 1 531 ? 6.985 56.778 -22.718 1.00 106.45 564 MET A N 1
ATOM 4027 C CA . MET A 1 531 ? 6.394 57.806 -21.877 1.00 106.03 564 MET A CA 1
ATOM 4028 C C . MET A 1 531 ? 5.759 58.888 -22.742 1.00 105.79 564 MET A C 1
ATOM 4029 O O . MET A 1 531 ? 6.388 59.415 -23.664 1.00 104.88 564 MET A O 1
ATOM 4034 N N . ASP A 1 532 ? 4.503 59.203 -22.438 1.00 105.72 565 ASP A N 1
ATOM 4035 C CA . ASP A 1 532 ? 3.760 60.215 -23.177 1.00 106.40 565 ASP A CA 1
ATOM 4036 C C . ASP A 1 532 ? 3.021 61.137 -22.203 1.00 106.92 565 ASP A C 1
ATOM 4037 O O . ASP A 1 532 ? 2.899 60.833 -21.015 1.00 106.13 565 ASP A O 1
ATOM 4042 N N . CYS A 1 533 ? 2.535 62.265 -22.713 1.00 108.05 566 CYS A N 1
ATOM 4043 C CA . CYS A 1 533 ? 1.807 63.232 -21.894 1.00 109.15 566 CYS A CA 1
ATOM 4044 C C . CYS A 1 533 ? 0.670 63.883 -22.682 1.00 110.78 566 CYS A C 1
ATOM 4045 O O . CYS A 1 533 ? 0.806 64.163 -23.878 1.00 111.09 566 CYS A O 1
ATOM 4048 N N . SER A 1 534 ? -0.450 64.127 -22.005 1.00 112.19 567 SER A N 1
ATOM 4049 C CA . SER A 1 534 ? -1.607 64.753 -22.638 1.00 113.12 567 SER A CA 1
ATOM 4050 C C . SER A 1 534 ? -1.277 66.208 -22.974 1.00 114.01 567 SER A C 1
ATOM 4051 O O . SER A 1 534 ? -1.004 67.013 -22.081 1.00 113.52 567 SER A O 1
ATOM 4054 N N . GLU A 1 535 ? -1.296 66.530 -24.266 1.00 115.40 568 GLU A N 1
ATOM 4055 C CA . GLU A 1 535 ? -0.997 67.878 -24.745 1.00 117.13 568 GLU A CA 1
ATOM 4056 C C . GLU A 1 535 ? -1.901 68.930 -24.102 1.00 118.40 568 GLU A C 1
ATOM 4057 O O . GLU A 1 535 ? -1.533 70.104 -24.005 1.00 118.44 568 GLU A O 1
ATOM 4063 N N . SER A 1 536 ? -3.082 68.504 -23.664 1.00 119.88 569 SER A N 1
ATOM 4064 C CA . SER A 1 536 ? -4.034 69.406 -23.025 1.00 121.61 569 SER A CA 1
ATOM 4065 C C . SER A 1 536 ? -3.562 69.742 -21.612 1.00 122.86 569 SER A C 1
ATOM 4066 O O . SER A 1 536 ? -4.370 69.931 -20.699 1.00 122.77 569 SER A O 1
ATOM 4069 N N . ASP A 1 537 ? -2.242 69.812 -21.449 1.00 124.42 570 ASP A N 1
ATOM 4070 C CA . ASP A 1 537 ? -1.617 70.118 -20.166 1.00 125.67 570 ASP A CA 1
ATOM 4071 C C . ASP A 1 537 ? -2.137 69.231 -19.038 1.00 125.82 570 ASP A C 1
ATOM 4072 O O . ASP A 1 537 ? -2.714 69.723 -18.063 1.00 126.23 570 ASP A O 1
ATOM 4077 N N . HIS A 1 538 ? -1.934 67.922 -19.177 1.00 125.46 571 HIS A N 1
ATOM 4078 C CA . HIS A 1 538 ? -2.368 66.964 -18.165 1.00 125.09 571 HIS A CA 1
ATOM 4079 C C . HIS A 1 538 ? -1.212 66.101 -17.674 1.00 124.48 571 HIS A C 1
ATOM 4080 O O . HIS A 1 538 ? -0.054 66.331 -18.034 1.00 124.41 571 HIS A O 1
ATOM 4087 N N . ARG A 1 539 ? -1.534 65.106 -16.851 1.00 123.66 572 ARG A N 1
ATOM 4088 C CA . ARG A 1 539 ? -0.527 64.212 -16.289 1.00 122.58 572 ARG A CA 1
ATOM 4089 C C . ARG A 1 539 ? 0.269 63.522 -17.388 1.00 120.99 572 ARG A C 1
ATOM 4090 O O . ARG A 1 539 ? -0.084 63.595 -18.569 1.00 120.64 572 ARG A O 1
ATOM 4098 N N . ILE A 1 540 ? 1.352 62.864 -16.989 1.00 118.91 573 ILE A N 1
ATOM 4099 C CA . ILE A 1 540 ? 2.200 62.139 -17.925 1.00 116.73 573 ILE A CA 1
ATOM 4100 C C . ILE A 1 540 ? 1.845 60.663 -17.769 1.00 115.14 573 ILE A C 1
ATOM 4101 O O . ILE A 1 540 ? 1.816 60.140 -16.653 1.00 114.72 573 ILE A O 1
ATOM 4106 N N . PHE A 1 541 ? 1.551 60.005 -18.887 1.00 113.33 574 PHE A N 1
ATOM 4107 C CA . PHE A 1 541 ? 1.179 58.593 -18.870 1.00 111.83 574 PHE A CA 1
ATOM 4108 C C . PHE A 1 541 ? 1.796 57.794 -20.021 1.00 111.34 574 PHE A C 1
ATOM 4109 O O . PHE A 1 541 ? 2.143 58.353 -21.065 1.00 110.80 574 PHE A O 1
ATOM 4117 N N . MET A 1 542 ? 1.939 56.485 -19.813 1.00 110.82 575 MET A N 1
ATOM 4118 C CA . MET A 1 542 ? 2.512 55.597 -20.822 1.00 110.53 575 MET A CA 1
ATOM 4119 C C . MET A 1 542 ? 1.572 55.481 -22.018 1.00 110.61 575 MET A C 1
ATOM 4120 O O . MET A 1 542 ? 0.380 55.783 -21.918 1.00 110.58 575 MET A O 1
ATOM 4125 N N . ASN A 1 543 ? 2.107 55.032 -23.148 1.00 110.64 576 ASN A N 1
ATOM 4126 C CA . ASN A 1 543 ? 1.297 54.885 -24.348 1.00 110.64 576 ASN A CA 1
ATOM 4127 C C . ASN A 1 543 ? 2.090 54.199 -25.455 1.00 110.99 576 ASN A C 1
ATOM 4128 O O . ASN A 1 543 ? 3.216 53.750 -25.238 1.00 110.55 576 ASN A O 1
ATOM 4133 N N . THR A 1 544 ? 1.495 54.118 -26.639 1.00 111.62 577 THR A N 1
ATOM 4134 C CA . THR A 1 544 ? 2.148 53.491 -27.780 1.00 112.46 577 THR A CA 1
ATOM 4135 C C . THR A 1 544 ? 3.346 54.311 -28.243 1.00 112.24 577 THR A C 1
ATOM 4136 O O . THR A 1 544 ? 3.206 55.479 -28.609 1.00 112.47 577 THR A O 1
ATOM 4140 N N . CYS A 1 545 ? 4.524 53.690 -28.225 1.00 112.15 578 CYS A N 1
ATOM 4141 C CA . CYS A 1 545 ? 5.749 54.365 -28.643 1.00 112.10 578 CYS A CA 1
ATOM 4142 C C . CYS A 1 545 ? 5.554 54.988 -30.018 1.00 111.47 578 CYS A C 1
ATOM 4143 O O . CYS A 1 545 ? 4.702 54.548 -30.787 1.00 111.37 578 CYS A O 1
ATOM 4146 N N . ASN A 1 546 ? 6.341 56.018 -30.320 1.00 111.05 579 ASN A N 1
ATOM 4147 C CA . ASN A 1 546 ? 6.237 56.703 -31.602 1.00 110.52 579 ASN A CA 1
ATOM 4148 C C . ASN A 1 546 ? 7.349 57.748 -31.770 1.00 110.27 579 ASN A C 1
ATOM 4149 O O . ASN A 1 546 ? 7.180 58.914 -31.406 1.00 110.23 579 ASN A O 1
ATOM 4154 N N . PRO A 1 547 ? 8.507 57.334 -32.317 1.00 110.01 580 PRO A N 1
ATOM 4155 C CA . PRO A 1 547 ? 9.674 58.197 -32.554 1.00 109.59 580 PRO A CA 1
ATOM 4156 C C . PRO A 1 547 ? 9.421 59.364 -33.513 1.00 108.87 580 PRO A C 1
ATOM 4157 O O . PRO A 1 547 ? 10.362 59.917 -34.085 1.00 108.42 580 PRO A O 1
ATOM 4161 N N . SER A 1 548 ? 8.154 59.730 -33.685 1.00 108.42 581 SER A N 1
ATOM 4162 C CA . SER A 1 548 ? 7.780 60.827 -34.575 1.00 107.86 581 SER A CA 1
ATOM 4163 C C . SER A 1 548 ? 6.925 61.848 -33.832 1.00 107.57 581 SER A C 1
ATOM 4164 O O . SER A 1 548 ? 6.824 63.004 -34.247 1.00 108.03 581 SER A O 1
ATOM 4167 N N . SER A 1 549 ? 6.301 61.407 -32.742 1.00 106.44 582 SER A N 1
ATOM 4168 C CA . SER A 1 549 ? 5.452 62.269 -31.923 1.00 105.24 582 SER A CA 1
ATOM 4169 C C . SER A 1 549 ? 6.305 63.293 -31.163 1.00 104.50 582 SER A C 1
ATOM 4170 O O . SER A 1 549 ? 7.519 63.127 -31.030 1.00 104.50 582 SER A O 1
ATOM 4173 N N . LEU A 1 550 ? 5.672 64.352 -30.669 1.00 103.48 583 LEU A N 1
ATOM 4174 C CA . LEU A 1 550 ? 6.394 65.386 -29.928 1.00 102.61 583 LEU A CA 1
ATOM 4175 C C . LEU A 1 550 ? 6.131 65.298 -28.426 1.00 101.74 583 LEU A C 1
ATOM 4176 O O . LEU A 1 550 ? 6.928 65.774 -27.619 1.00 101.06 583 LEU A O 1
ATOM 4181 N N . THR A 1 551 ? 5.013 64.681 -28.057 1.00 101.08 584 THR A N 1
ATOM 4182 C CA . THR A 1 551 ? 4.641 64.533 -26.655 1.00 100.53 584 THR A CA 1
ATOM 4183 C C . THR A 1 551 ? 5.367 63.370 -25.984 1.00 101.08 584 THR A C 1
ATOM 4184 O O . THR A 1 551 ? 5.222 63.144 -24.780 1.00 101.10 584 THR A O 1
ATOM 4188 N N . GLN A 1 552 ? 6.144 62.631 -26.768 1.00 101.43 585 GLN A N 1
ATOM 4189 C CA . GLN A 1 552 ? 6.899 61.494 -26.251 1.00 101.75 585 GLN A CA 1
ATOM 4190 C C . GLN A 1 552 ? 8.389 61.783 -26.350 1.00 101.53 585 GLN A C 1
ATOM 4191 O O . GLN A 1 552 ? 9.222 60.960 -25.959 1.00 101.86 585 GLN A O 1
ATOM 4197 N N . GLN A 1 553 ? 8.714 62.959 -26.880 1.00 100.76 586 GLN A N 1
ATOM 4198 C CA . GLN A 1 553 ? 10.100 63.378 -27.036 1.00 99.73 586 GLN A CA 1
ATOM 4199 C C . GLN A 1 553 ? 10.531 64.149 -25.785 1.00 98.07 586 GLN A C 1
ATOM 4200 O O . GLN A 1 553 ? 9.926 65.163 -25.433 1.00 97.47 586 GLN A O 1
ATOM 4206 N N . TRP A 1 554 ? 11.570 63.663 -25.112 1.00 95.93 587 TRP A N 1
ATOM 4207 C CA . TRP A 1 554 ? 12.054 64.327 -23.910 1.00 93.65 587 TRP A CA 1
ATOM 4208 C C . TRP A 1 554 ? 13.491 64.806 -24.032 1.00 92.68 587 TRP A C 1
ATOM 4209 O O . TRP A 1 554 ? 14.270 64.286 -24.825 1.00 92.71 587 TRP A O 1
ATOM 4220 N N . LEU A 1 555 ? 13.833 65.808 -23.231 1.00 92.17 588 LEU A N 1
ATOM 4221 C CA . LEU A 1 555 ? 15.172 66.377 -23.246 1.00 91.62 588 LEU A CA 1
ATOM 4222 C C . LEU A 1 555 ? 15.708 66.620 -21.836 1.00 91.33 588 LEU A C 1
ATOM 4223 O O . LEU A 1 555 ? 15.090 67.335 -21.042 1.00 91.28 588 LEU A O 1
ATOM 4228 N N . PHE A 1 556 ? 16.853 66.019 -21.528 1.00 90.23 589 PHE A N 1
ATOM 4229 C CA . PHE A 1 556 ? 17.481 66.207 -20.230 1.00 90.30 589 PHE A CA 1
ATOM 4230 C C . PHE A 1 556 ? 18.419 67.393 -20.343 1.00 89.97 589 PHE A C 1
ATOM 4231 O O . PHE A 1 556 ? 18.811 67.771 -21.444 1.00 89.64 589 PHE A O 1
ATOM 4239 N N . GLU A 1 557 ? 18.788 67.975 -19.209 1.00 90.22 590 GLU A N 1
ATOM 4240 C CA . GLU A 1 557 ? 19.683 69.120 -19.226 1.00 91.57 590 GLU A CA 1
ATOM 4241 C C . GLU A 1 557 ? 21.100 68.704 -19.598 1.00 92.94 590 GLU A C 1
ATOM 4242 O O . GLU A 1 557 ? 21.714 69.294 -20.485 1.00 94.03 590 GLU A O 1
ATOM 4248 N N . HIS A 1 558 ? 21.611 67.676 -18.930 1.00 94.59 591 HIS A N 1
ATOM 4249 C CA . HIS A 1 558 ? 22.963 67.196 -19.186 1.00 96.47 591 HIS A CA 1
ATOM 4250 C C . HIS A 1 558 ? 22.955 65.721 -19.562 1.00 97.50 591 HIS A C 1
ATOM 4251 O O . HIS A 1 558 ? 21.913 65.068 -19.505 1.00 97.54 591 HIS A O 1
ATOM 4258 N N . THR A 1 559 ? 24.116 65.197 -19.949 1.00 98.62 592 THR A N 1
ATOM 4259 C CA . THR A 1 559 ? 24.214 63.790 -20.328 1.00 99.20 592 THR A CA 1
ATOM 4260 C C . THR A 1 559 ? 25.629 63.217 -20.359 1.00 98.91 592 THR A C 1
ATOM 4261 O O . THR A 1 559 ? 26.601 63.870 -19.974 1.00 98.73 592 THR A O 1
ATOM 4265 N N . ASN A 1 560 ? 25.714 61.974 -20.815 1.00 98.49 593 ASN A N 1
ATOM 4266 C CA . ASN A 1 560 ? 26.970 61.255 -20.930 1.00 98.38 593 ASN A CA 1
ATOM 4267 C C . ASN A 1 560 ? 26.726 60.089 -21.880 1.00 98.55 593 ASN A C 1
ATOM 4268 O O . ASN A 1 560 ? 26.533 58.952 -21.452 1.00 98.53 593 ASN A O 1
ATOM 4273 N N . SER A 1 561 ? 26.722 60.396 -23.175 1.00 99.08 594 SER A N 1
ATOM 4274 C CA . SER A 1 561 ? 26.485 59.412 -24.226 1.00 99.09 594 SER A CA 1
ATOM 4275 C C . SER A 1 561 ? 27.289 58.132 -24.044 1.00 98.97 594 SER A C 1
ATOM 4276 O O . SER A 1 561 ? 26.847 57.053 -24.437 1.00 98.36 594 SER A O 1
ATOM 4279 N N . THR A 1 562 ? 28.470 58.257 -23.450 1.00 99.20 595 THR A N 1
ATOM 4280 C CA . THR A 1 562 ? 29.325 57.103 -23.221 1.00 99.79 595 THR A CA 1
ATOM 4281 C C . THR A 1 562 ? 28.562 56.065 -22.402 1.00 100.43 595 THR A C 1
ATOM 4282 O O . THR A 1 562 ? 28.838 54.866 -22.483 1.00 100.70 595 THR A O 1
ATOM 4286 N N . VAL A 1 563 ? 27.596 56.538 -21.618 1.00 100.89 596 VAL A N 1
ATOM 4287 C CA . VAL A 1 563 ? 26.776 55.663 -20.787 1.00 101.68 596 VAL A CA 1
ATOM 4288 C C . VAL A 1 563 ? 25.432 55.391 -21.462 1.00 102.71 596 VAL A C 1
ATOM 4289 O O . VAL A 1 563 ? 24.815 54.352 -21.229 1.00 102.50 596 VAL A O 1
ATOM 4293 N N . LEU A 1 564 ? 24.983 56.329 -22.295 1.00 103.98 597 LEU A N 1
ATOM 4294 C CA . LEU A 1 564 ? 23.714 56.182 -23.008 1.00 105.22 597 LEU A CA 1
ATOM 4295 C C . LEU A 1 564 ? 23.866 55.178 -24.148 1.00 106.38 597 LEU A C 1
ATOM 4296 O O . LEU A 1 564 ? 22.886 54.797 -24.792 1.00 106.60 597 LEU A O 1
ATOM 4301 N N . GLU A 1 565 ? 25.105 54.762 -24.391 1.00 107.68 598 GLU A N 1
ATOM 4302 C CA . GLU A 1 565 ? 25.412 53.793 -25.438 1.00 109.03 598 GLU A CA 1
ATOM 4303 C C . GLU A 1 565 ? 25.595 52.441 -24.768 1.00 109.52 598 GLU A C 1
ATOM 4304 O O . GLU A 1 565 ? 25.803 51.425 -25.429 1.00 109.86 598 GLU A O 1
ATOM 4310 N N . LYS A 1 566 ? 25.519 52.451 -23.442 1.00 110.49 599 LYS A N 1
ATOM 4311 C CA . LYS A 1 566 ? 25.673 51.243 -22.648 1.00 111.61 599 LYS A CA 1
ATOM 4312 C C . LYS A 1 566 ? 24.538 50.264 -22.936 1.00 111.93 599 LYS A C 1
ATOM 4313 O O . LYS A 1 566 ? 24.599 49.500 -23.900 1.00 112.51 599 LYS A O 1
ATOM 4319 N N . PHE A 1 567 ? 23.496 50.297 -22.110 1.00 112.46 600 PHE A N 1
ATOM 4320 C CA . PHE A 1 567 ? 22.371 49.386 -22.283 1.00 113.21 600 PHE A CA 1
ATOM 4321 C C . PHE A 1 567 ? 21.265 49.972 -23.158 1.00 114.01 600 PHE A C 1
ATOM 4322 O O . PHE A 1 567 ? 20.193 50.346 -22.671 1.00 114.06 600 PHE A O 1
ATOM 4330 N N . ASN A 1 568 ? 21.549 50.046 -24.455 1.00 114.77 601 ASN A N 1
ATOM 4331 C CA . ASN A 1 568 ? 20.612 50.550 -25.453 1.00 115.12 601 ASN A CA 1
ATOM 4332 C C . ASN A 1 568 ? 20.743 49.614 -26.650 1.00 116.23 601 ASN A C 1
ATOM 4333 O O . ASN A 1 568 ? 19.974 49.688 -27.610 1.00 116.27 601 ASN A O 1
ATOM 4338 N N . ARG A 1 569 ? 21.733 48.727 -26.567 1.00 117.55 602 ARG A N 1
ATOM 4339 C CA . ARG A 1 569 ? 22.019 47.763 -27.624 1.00 118.70 602 ARG A CA 1
ATOM 4340 C C . ARG A 1 569 ? 22.129 46.341 -27.067 1.00 119.66 602 ARG A C 1
ATOM 4341 O O . ARG A 1 569 ? 22.467 46.151 -25.894 1.00 119.46 602 ARG A O 1
ATOM 4349 N N . ASN A 1 570 ? 21.837 45.349 -27.909 1.00 120.51 603 ASN A N 1
ATOM 4350 C CA . ASN A 1 570 ? 21.907 43.940 -27.513 1.00 121.16 603 ASN A CA 1
ATOM 4351 C C . ASN A 1 570 ? 23.031 43.189 -28.239 1.00 121.37 603 ASN A C 1
ATOM 4352 O O . ASN A 1 570 ? 23.863 43.851 -28.899 1.00 121.38 603 ASN A O 1
#

Radius of gyration: 26.05 Å; Cα contacts (8 Å, |Δi|>4): 1136; chains: 1; bounding box: 57×74×74 Å

GO terms:
  GO:0004653 polypeptide N-acetylgalactosaminyltransferase activity (F, TAS)
  GO:0000139 Golgi membrane (C, TAS)
  GO:0016266 protein O-linked glycosylation via N-acetyl-galactosamine (P, TAS)
  GO:0004653 polypeptide N-acetylgalactosaminyltransferase activity (F, IDA)
  GO:0016266 protein O-linked glycosylation via N-acetyl-galactosamine (P, IDA)
  GO:0006493 protein O-linked glycosylation (P, IDA)

B-factor: mean 61.59, std 24.31, range [24.07, 128.23]

Secondary structure (DSSP, 8-state):
---EE----HHHHHHHHT--STTGGGPPP---TTTTSSHHHHTTSS-HHHHHTS-TT------S-GGGGT--EESS---EEEEEEESS--HHHHHHHHHHHHHHS-GGGEEEEEEEE-S---GGGTHHHHHHHTTSTTEEEEE-SS---HHHHHHHHHHH--SSEEEE--SSEEE-TT-SHHHHHHHHH-TTEEEEEEEEEE-TTT--EEPPTTSS-EEEE-TT--EEEEPPPTTT--SSTTS-EE-SS--SSSEEEEHHHHHHTTSS-TT--SSSSHHHHHHHHHHHTT-EEEEEEEEEEEE---SS--S---SS--HHHHHHHHHHHH-GGGHHHHHTT-GGGTTS-----HHHHHHHHHHT---HHHIIIIISTTHHHHS-SSPPPPSEEEEEEETTT--EE---S-TTT----EE---TT-S-GGG-----EEE-TTS-EEES-TTS--SB--B--SSSSBPB-PBP-SSSSTT--EE-TTS-EEBTTTTBEEEE-TTT--EEEE---TT-STT-EEEEE--HHHHTTTT--